Protein AF-0000000084807694 (afdb_homodimer)

Nearest PDB structures (foldseek):
  1psw-assembly1_A  TM=8.946E-01  e=6.351E-30  Escherichia coli
  3tov-assembly2_B  TM=8.537E-01  e=1.661E-17  Veillonella parvula DSM 2008
  3tov-assembly1_A  TM=8.464E-01  e=1.761E-17  Veillonella parvula DSM 2008
  2h1f-assembly2_B  TM=7.447E-01  e=3.183E-14  Escherichia coli O6
  2h1f-assembly1_A  TM=7.322E-01  e=1.642E-13  Escherichia coli O6

Foldseek 3Di:
DAVVVVLVVLCPDPCQAPAFAEEEEWDAFLQRVLLLLLLLVLLCSNHVRHAYEYEYEPQNQLQLVFRPRHPHYDYADDDPPDLPVVSLLVLLVVVLVRRGQEYEQEDQDLSSLRSCQNNPRPAYFYEHHPCNPPSHPHYADDLVVDQASSQRSNQRSDDHPDDDHPATDFGAGEDDPVVLVVLCVVVVNPDFAEEEEEQDAQFPLQGFDCLLVLLQVQVVLPHAYEYEEEPVCQVVLVSSDVSNPDSYDYQYYHHCNSLLSVLLNHQEYEYTLGSSQSSNQNHPHAYEYEGFQADCVHRPGSGDHQYYDWAPDDDPCHNVPDRYDPVVPSCRRHRRDSVNVVVSVQVSCVVVVNHRDD/DAVVVVLVVLCPDPCQAPAFAEEEEWDAFLQRVLLLLLLLVLLCSNHVRHAYEYEYEPQNQLQLVFRPRHPHYDYDDDDPPDLPVVSLLVLLVVVLVRRGQEYEQEDQDLSSLRSCQNVPRPAYFYEHHPCNPPSHDHYADDLVVDQASSQRSNQRSDDHPDDDHPATDFGAGEDDPVLLVVLCVVVVNPDFAEEEEEQDAQFPLQGFDCLLVLLQVQVVLVHAYEYEEEPVCQVVLVSSDVSNPDSYDYQYYHHCNSLLSVLLNHQEYEYTLGSSQSSNQNHPHAYEYEGFQADCVHRPGSGDHQYYDWAPDDDPCHNVPDRYDPVVPSCRRHRRDSVNVVVSVQVSCVVVVNHGDD

Sequence (716 aa):
MNYDSLKMSLAVAADRAETSPVLLIPYMWIGDFVRCHTVVRVLKDRWPDRPVDVLTTTLCAPLVDYMPGVRRGVVWDLPRKRLALDQQRALAAKLREQHYGASLVMPRTFKSTIAPFLAGIPNRTGFIGEVRFGLLNDWRRGEKALPRMIDRCAALALPAGIDLPMDWPEPQLVVPPAEIAAWRRANGLEGRTAVALAPGAVGPSKRWTYYAEAAKALTDRGLDVWVIGGPGESEKAAEIVAAAGPRARDLTGTDLRNGIMALAAADLVISNDSGLLHVAAAIGSRTIGIFGPTSAWHYAPLNPIEAVIETRTDVPCRPCHKPVCRMVHHKCMRDIPVEDVMAAAQQALGKAGLAPARMNYDSLKMSLAVAADRAETSPVLLIPYMWIGDFVRCHTVVRVLKDRWPDRPVDVLTTTLCAPLVDYMPGVRRGVVWDLPRKRLALDQQRALAAKLREQHYGASLVMPRTFKSTIAPFLAGIPNRTGFIGEVRFGLLNDWRRGEKALPRMIDRCAALALPAGIDLPMDWPEPQLVVPPAEIAAWRRANGLEGRTAVALAPGAVGPSKRWTYYAEAAKALTDRGLDVWVIGGPGESEKAAEIVAAAGPRARDLTGTDLRNGIMALAAADLVISNDSGLLHVAAAIGSRTIGIFGPTSAWHYAPLNPIEAVIETRTDVPCRPCHKPVCRMVHHKCMRDIPVEDVMAAAQQALGKAGLAPAR

pLDDT: mean 94.87, std 6.25, range [48.03, 98.94]

Secondary structure (DSSP, 8-state):
--HHHHHHHHHT-GGGG--S-EEEE---SHHHHHHTHHHHHHHHHH-TTS-EEEEE-TTTHHHHTT-TTEEEEEE--PPTTS--HHHHHHHHHHHHTTT-SEEEE-S-STHHHHHHHHTT-SEEEEE--SS-BTTBSEEE--GGG--SHHHHHHHTTS-TTPPPPS--PPP-----HHHHHHHHHHTT--SS-EEEEE---SSGGGS-TTHHHHHHHHHHTT-EEEE---GGGHHHHHHHHHHH-TTEEE---S-HHHHHHHHHH-SEEEEESSHHHHHHHHHT--EEEE-SSS-HHHHS-SS--SEEE---S--TT-S---SS-SSS--HHHHTS-HHHHHHHHHHHHHHTT-PPP-/--HHHHHHHHHT-GGGG--S-EEEE---SHHHHHHTHHHHHHHHHH-TTS-EEEEE-TTTHHHHTT-TTEEEEEE--PPTTS--HHHHHHHHHHHHTTT-SEEEE-S-SSHHHHHHHHTT-SEEEEE--SS-BTTBSEEE--GGG--SHHHHHHHTTS-TTPPPPS--PPP-----HHHHHHHHHHTT--SS-EEEEE---SSGGGS-TTHHHHHHHHHHTT-EEEE---GGGHHHHHHHHHHH-TTEEE---S-HHHHHHHHHH-SEEEEESSHHHHHHHHHT--EEEE-SSS-HHHHS-SS--SEEE---S--TT-S---SS-SSS--HHHHTS-HHHHHHHHHHHHHHTT-PPP-

Solvent-accessible surface area (backbone atoms only — not comparable to full-atom values): 38189 Å² total; per-residue (Å²): 109,50,42,69,62,50,51,58,55,31,68,69,38,90,67,28,78,44,54,53,26,32,37,36,36,57,46,84,50,60,31,54,38,49,54,46,39,25,36,53,53,52,36,41,59,39,22,70,62,30,47,30,32,33,52,30,32,75,70,50,42,58,58,51,80,23,29,82,78,50,72,46,68,47,76,55,79,76,66,81,101,50,74,52,64,68,59,32,50,52,50,8,55,60,50,40,76,64,56,38,46,29,34,38,35,58,53,48,50,54,67,71,35,47,26,55,41,72,31,60,40,76,38,28,30,30,53,74,36,72,82,42,80,78,50,42,78,40,75,39,80,65,63,84,76,41,81,32,67,66,53,51,53,42,49,63,70,45,73,84,89,59,91,73,47,87,54,74,69,56,34,55,34,61,76,59,67,68,58,36,54,50,52,29,55,76,67,71,58,68,96,61,63,31,37,29,35,29,71,50,45,89,31,70,37,38,36,62,71,51,56,35,60,43,42,25,56,42,32,74,49,72,30,32,35,37,32,39,42,43,66,89,35,44,68,62,34,49,53,27,27,64,61,26,37,90,51,32,41,73,57,48,37,85,54,54,53,58,47,53,44,48,44,64,57,26,66,30,36,42,20,20,75,26,35,65,40,34,51,29,29,26,52,62,30,49,26,34,38,36,40,28,30,46,51,58,72,59,66,48,62,82,37,79,58,72,43,80,47,61,44,84,67,91,53,71,64,54,62,56,67,46,42,60,56,84,82,68,68,53,53,43,26,61,59,45,53,61,64,62,55,50,51,52,49,49,51,53,32,42,78,70,72,59,52,60,76,130,109,50,43,69,61,48,49,57,54,31,67,70,38,91,66,30,78,46,56,55,25,32,38,38,35,59,47,83,49,61,29,54,38,47,55,46,39,25,38,52,55,51,35,41,60,39,21,69,61,29,48,30,32,34,52,30,33,76,71,50,43,57,58,51,80,22,29,82,78,51,72,47,69,48,74,56,79,77,65,80,98,49,76,51,62,69,60,31,51,54,49,8,55,59,48,40,77,63,56,38,48,28,33,40,35,59,53,49,50,52,68,69,36,48,26,53,41,72,31,60,39,76,36,28,30,32,54,74,36,72,82,42,80,77,50,42,78,41,75,38,80,65,65,84,78,40,82,31,67,65,54,50,52,41,49,63,70,46,72,83,92,59,89,73,47,86,54,73,71,57,34,56,33,61,76,58,68,68,58,37,54,52,51,30,56,76,66,73,57,68,95,62,64,30,38,30,35,30,70,50,46,89,31,69,37,40,37,61,71,51,55,34,62,43,41,24,57,42,32,74,49,72,31,34,34,37,32,39,42,42,65,89,34,43,68,61,33,50,52,27,28,65,60,25,37,90,51,32,41,74,57,46,38,84,54,52,54,58,47,52,46,47,43,64,57,27,66,30,35,42,20,21,75,26,35,64,39,35,50,29,28,26,50,62,29,51,27,35,38,38,39,28,31,47,50,56,73,59,64,48,62,81,36,78,58,73,42,78,45,61,44,86,66,93,53,70,67,55,62,55,67,46,44,61,57,84,81,68,68,53,53,45,28,62,58,45,53,59,65,62,56,50,52,54,48,49,51,52,32,41,77,70,73,58,50,59,76,131

Organism: Rhodopseudomonas palustris (strain HaA2) (NCBI:txid316058)

Structure (mmCIF, N/CA/C/O backbone):
data_AF-0000000084807694-model_v1
#
loop_
_entity.id
_entity.type
_entity.pdbx_description
1 polymer 'lipopolysaccharide heptosyltransferase II'
#
loop_
_atom_site.group_PDB
_atom_site.id
_atom_site.type_symbol
_atom_site.label_atom_id
_atom_site.label_alt_id
_atom_site.label_comp_id
_atom_site.label_asym_id
_atom_site.label_entity_id
_atom_site.label_seq_id
_atom_site.pdbx_PDB_ins_code
_atom_site.Cartn_x
_atom_site.Cartn_y
_atom_site.Cartn_z
_atom_site.occupancy
_atom_site.B_iso_or_equiv
_atom_site.auth_seq_id
_atom_site.auth_comp_id
_atom_site.auth_asym_id
_atom_site.auth_atom_id
_atom_site.pdbx_PDB_model_num
ATOM 1 N N . MET A 1 1 ? -20.828 -12.094 1.646 1 79.56 1 MET A N 1
ATOM 2 C CA . MET A 1 1 ? -21.156 -13.258 0.84 1 79.56 1 MET A CA 1
ATOM 3 C C . MET A 1 1 ? -19.953 -14.172 0.671 1 79.56 1 MET A C 1
ATOM 5 O O . MET A 1 1 ? -18.812 -13.695 0.618 1 79.56 1 MET A O 1
ATOM 9 N N . ASN A 1 2 ? -20.203 -15.508 0.691 1 88.75 2 ASN A N 1
ATOM 10 C CA . ASN A 1 2 ? -19.125 -16.438 0.398 1 88.75 2 ASN A CA 1
ATOM 11 C C . ASN A 1 2 ? -19.156 -16.891 -1.061 1 88.75 2 ASN A C 1
ATOM 13 O O . ASN A 1 2 ? -20.094 -16.578 -1.794 1 88.75 2 ASN A O 1
ATOM 17 N N . TYR A 1 3 ? -18.156 -17.547 -1.515 1 94 3 TYR A N 1
ATOM 18 C CA . TYR A 1 3 ? -18 -17.875 -2.926 1 94 3 TYR A CA 1
ATOM 19 C C . TYR A 1 3 ? -19.062 -18.875 -3.371 1 94 3 TYR A C 1
ATOM 21 O O . TYR A 1 3 ? -19.547 -18.812 -4.504 1 94 3 TYR A O 1
ATOM 29 N N . ASP A 1 4 ? -19.438 -19.797 -2.547 1 92.94 4 ASP A N 1
ATOM 30 C CA . ASP A 1 4 ? -20.469 -20.781 -2.891 1 92.94 4 ASP A CA 1
ATOM 31 C C . ASP A 1 4 ? -21.781 -20.094 -3.238 1 92.94 4 ASP A C 1
ATOM 33 O O . ASP A 1 4 ? -22.484 -20.5 -4.172 1 92.94 4 ASP A O 1
ATOM 37 N N . SER A 1 5 ? -22.094 -19.078 -2.432 1 93.38 5 SER A N 1
ATOM 38 C CA . SER A 1 5 ? -23.297 -18.297 -2.719 1 93.38 5 SER A CA 1
ATOM 39 C C . SER A 1 5 ? -23.203 -17.594 -4.066 1 93.38 5 SER A C 1
ATOM 41 O O . SER A 1 5 ? -24.156 -17.562 -4.836 1 93.38 5 SER A O 1
ATOM 43 N N . LEU A 1 6 ? -22.047 -17.062 -4.316 1 94 6 LEU A N 1
ATOM 44 C CA . LEU A 1 6 ? -21.812 -16.422 -5.605 1 94 6 LEU A CA 1
ATOM 45 C C . LEU A 1 6 ? -21.938 -17.422 -6.746 1 94 6 LEU A C 1
ATOM 47 O O . LEU A 1 6 ? -22.578 -17.141 -7.762 1 94 6 LEU A O 1
ATOM 51 N N . LYS A 1 7 ? -21.375 -18.578 -6.609 1 94.56 7 LYS A N 1
ATOM 52 C CA . LYS A 1 7 ? -21.406 -19.641 -7.613 1 94.56 7 LYS A CA 1
ATOM 53 C C . LYS A 1 7 ? -22.844 -20.016 -7.961 1 94.56 7 LYS A C 1
ATOM 55 O O . LYS A 1 7 ? -23.172 -20.219 -9.133 1 94.56 7 LYS A O 1
ATOM 60 N N . MET A 1 8 ? -23.688 -20.047 -6.98 1 94.19 8 MET A N 1
ATOM 61 C CA . MET A 1 8 ? -25.109 -20.375 -7.195 1 94.19 8 MET A CA 1
ATOM 62 C C . MET A 1 8 ? -25.781 -19.297 -8.031 1 94.19 8 MET A C 1
ATOM 64 O O . MET A 1 8 ? -26.594 -19.594 -8.898 1 94.19 8 MET A O 1
ATOM 68 N N . SER A 1 9 ? -25.391 -18.094 -7.746 1 93.62 9 SER A N 1
ATOM 69 C CA . SER A 1 9 ? -25.953 -16.984 -8.516 1 93.62 9 SER A CA 1
ATOM 70 C C . SER A 1 9 ? -25.484 -17.031 -9.969 1 93.62 9 SER A C 1
ATOM 72 O O . SER A 1 9 ? -26.25 -16.719 -10.883 1 93.62 9 SER A O 1
ATOM 74 N N . LEU A 1 10 ? -24.25 -17.422 -10.188 1 93.44 10 LEU A N 1
ATOM 75 C CA . LEU A 1 10 ? -23.672 -17.5 -11.523 1 93.44 10 LEU A CA 1
ATOM 76 C C . LEU A 1 10 ? -24.312 -18.625 -12.328 1 93.44 10 LEU A C 1
ATOM 78 O O . LEU A 1 10 ? -24.438 -18.531 -13.555 1 93.44 10 LEU A O 1
ATOM 82 N N . ALA A 1 11 ? -24.812 -19.641 -11.703 1 93.44 11 ALA A N 1
ATOM 83 C CA . ALA A 1 11 ? -25.359 -20.828 -12.352 1 93.44 11 ALA A CA 1
ATOM 84 C C . ALA A 1 11 ? -26.688 -20.516 -13.039 1 93.44 11 ALA A C 1
ATOM 86 O O . ALA A 1 11 ? -27.109 -21.234 -13.945 1 93.44 11 ALA A O 1
ATOM 87 N N . VAL A 1 12 ? -27.266 -19.406 -12.602 1 93.75 12 VAL A N 1
ATOM 88 C CA . VAL A 1 12 ? -28.562 -19.094 -13.172 1 93.75 12 VAL A CA 1
ATOM 89 C C . VAL A 1 12 ? -28.484 -17.812 -13.984 1 93.75 12 VAL A C 1
ATOM 91 O O . VAL A 1 12 ? -29.516 -17.234 -14.359 1 93.75 12 VAL A O 1
ATOM 94 N N . ALA A 1 13 ? -27.297 -17.359 -14.188 1 93.06 13 ALA A N 1
ATOM 95 C CA . ALA A 1 13 ? -27.125 -16.109 -14.914 1 93.06 13 ALA A CA 1
ATOM 96 C C . ALA A 1 13 ? -27.531 -16.266 -16.375 1 93.06 13 ALA A C 1
ATOM 98 O O . ALA A 1 13 ? -27.406 -17.344 -16.953 1 93.06 13 ALA A O 1
ATOM 99 N N . ALA A 1 14 ? -27.969 -15.156 -17.031 1 91.5 14 ALA A N 1
ATOM 100 C CA . ALA A 1 14 ? -28.5 -15.164 -18.391 1 91.5 14 ALA A CA 1
ATOM 101 C C . ALA A 1 14 ? -27.422 -15.531 -19.391 1 91.5 14 ALA A C 1
ATOM 103 O O . ALA A 1 14 ? -27.719 -16.141 -20.422 1 91.5 14 ALA A O 1
ATOM 104 N N . ASP A 1 15 ? -26.203 -15.281 -19.094 1 92.06 15 ASP A N 1
ATOM 105 C CA . ASP A 1 15 ? -25.141 -15.477 -20.062 1 92.06 15 ASP A CA 1
ATOM 106 C C . ASP A 1 15 ? -24.438 -16.812 -19.844 1 92.06 15 ASP A C 1
ATOM 108 O O . ASP A 1 15 ? -23.375 -17.062 -20.406 1 92.06 15 ASP A O 1
ATOM 112 N N . ARG A 1 16 ? -24.969 -17.656 -19.062 1 93.62 16 ARG A N 1
ATOM 113 C CA . ARG A 1 16 ? -24.375 -18.938 -18.672 1 93.62 16 ARG A CA 1
ATOM 114 C C . ARG A 1 16 ? -24.125 -19.812 -19.891 1 93.62 16 ARG A C 1
ATOM 116 O O . ARG A 1 16 ? -23.156 -20.578 -19.922 1 93.62 16 ARG A O 1
ATOM 123 N N . ALA A 1 17 ? -24.906 -19.625 -20.906 1 93.81 17 ALA A N 1
ATOM 124 C CA . ALA A 1 17 ? -24.891 -20.547 -22.047 1 93.81 17 ALA A CA 1
ATOM 125 C C . ALA A 1 17 ? -23.953 -20.062 -23.141 1 93.81 17 ALA A C 1
ATOM 127 O O . ALA A 1 17 ? -23.828 -20.688 -24.188 1 93.81 17 ALA A O 1
ATOM 128 N N . GLU A 1 18 ? -23.266 -19.016 -22.891 1 94.75 18 GLU A N 1
ATOM 129 C CA . GLU A 1 18 ? -22.312 -18.516 -23.891 1 94.75 18 GLU A CA 1
ATOM 130 C C . GLU A 1 18 ? -21.25 -19.547 -24.219 1 94.75 18 GLU A C 1
ATOM 132 O O . GLU A 1 18 ? -20.812 -20.297 -23.344 1 94.75 18 GLU A O 1
ATOM 137 N N . THR A 1 19 ? -20.797 -19.516 -25.547 1 96.56 19 THR A N 1
ATOM 138 C CA . THR A 1 19 ? -19.891 -20.594 -25.953 1 96.56 19 THR A CA 1
ATOM 139 C C . THR A 1 19 ? -18.625 -20.031 -26.594 1 96.56 19 THR A C 1
ATOM 141 O O . THR A 1 19 ? -17.656 -20.75 -26.812 1 96.56 19 THR A O 1
ATOM 144 N N . SER A 1 20 ? -18.656 -18.734 -26.891 1 97.56 20 SER A N 1
ATOM 145 C CA . SER A 1 20 ? -17.469 -18.156 -27.531 1 97.56 20 SER A CA 1
ATOM 146 C C . SER A 1 20 ? -16.266 -18.203 -26.609 1 97.56 20 SER A C 1
ATOM 148 O O . SER A 1 20 ? -16.391 -18.031 -25.391 1 97.56 20 SER A O 1
ATOM 150 N N . PRO A 1 21 ? -15.117 -18.406 -27.156 1 98.5 21 PRO A N 1
ATOM 151 C CA . PRO A 1 21 ? -13.93 -18.5 -26.312 1 98.5 21 PRO A CA 1
ATOM 152 C C . PRO A 1 21 ? -13.586 -17.172 -25.625 1 98.5 21 PRO A C 1
ATOM 154 O O . PRO A 1 21 ? -13.914 -16.094 -26.141 1 98.5 21 PRO A O 1
ATOM 157 N N . VAL A 1 22 ? -12.93 -17.312 -24.516 1 98.62 22 VAL A N 1
ATOM 158 C CA . VAL A 1 22 ? -12.484 -16.172 -23.719 1 98.62 22 VAL A CA 1
ATOM 159 C C . VAL A 1 22 ? -10.961 -16.125 -23.688 1 98.62 22 VAL A C 1
ATOM 161 O O . VAL A 1 22 ? -10.305 -17.156 -23.516 1 98.62 22 VAL A O 1
ATOM 164 N N . LEU A 1 23 ? -10.375 -14.922 -23.859 1 98.81 23 LEU A N 1
ATOM 165 C CA . LEU A 1 23 ? -8.938 -14.703 -23.734 1 98.81 23 LEU A CA 1
ATOM 166 C C . LEU A 1 23 ? -8.609 -14.031 -22.406 1 98.81 23 LEU A C 1
ATOM 168 O O . LEU A 1 23 ? -9.086 -12.922 -22.125 1 98.81 23 LEU A O 1
ATOM 172 N N . LEU A 1 24 ? -7.848 -14.672 -21.625 1 98.62 24 LEU A N 1
ATOM 173 C CA . LEU A 1 24 ? -7.332 -14.086 -20.391 1 98.62 24 LEU A CA 1
ATOM 174 C C . LEU A 1 24 ? -5.949 -13.477 -20.609 1 98.62 24 LEU A C 1
ATOM 176 O O . LEU A 1 24 ? -5.047 -14.148 -21.125 1 98.62 24 LEU A O 1
ATOM 180 N N . ILE A 1 25 ? -5.789 -12.242 -20.328 1 98.19 25 ILE A N 1
ATOM 181 C CA . ILE A 1 25 ? -4.508 -11.547 -20.359 1 98.19 25 ILE A CA 1
ATOM 182 C C . ILE A 1 25 ? -4.055 -11.227 -18.938 1 98.19 25 ILE A C 1
ATOM 184 O O . ILE A 1 25 ? -4.402 -10.188 -18.391 1 98.19 25 ILE A O 1
ATOM 188 N N . PRO A 1 26 ? -3.182 -12.094 -18.375 1 97.44 26 PRO A N 1
ATOM 189 C CA . PRO A 1 26 ? -2.805 -11.969 -16.953 1 97.44 26 PRO A CA 1
ATOM 190 C C . PRO A 1 26 ? -1.558 -11.109 -16.766 1 97.44 26 PRO A C 1
ATOM 192 O O . PRO A 1 26 ? -0.967 -10.633 -17.734 1 97.44 26 PRO A O 1
ATOM 195 N N . TYR A 1 27 ? -1.318 -10.82 -15.492 1 95.44 27 TYR A N 1
ATOM 196 C CA . TYR A 1 27 ? 0.017 -10.352 -15.141 1 95.44 27 TYR A CA 1
ATOM 197 C C . TYR A 1 27 ? 1.069 -11.406 -15.461 1 95.44 27 TYR A C 1
ATOM 199 O O . TYR A 1 27 ? 0.815 -12.602 -15.32 1 95.44 27 TYR A O 1
ATOM 207 N N . MET A 1 28 ? 2.279 -10.953 -15.797 1 94.38 28 MET A N 1
ATOM 208 C CA . MET A 1 28 ? 3.209 -11.883 -16.422 1 94.38 28 MET A CA 1
ATOM 209 C C . MET A 1 28 ? 4.34 -12.258 -15.469 1 94.38 28 MET A C 1
ATOM 211 O O . MET A 1 28 ? 5.297 -12.922 -15.867 1 94.38 28 MET A O 1
ATOM 215 N N . TRP A 1 29 ? 4.238 -11.781 -14.258 1 94 29 TRP A N 1
ATOM 216 C CA . TRP A 1 29 ? 5.145 -12.312 -13.242 1 94 29 TRP A CA 1
ATOM 217 C C . TRP A 1 29 ? 4.703 -13.703 -12.797 1 94 29 TRP A C 1
ATOM 219 O O . TRP A 1 29 ? 3.508 -13.961 -12.641 1 94 29 TRP A O 1
ATOM 229 N N . ILE A 1 30 ? 5.613 -14.562 -12.523 1 96.94 30 ILE A N 1
ATOM 230 C CA . ILE A 1 30 ? 5.332 -15.977 -12.289 1 96.94 30 ILE A CA 1
ATOM 231 C C . ILE A 1 30 ? 4.266 -16.109 -11.211 1 96.94 30 ILE A C 1
ATOM 233 O O . ILE A 1 30 ? 3.268 -16.812 -11.398 1 96.94 30 ILE A O 1
ATOM 237 N N . GLY A 1 31 ? 4.473 -15.5 -10.078 1 97.12 31 GLY A N 1
ATOM 238 C CA . GLY A 1 31 ? 3.527 -15.602 -8.977 1 97.12 31 GLY A CA 1
ATOM 239 C C . GLY A 1 31 ? 2.145 -15.094 -9.328 1 97.12 31 GLY A C 1
ATOM 240 O O . GLY A 1 31 ? 1.143 -15.758 -9.07 1 97.12 31 GLY A O 1
ATOM 241 N N . ASP A 1 32 ? 2.084 -13.953 -9.945 1 96.06 32 ASP A N 1
ATOM 242 C CA . ASP A 1 32 ? 0.814 -13.367 -10.367 1 96.06 32 ASP A CA 1
ATOM 243 C C . ASP A 1 32 ? 0.136 -14.234 -11.422 1 96.06 32 ASP A C 1
ATOM 245 O O . ASP A 1 32 ? -1.088 -14.375 -11.422 1 96.06 32 ASP A O 1
ATOM 249 N N . PHE A 1 33 ? 0.936 -14.719 -12.297 1 97.69 33 PHE A N 1
ATOM 250 C CA . PHE A 1 33 ? 0.433 -15.57 -13.367 1 97.69 33 PHE A CA 1
ATOM 251 C C . PHE A 1 33 ? -0.266 -16.797 -12.797 1 97.69 33 PHE A C 1
ATOM 253 O O . PHE A 1 33 ? -1.358 -17.156 -13.242 1 97.69 33 PHE A O 1
ATOM 260 N N . VAL A 1 34 ? 0.325 -17.438 -11.812 1 98.06 34 VAL A N 1
ATOM 261 C CA . VAL A 1 34 ? -0.238 -18.625 -11.188 1 98.06 34 VAL A CA 1
ATOM 262 C C . VAL A 1 34 ? -1.531 -18.266 -10.453 1 98.06 34 VAL A C 1
ATOM 264 O O . VAL A 1 34 ? -2.52 -18.984 -10.531 1 98.06 34 VAL A O 1
ATOM 267 N N . ARG A 1 35 ? -1.536 -17.203 -9.797 1 95.31 35 ARG A N 1
ATOM 268 C CA . ARG A 1 35 ? -2.709 -16.766 -9.047 1 95.31 35 ARG A CA 1
ATOM 269 C C . ARG A 1 35 ? -3.889 -16.516 -9.984 1 95.31 35 ARG A C 1
ATOM 271 O O . ARG A 1 35 ? -5.047 -16.672 -9.594 1 95.31 35 ARG A O 1
ATOM 278 N N . CYS A 1 36 ? -3.607 -16.219 -11.133 1 92.56 36 CYS A N 1
ATOM 279 C CA . CYS A 1 36 ? -4.664 -15.914 -12.086 1 92.56 36 CYS A CA 1
ATOM 280 C C . CYS A 1 36 ? -5.426 -17.172 -12.484 1 92.56 36 CYS A C 1
ATOM 282 O O . CYS A 1 36 ? -6.5 -17.094 -13.086 1 92.56 36 CYS A O 1
ATOM 284 N N . HIS A 1 37 ? -4.867 -18.328 -12.203 1 98.06 37 HIS A N 1
ATOM 285 C CA . HIS A 1 37 ? -5.637 -19.547 -12.445 1 98.06 37 HIS A CA 1
ATOM 286 C C . HIS A 1 37 ? -6.957 -19.516 -11.68 1 98.06 37 HIS A C 1
ATOM 288 O O . HIS A 1 37 ? -7.945 -20.109 -12.109 1 98.06 37 HIS A O 1
ATOM 294 N N . THR A 1 38 ? -6.984 -18.828 -10.539 1 97.94 38 THR A N 1
ATOM 295 C CA . THR A 1 38 ? -8.242 -18.609 -9.836 1 97.94 38 THR A CA 1
ATOM 296 C C . THR A 1 38 ? -9.289 -18 -10.766 1 97.94 38 THR A C 1
ATOM 298 O O . THR A 1 38 ? -10.453 -18.391 -10.734 1 97.94 38 THR A O 1
ATOM 301 N N . VAL A 1 39 ? -8.875 -17.109 -11.57 1 98.19 39 VAL A N 1
ATOM 302 C CA . VAL A 1 39 ? -9.781 -16.453 -12.508 1 98.19 39 VAL A CA 1
ATOM 303 C C . VAL A 1 39 ? -10.305 -17.469 -13.523 1 98.19 39 VAL A C 1
ATOM 305 O O . VAL A 1 39 ? -11.484 -17.438 -13.883 1 98.19 39 VAL A O 1
ATOM 308 N N . VAL A 1 40 ? -9.484 -18.375 -13.969 1 98.5 40 VAL A N 1
ATOM 309 C CA . VAL A 1 40 ? -9.914 -19.438 -14.867 1 98.5 40 VAL A CA 1
ATOM 310 C C . VAL A 1 40 ? -11.016 -20.25 -14.211 1 98.5 40 VAL A C 1
ATOM 312 O O . VAL A 1 40 ? -12.039 -20.547 -14.836 1 98.5 40 VAL A O 1
ATOM 315 N N . ARG A 1 41 ? -10.812 -20.578 -12.977 1 98.12 41 ARG A N 1
ATOM 316 C CA . ARG A 1 41 ? -11.797 -21.375 -12.258 1 98.12 41 ARG A CA 1
ATOM 317 C C . ARG A 1 41 ? -13.109 -20.625 -12.109 1 98.12 41 ARG A C 1
ATOM 319 O O . ARG A 1 41 ? -14.188 -21.203 -12.266 1 98.12 41 ARG A O 1
ATOM 326 N N . VAL A 1 42 ? -13.047 -19.359 -11.828 1 97.94 42 VAL A N 1
ATOM 327 C CA . VAL A 1 42 ? -14.242 -18.531 -11.727 1 97.94 42 VAL A CA 1
ATOM 328 C C . VAL A 1 42 ? -14.945 -18.469 -13.078 1 97.94 42 VAL A C 1
ATOM 330 O O . VAL A 1 42 ? -16.172 -18.594 -13.148 1 97.94 42 VAL A O 1
ATOM 333 N N . LEU A 1 43 ? -14.211 -18.344 -14.148 1 98.06 43 LEU A N 1
ATOM 334 C CA . LEU A 1 43 ? -14.781 -18.312 -15.492 1 98.06 43 LEU A CA 1
ATOM 335 C C . LEU A 1 43 ? -15.477 -19.625 -15.828 1 98.06 43 LEU A C 1
ATOM 337 O O . LEU A 1 43 ? -16.562 -19.625 -16.438 1 98.06 43 LEU A O 1
ATOM 341 N N . LYS A 1 44 ? -14.883 -20.719 -15.445 1 97.62 44 LYS A N 1
ATOM 342 C CA . LYS A 1 44 ? -15.477 -22.016 -15.719 1 97.62 44 LYS A CA 1
ATOM 343 C C . LYS A 1 44 ? -16.766 -22.219 -14.922 1 97.62 44 LYS A C 1
ATOM 345 O O . LYS A 1 44 ? -17.688 -22.875 -15.383 1 97.62 44 LYS A O 1
ATOM 350 N N . ASP A 1 45 ? -16.797 -21.641 -13.742 1 96.88 45 ASP A N 1
ATOM 351 C CA . ASP A 1 45 ? -18.031 -21.688 -12.953 1 96.88 45 ASP A CA 1
ATOM 352 C C . ASP A 1 45 ? -19.109 -20.797 -13.562 1 96.88 45 ASP A C 1
ATOM 354 O O . ASP A 1 45 ? -20.281 -21.141 -13.539 1 96.88 45 ASP A O 1
ATOM 358 N N . ARG A 1 46 ? -18.703 -19.688 -14.086 1 96.56 46 ARG A N 1
ATOM 359 C CA . ARG A 1 46 ? -19.625 -18.734 -14.68 1 96.56 46 ARG A CA 1
ATOM 360 C C . ARG A 1 46 ? -20.109 -19.203 -16.047 1 96.56 46 ARG A C 1
ATOM 362 O O . ARG A 1 46 ? -21.297 -19.156 -16.359 1 96.56 46 ARG A O 1
ATOM 369 N N . TRP A 1 47 ? -19.109 -19.688 -16.875 1 97.12 47 TRP A N 1
ATOM 370 C CA . TRP A 1 47 ? -19.328 -20.125 -18.25 1 97.12 47 TRP A CA 1
ATOM 371 C C . TRP A 1 47 ? -18.688 -21.484 -18.484 1 97.12 47 TRP A C 1
ATOM 373 O O . TRP A 1 47 ? -17.625 -21.578 -19.109 1 97.12 47 TRP A O 1
ATOM 383 N N . PRO A 1 48 ? -19.422 -22.531 -18.203 1 96.5 48 PRO A N 1
ATOM 384 C CA . PRO A 1 48 ? -18.812 -23.859 -18.266 1 96.5 48 PRO A CA 1
ATOM 385 C C . PRO A 1 48 ? -18.438 -24.266 -19.703 1 96.5 48 PRO A C 1
ATOM 387 O O . PRO A 1 48 ? -17.516 -25.062 -19.891 1 96.5 48 PRO A O 1
ATOM 390 N N . ASP A 1 49 ? -19.047 -23.656 -20.641 1 96.81 49 ASP A N 1
ATOM 391 C CA . ASP A 1 49 ? -18.875 -24.141 -22.016 1 96.81 49 ASP A CA 1
ATOM 392 C C . ASP A 1 49 ? -17.953 -23.219 -22.812 1 96.81 49 ASP A C 1
ATOM 394 O O . ASP A 1 49 ? -17.625 -23.5 -23.969 1 96.81 49 ASP A O 1
ATOM 398 N N . ARG A 1 50 ? -17.516 -22.172 -22.25 1 97.62 50 ARG A N 1
ATOM 399 C CA . ARG A 1 50 ? -16.594 -21.281 -22.938 1 97.62 50 ARG A CA 1
ATOM 400 C C . ARG A 1 50 ? -15.148 -21.75 -22.75 1 97.62 50 ARG A C 1
ATOM 402 O O . ARG A 1 50 ? -14.672 -21.859 -21.625 1 97.62 50 ARG A O 1
ATOM 409 N N . PRO A 1 51 ? -14.477 -22 -23.906 1 98.44 51 PRO A N 1
ATOM 410 C CA . PRO A 1 51 ? -13.039 -22.266 -23.75 1 98.44 51 PRO A CA 1
ATOM 411 C C . PRO A 1 51 ? -12.281 -21.047 -23.219 1 98.44 51 PRO A C 1
ATOM 413 O O . PRO A 1 51 ? -12.625 -19.906 -23.547 1 98.44 51 PRO A O 1
ATOM 416 N N . VAL A 1 52 ? -11.273 -21.312 -22.422 1 98.69 52 VAL A N 1
ATOM 417 C CA . VAL A 1 52 ? -10.445 -20.234 -21.891 1 98.69 52 VAL A CA 1
ATOM 418 C C . VAL A 1 52 ? -9.016 -20.375 -22.391 1 98.69 52 VAL A C 1
ATOM 420 O O . VAL A 1 52 ? -8.367 -21.406 -22.172 1 98.69 52 VAL A O 1
ATOM 423 N N . ASP A 1 53 ? -8.562 -19.422 -23.125 1 98.81 53 ASP A N 1
ATOM 424 C CA . ASP A 1 53 ? -7.16 -19.312 -23.516 1 98.81 53 ASP A CA 1
ATOM 425 C C . ASP A 1 53 ? -6.441 -18.25 -22.672 1 98.81 53 ASP A C 1
ATOM 427 O O . ASP A 1 53 ? -7.07 -17.312 -22.188 1 98.81 53 ASP A O 1
ATOM 431 N N . VAL A 1 54 ? -5.09 -18.422 -22.547 1 98.75 54 VAL A N 1
ATOM 432 C CA . VAL A 1 54 ? -4.32 -17.5 -21.719 1 98.75 54 VAL A CA 1
ATOM 433 C C . VAL A 1 54 ? -3.143 -16.953 -22.516 1 98.75 54 VAL A C 1
ATOM 435 O O . VAL A 1 54 ? -2.35 -17.703 -23.078 1 98.75 54 VAL A O 1
ATOM 438 N N . LEU A 1 55 ? -3.08 -15.648 -22.594 1 98.62 55 LEU A N 1
ATOM 439 C CA . LEU A 1 55 ? -1.865 -15.039 -23.125 1 98.62 55 LEU A CA 1
ATOM 440 C C . LEU A 1 55 ? -0.702 -15.211 -22.156 1 98.62 55 LEU A C 1
ATOM 442 O O . LEU A 1 55 ? -0.865 -15.031 -20.938 1 98.62 55 LEU A O 1
ATOM 446 N N . THR A 1 56 ? 0.465 -15.594 -22.688 1 98.12 56 THR A N 1
ATOM 447 C CA . THR A 1 56 ? 1.6 -15.859 -21.812 1 98.12 56 THR A CA 1
ATOM 448 C C . THR A 1 56 ? 2.91 -15.461 -22.484 1 98.12 56 THR A C 1
ATOM 450 O O . THR A 1 56 ? 2.975 -15.344 -23.703 1 98.12 56 THR A O 1
ATOM 453 N N . THR A 1 57 ? 3.91 -15.203 -21.672 1 97.31 57 THR A N 1
ATOM 454 C CA . THR A 1 57 ? 5.281 -15.07 -22.156 1 97.31 57 THR A CA 1
ATOM 455 C C . THR A 1 57 ? 5.945 -16.438 -22.281 1 97.31 57 THR A C 1
ATOM 457 O O . THR A 1 57 ? 5.41 -17.438 -21.797 1 97.31 57 THR A O 1
ATOM 460 N N . THR A 1 58 ? 7.105 -16.328 -22.953 1 97.12 58 THR A N 1
ATOM 461 C CA . THR A 1 58 ? 7.898 -17.547 -23.062 1 97.12 58 THR A CA 1
ATOM 462 C C . THR A 1 58 ? 8.281 -18.062 -21.688 1 97.12 58 THR A C 1
ATOM 464 O O . THR A 1 58 ? 8.312 -19.281 -21.453 1 97.12 58 THR A O 1
ATOM 467 N N . LEU A 1 59 ? 8.484 -17.25 -20.797 1 96.06 59 LEU A N 1
ATOM 468 C CA . LEU A 1 59 ? 8.891 -17.609 -19.438 1 96.06 59 LEU A CA 1
ATOM 469 C C . LEU A 1 59 ? 7.777 -18.375 -18.719 1 96.06 59 LEU A C 1
ATOM 471 O O . LEU A 1 59 ? 8.023 -19.422 -18.125 1 96.06 59 LEU A O 1
ATOM 475 N N . CYS A 1 60 ? 6.539 -17.922 -18.828 1 97.81 60 CYS A N 1
ATOM 476 C CA . CYS A 1 60 ? 5.434 -18.453 -18.031 1 97.81 60 CYS A CA 1
ATOM 477 C C . CYS A 1 60 ? 4.711 -19.562 -18.797 1 97.81 60 CYS A C 1
ATOM 479 O O . CYS A 1 60 ? 3.891 -20.281 -18.234 1 97.81 60 CYS A O 1
ATOM 481 N N . ALA A 1 61 ? 5.004 -19.797 -20.031 1 98.19 61 ALA A N 1
ATOM 482 C CA . ALA A 1 61 ? 4.293 -20.719 -20.922 1 98.19 61 ALA A CA 1
ATOM 483 C C . ALA A 1 61 ? 4.234 -22.125 -20.328 1 98.19 61 ALA A C 1
ATOM 485 O O . ALA A 1 61 ? 3.197 -22.781 -20.391 1 98.19 61 ALA A O 1
ATOM 486 N N . PRO A 1 62 ? 5.293 -22.578 -19.734 1 98.19 62 PRO A N 1
ATOM 487 C CA . PRO A 1 62 ? 5.242 -23.938 -19.188 1 98.19 62 PRO A CA 1
ATOM 488 C C . PRO A 1 62 ? 4.148 -24.125 -18.141 1 98.19 62 PRO A C 1
ATOM 490 O O . PRO A 1 62 ? 3.617 -25.219 -17.969 1 98.19 62 PRO A O 1
ATOM 493 N N . LEU A 1 63 ? 3.809 -23.094 -17.438 1 98.75 63 LEU A N 1
ATOM 494 C CA . LEU A 1 63 ? 2.787 -23.172 -16.391 1 98.75 63 LEU A CA 1
ATOM 495 C C . LEU A 1 63 ? 1.437 -23.547 -17 1 98.75 63 LEU A C 1
ATOM 497 O O . LEU A 1 63 ? 0.668 -24.297 -16.375 1 98.75 63 LEU A O 1
ATOM 501 N N . VAL A 1 64 ? 1.132 -23.125 -18.156 1 98.5 64 VAL A N 1
ATOM 502 C CA . VAL A 1 64 ? -0.164 -23.297 -18.797 1 98.5 64 VAL A CA 1
ATOM 503 C C . VAL A 1 64 ? -0.437 -24.781 -19.016 1 98.5 64 VAL A C 1
ATOM 505 O O . VAL A 1 64 ? -1.582 -25.234 -18.906 1 98.5 64 VAL A O 1
ATOM 508 N N . ASP A 1 65 ? 0.625 -25.578 -19.234 1 97.81 65 ASP A N 1
ATOM 509 C CA . ASP A 1 65 ? 0.503 -27 -19.5 1 97.81 65 ASP A CA 1
ATOM 510 C C . ASP A 1 65 ? -0.088 -27.734 -18.281 1 97.81 65 ASP A C 1
ATOM 512 O O . ASP A 1 65 ? -0.584 -28.844 -18.422 1 97.81 65 ASP A O 1
ATOM 516 N N . TYR A 1 66 ? -0.093 -27.094 -17.203 1 98.5 66 TYR A N 1
ATOM 517 C CA . TYR A 1 66 ? -0.512 -27.781 -15.977 1 98.5 66 TYR A CA 1
ATOM 518 C C . TYR A 1 66 ? -1.744 -27.109 -15.375 1 98.5 66 TYR A C 1
ATOM 520 O O . TYR A 1 66 ? -2.145 -27.438 -14.258 1 98.5 66 TYR A O 1
ATOM 528 N N . MET A 1 67 ? -2.354 -26.203 -16.047 1 98.56 67 MET A N 1
ATOM 529 C CA . MET A 1 67 ? -3.514 -25.469 -15.555 1 98.56 67 MET A CA 1
ATOM 530 C C . MET A 1 67 ? -4.809 -26.094 -16.047 1 98.56 67 MET A C 1
ATOM 532 O O . MET A 1 67 ? -5.203 -25.891 -17.203 1 98.56 67 MET A O 1
ATOM 536 N N . PRO A 1 68 ? -5.559 -26.781 -15.141 1 98.38 68 PRO A N 1
ATOM 537 C CA . PRO A 1 68 ? -6.855 -27.312 -15.578 1 98.38 68 PRO A CA 1
ATOM 538 C C . PRO A 1 68 ? -7.809 -26.203 -16.047 1 98.38 68 PRO A C 1
ATOM 540 O O . PRO A 1 68 ? -7.84 -25.125 -15.469 1 98.38 68 PRO A O 1
ATOM 543 N N . GLY A 1 69 ? -8.516 -26.469 -17.062 1 98.12 69 GLY A N 1
ATOM 544 C CA . GLY A 1 69 ? -9.531 -25.531 -17.531 1 98.12 69 GLY A CA 1
ATOM 545 C C . GLY A 1 69 ? -9.008 -24.578 -18.594 1 98.12 69 GLY A C 1
ATOM 546 O O . GLY A 1 69 ? -9.797 -23.891 -19.25 1 98.12 69 GLY A O 1
ATOM 547 N N . VAL A 1 70 ? -7.727 -24.516 -18.781 1 98.69 70 VAL A N 1
ATOM 548 C CA . VAL A 1 70 ? -7.148 -23.703 -19.844 1 98.69 70 VAL A CA 1
ATOM 549 C C . VAL A 1 70 ? -7.043 -24.531 -21.125 1 98.69 70 VAL A C 1
ATOM 551 O O . VAL A 1 70 ? -6.48 -25.625 -21.125 1 98.69 70 VAL A O 1
ATOM 554 N N . ARG A 1 71 ? -7.605 -24.016 -22.141 1 98.31 71 ARG A N 1
ATOM 555 C CA . ARG A 1 71 ? -7.562 -24.719 -23.422 1 98.31 71 ARG A CA 1
ATOM 556 C C . ARG A 1 71 ? -6.176 -24.641 -24.047 1 98.31 71 ARG A C 1
ATOM 558 O O . ARG A 1 71 ? -5.648 -25.641 -24.531 1 98.31 71 ARG A O 1
ATOM 565 N N . ARG A 1 72 ? -5.605 -23.5 -24.062 1 97.69 72 ARG A N 1
ATOM 566 C CA . ARG A 1 72 ? -4.266 -23.328 -24.625 1 97.69 72 ARG A CA 1
ATOM 567 C C . ARG A 1 72 ? -3.652 -22 -24.203 1 97.69 72 ARG A C 1
ATOM 569 O O . ARG A 1 72 ? -4.367 -21.078 -23.797 1 97.69 72 ARG A O 1
ATOM 576 N N . GLY A 1 73 ? -2.312 -21.969 -24.312 1 98.06 73 GLY A N 1
ATOM 577 C CA . GLY A 1 73 ? -1.572 -20.719 -24.141 1 98.06 73 GLY A CA 1
ATOM 578 C C . GLY A 1 73 ? -1.246 -20.047 -25.469 1 98.06 73 GLY A C 1
ATOM 579 O O . GLY A 1 73 ? -0.923 -20.719 -26.453 1 98.06 73 GLY A O 1
ATOM 580 N N . VAL A 1 74 ? -1.425 -18.734 -25.516 1 98.44 74 VAL A N 1
ATOM 581 C CA . VAL A 1 74 ? -0.93 -17.938 -26.625 1 98.44 74 VAL A CA 1
ATOM 582 C C . VAL A 1 74 ? 0.392 -17.281 -26.234 1 98.44 74 VAL A C 1
ATOM 584 O O . VAL A 1 74 ? 0.406 -16.281 -25.5 1 98.44 74 VAL A O 1
ATOM 587 N N . VAL A 1 75 ? 1.493 -17.812 -26.781 1 98 75 VAL A N 1
ATOM 588 C CA . VAL A 1 75 ? 2.818 -17.359 -26.359 1 98 75 VAL A CA 1
ATOM 589 C C . VAL A 1 75 ? 3.23 -16.141 -27.203 1 98 75 VAL A C 1
ATOM 591 O O . VAL A 1 75 ? 3.285 -16.219 -28.422 1 98 75 VAL A O 1
ATOM 594 N N . TRP A 1 76 ? 3.525 -15.078 -26.5 1 97.44 76 TRP A N 1
ATOM 595 C CA . TRP A 1 76 ? 3.971 -13.859 -27.172 1 97.44 76 TRP A CA 1
ATOM 596 C C . TRP A 1 76 ? 4.77 -12.977 -26.219 1 97.44 76 TRP A C 1
ATOM 598 O O . TRP A 1 76 ? 4.281 -12.609 -25.141 1 97.44 76 TRP A O 1
ATOM 608 N N . ASP A 1 77 ? 5.996 -12.617 -26.594 1 95.56 77 ASP A N 1
ATOM 609 C CA . ASP A 1 77 ? 6.832 -11.727 -25.797 1 95.56 77 ASP A CA 1
ATOM 610 C C . ASP A 1 77 ? 6.824 -10.312 -26.359 1 95.56 77 ASP A C 1
ATOM 612 O O . ASP A 1 77 ? 7.406 -10.055 -27.422 1 95.56 77 ASP A O 1
ATOM 616 N N . LEU A 1 78 ? 6.141 -9.438 -25.641 1 92.06 78 LEU A N 1
ATOM 617 C CA . LEU A 1 78 ? 6.195 -8.031 -26.031 1 92.06 78 LEU A CA 1
ATOM 618 C C . LEU A 1 78 ? 7.371 -7.332 -25.359 1 92.06 78 LEU A C 1
ATOM 620 O O . LEU A 1 78 ? 7.656 -7.57 -24.188 1 92.06 78 LEU A O 1
ATOM 624 N N . PRO A 1 79 ? 8.008 -6.48 -26.109 1 88.81 79 PRO A N 1
ATOM 625 C CA . PRO A 1 79 ? 9.148 -5.777 -25.516 1 88.81 79 PRO A CA 1
ATOM 626 C C . PRO A 1 79 ? 8.727 -4.812 -24.406 1 88.81 79 PRO A C 1
ATOM 628 O O . PRO A 1 79 ? 7.656 -4.211 -24.484 1 88.81 79 PRO A O 1
ATOM 631 N N . ARG A 1 80 ? 9.633 -4.633 -23.469 1 79.38 80 ARG A N 1
ATOM 632 C CA . ARG A 1 80 ? 9.359 -3.738 -22.359 1 79.38 80 ARG A CA 1
ATOM 633 C C . ARG A 1 80 ? 9.508 -2.279 -22.766 1 79.38 80 ARG A C 1
ATOM 635 O O . ARG A 1 80 ? 10.344 -1.952 -23.609 1 79.38 80 ARG A O 1
ATOM 642 N N . LYS A 1 81 ? 8.703 -1.4 -22.266 1 71.38 81 LYS A N 1
ATOM 643 C CA . LYS A 1 81 ? 8.812 0.054 -22.328 1 71.38 81 LYS A CA 1
ATOM 644 C C . LYS A 1 81 ? 8.578 0.556 -23.75 1 71.38 81 LYS A C 1
ATOM 646 O O . LYS A 1 81 ? 9.078 1.615 -24.141 1 71.38 81 LYS A O 1
ATOM 651 N N . ARG A 1 82 ? 8.109 -0.233 -24.672 1 81.44 82 ARG A N 1
ATOM 652 C CA . ARG A 1 82 ? 7.758 0.167 -26.031 1 81.44 82 ARG A CA 1
ATOM 653 C C . ARG A 1 82 ? 6.371 -0.347 -26.422 1 81.44 82 ARG A C 1
ATOM 655 O O . ARG A 1 82 ? 5.992 -1.458 -26.0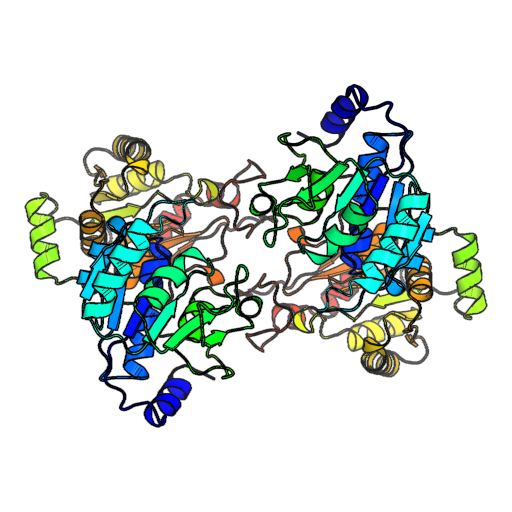47 1 81.44 82 ARG A O 1
ATOM 662 N N . LEU A 1 83 ? 5.691 0.397 -27.109 1 85.56 83 LEU A N 1
ATOM 663 C CA . LEU A 1 83 ? 4.367 -0.024 -27.547 1 85.56 83 LEU A CA 1
ATOM 664 C C . LEU A 1 83 ? 4.469 -1.16 -28.562 1 85.56 83 LEU A C 1
ATOM 666 O O . LEU A 1 83 ? 3.617 -2.051 -28.594 1 85.56 83 LEU A O 1
ATOM 670 N N . ALA A 1 84 ? 5.516 -1.202 -29.375 1 90.81 84 ALA A N 1
ATOM 671 C CA . ALA A 1 84 ? 5.797 -2.234 -30.359 1 90.81 84 ALA A CA 1
ATOM 672 C C . ALA A 1 84 ? 4.574 -2.498 -31.234 1 90.81 84 ALA A C 1
ATOM 674 O O . ALA A 1 84 ? 4.125 -3.643 -31.359 1 90.81 84 ALA A O 1
ATOM 675 N N . LEU A 1 85 ? 4.145 -1.557 -31.984 1 93.25 85 LEU A N 1
ATOM 676 C CA . LEU A 1 85 ? 2.893 -1.583 -32.75 1 93.25 85 LEU A CA 1
ATOM 677 C C . LEU A 1 85 ? 2.885 -2.725 -33.75 1 93.25 85 LEU A C 1
ATOM 679 O O . LEU A 1 85 ? 1.852 -3.361 -33.969 1 93.25 85 LEU A O 1
ATOM 683 N N . ASP A 1 86 ? 4.059 -2.988 -34.344 1 95.19 86 ASP A N 1
ATOM 684 C CA . ASP A 1 86 ? 4.133 -4.086 -35.312 1 95.19 86 ASP A CA 1
ATOM 685 C C . ASP A 1 86 ? 3.893 -5.43 -34.625 1 95.19 86 ASP A C 1
ATOM 687 O O . ASP A 1 86 ? 3.189 -6.285 -35.156 1 95.19 86 ASP A O 1
ATOM 691 N N . GLN A 1 87 ? 4.461 -5.559 -33.5 1 95.62 87 GLN A N 1
ATOM 692 C CA . GLN A 1 87 ? 4.258 -6.789 -32.719 1 95.62 87 GLN A CA 1
ATOM 693 C C . GLN A 1 87 ? 2.818 -6.902 -32.25 1 95.62 87 GLN A C 1
ATOM 695 O O . GLN A 1 87 ? 2.252 -7.996 -32.219 1 95.62 87 GLN A O 1
ATOM 700 N N . GLN A 1 88 ? 2.279 -5.828 -31.922 1 96.44 88 GLN A N 1
ATOM 701 C CA . GLN A 1 88 ? 0.878 -5.797 -31.516 1 96.44 88 GLN A CA 1
ATOM 702 C C . GLN A 1 88 ? -0.037 -6.227 -32.656 1 96.44 88 GLN A C 1
ATOM 704 O O . GLN A 1 88 ? -0.985 -6.984 -32.469 1 96.44 88 GLN A O 1
ATOM 709 N N . ARG A 1 89 ? 0.227 -5.746 -33.812 1 97.31 89 ARG A N 1
ATOM 710 C CA . ARG A 1 89 ? -0.57 -6.098 -34.969 1 97.31 89 ARG A CA 1
ATOM 711 C C . ARG A 1 89 ? -0.445 -7.586 -35.281 1 97.31 89 ARG A C 1
ATOM 713 O O . ARG A 1 89 ? -1.432 -8.234 -35.656 1 97.31 89 ARG A O 1
ATOM 720 N N . ALA A 1 90 ? 0.745 -8.023 -35.188 1 97.94 90 ALA A N 1
ATOM 721 C CA . ALA A 1 90 ? 0.969 -9.445 -35.406 1 97.94 90 ALA A CA 1
ATOM 722 C C . ALA A 1 90 ? 0.225 -10.297 -34.375 1 97.94 90 ALA A C 1
ATOM 724 O O . ALA A 1 90 ? -0.385 -11.305 -34.75 1 97.94 90 ALA A O 1
ATOM 725 N N . LEU A 1 91 ? 0.3 -9.93 -33.188 1 98.06 91 LEU A N 1
ATOM 726 C CA . LEU A 1 91 ? -0.44 -10.617 -32.125 1 98.06 91 LEU A CA 1
ATOM 727 C C . LEU A 1 91 ? -1.942 -10.531 -32.375 1 98.06 91 LEU A C 1
ATOM 729 O O . LEU A 1 91 ? -2.658 -11.523 -32.219 1 98.06 91 LEU A O 1
ATOM 733 N N . ALA A 1 92 ? -2.41 -9.43 -32.781 1 98.5 92 ALA A N 1
ATOM 734 C CA . ALA A 1 92 ? -3.828 -9.242 -33.062 1 98.5 92 ALA A CA 1
ATOM 735 C C . ALA A 1 92 ? -4.289 -10.203 -34.156 1 98.5 92 ALA A C 1
ATOM 737 O O . ALA A 1 92 ? -5.387 -10.766 -34.094 1 98.5 92 ALA A O 1
ATOM 738 N N . ALA A 1 93 ? -3.49 -10.273 -35.125 1 98.31 93 ALA A N 1
ATOM 739 C CA . ALA A 1 93 ? -3.814 -11.195 -36.219 1 98.31 93 ALA A CA 1
ATOM 740 C C . ALA A 1 93 ? -3.961 -12.625 -35.719 1 98.31 93 ALA A C 1
ATOM 742 O O . ALA A 1 93 ? -4.895 -13.336 -36.094 1 98.31 93 ALA A O 1
ATOM 743 N N . LYS A 1 94 ? -3.068 -13.016 -34.844 1 97.88 94 LYS A N 1
ATOM 744 C CA . LYS A 1 94 ? -3.127 -14.344 -34.25 1 97.88 94 LYS A CA 1
ATOM 745 C C . LYS A 1 94 ? -4.383 -14.508 -33.406 1 97.88 94 LYS A C 1
ATOM 747 O O . LYS A 1 94 ? -5.027 -15.562 -33.438 1 97.88 94 LYS A O 1
ATOM 752 N N . LEU A 1 95 ? -4.73 -13.539 -32.688 1 98.56 95 LEU A N 1
ATOM 753 C CA . LEU A 1 95 ? -5.902 -13.57 -31.812 1 98.56 95 LEU A CA 1
ATOM 754 C C . LEU A 1 95 ? -7.188 -13.617 -32.625 1 98.56 95 LEU A C 1
ATOM 756 O O . LEU A 1 95 ? -8.148 -14.281 -32.25 1 98.56 95 LEU A O 1
ATOM 760 N N . ARG A 1 96 ? -7.215 -12.891 -33.719 1 98 96 ARG A N 1
ATOM 761 C CA . ARG A 1 96 ? -8.391 -12.82 -34.594 1 98 96 ARG A CA 1
ATOM 762 C C . ARG A 1 96 ? -8.797 -14.203 -35.094 1 98 96 ARG A C 1
ATOM 764 O O . ARG A 1 96 ? -9.992 -14.5 -35.219 1 98 96 ARG A O 1
ATOM 771 N N . GLU A 1 97 ? -7.871 -15 -35.312 1 97.5 97 GLU A N 1
ATOM 772 C CA . GLU A 1 97 ? -8.109 -16.344 -35.844 1 97.5 97 GLU A CA 1
ATOM 773 C C . GLU A 1 97 ? -8.844 -17.219 -34.812 1 97.5 97 GLU A C 1
ATOM 775 O O . GLU A 1 97 ? -9.414 -18.25 -35.188 1 97.5 97 GLU A O 1
ATOM 780 N N . GLN A 1 98 ? -8.914 -16.859 -33.562 1 97.19 98 GLN A N 1
ATOM 781 C CA . GLN A 1 98 ? -9.484 -17.688 -32.531 1 97.19 98 GLN A CA 1
ATOM 782 C C . GLN A 1 98 ? -10.93 -17.297 -32.219 1 97.19 98 GLN A C 1
ATOM 784 O O . GLN A 1 98 ? -11.641 -18 -31.5 1 97.19 98 GLN A O 1
ATOM 789 N N . HIS A 1 99 ? -11.398 -16.156 -32.75 1 97.62 99 HIS A N 1
ATOM 790 C CA . HIS A 1 99 ? -12.773 -15.68 -32.625 1 97.62 99 HIS A CA 1
ATOM 791 C C . HIS A 1 99 ? -13.195 -15.586 -31.172 1 97.62 99 HIS A C 1
ATOM 793 O O . HIS A 1 99 ? -14.25 -16.094 -30.781 1 97.62 99 HIS A O 1
ATOM 799 N N . TYR A 1 100 ? -12.391 -14.938 -30.406 1 98.5 100 TYR A N 1
ATOM 800 C CA . TYR A 1 100 ? -12.727 -14.695 -29.016 1 98.5 100 TYR A CA 1
ATOM 801 C C . TYR A 1 100 ? -13.969 -13.82 -28.891 1 98.5 100 TYR A C 1
ATOM 803 O O . TYR A 1 100 ? -14.094 -12.812 -29.594 1 98.5 100 TYR A O 1
ATOM 811 N N . GLY A 1 101 ? -14.844 -14.227 -27.984 1 98.06 101 GLY A N 1
ATOM 812 C CA . GLY A 1 101 ? -16 -13.398 -27.688 1 98.06 101 GLY A CA 1
ATOM 813 C C . GLY A 1 101 ? -15.734 -12.383 -26.594 1 98.06 101 GLY A C 1
ATOM 814 O O . GLY A 1 101 ? -16.453 -11.391 -26.469 1 98.06 101 GLY A O 1
ATOM 815 N N . ALA A 1 102 ? -14.727 -12.688 -25.828 1 98.06 102 ALA A N 1
ATOM 816 C CA . ALA A 1 102 ? -14.391 -11.805 -24.719 1 98.06 102 ALA A CA 1
ATOM 817 C C . ALA A 1 102 ? -12.906 -11.891 -24.391 1 98.06 102 ALA A C 1
ATOM 819 O O . ALA A 1 102 ? -12.25 -12.891 -24.672 1 98.06 102 ALA A O 1
ATOM 820 N N . SER A 1 103 ? -12.391 -10.789 -23.797 1 98.38 103 SER A N 1
ATOM 821 C CA . SER A 1 103 ? -11.055 -10.758 -23.203 1 98.38 103 SER A CA 1
ATOM 822 C C . SER A 1 103 ? -11.078 -10.07 -21.844 1 98.38 103 SER A C 1
ATOM 824 O O . SER A 1 103 ? -11.805 -9.094 -21.641 1 98.38 103 SER A O 1
ATOM 826 N N . LEU A 1 104 ? -10.375 -10.625 -20.922 1 98.12 104 LEU A N 1
ATOM 827 C CA . LEU A 1 104 ? -10.133 -10.023 -19.625 1 98.12 104 LEU A CA 1
ATOM 828 C C . LEU A 1 104 ? -8.695 -9.531 -19.5 1 98.12 104 LEU A C 1
ATOM 830 O O . LEU A 1 104 ? -7.758 -10.336 -19.484 1 98.12 104 LEU A O 1
ATOM 834 N N . VAL A 1 105 ? -8.523 -8.234 -19.406 1 97.12 105 VAL A N 1
ATOM 835 C CA . VAL A 1 105 ? -7.207 -7.605 -19.391 1 97.12 105 VAL A CA 1
ATOM 836 C C . VAL A 1 105 ? -6.859 -7.184 -17.969 1 97.12 105 VAL A C 1
ATOM 838 O O . VAL A 1 105 ? -7.344 -6.156 -17.484 1 97.12 105 VAL A O 1
ATOM 841 N N . MET A 1 106 ? -5.938 -7.855 -17.359 1 95.56 106 MET A N 1
ATOM 842 C CA . MET A 1 106 ? -5.656 -7.629 -15.938 1 95.56 106 MET A CA 1
ATOM 843 C C . MET A 1 106 ? -4.668 -6.48 -15.758 1 95.56 106 MET A C 1
ATOM 845 O O . MET A 1 106 ? -4.867 -5.613 -14.906 1 95.56 106 MET A O 1
ATOM 849 N N . PRO A 1 107 ? -3.6 -6.438 -16.609 1 92.81 107 PRO A N 1
ATOM 850 C CA . PRO A 1 107 ? -2.73 -5.27 -16.453 1 92.81 107 PRO A CA 1
ATOM 851 C C . PRO A 1 107 ? -3.443 -3.959 -16.781 1 92.81 107 PRO A C 1
ATOM 853 O O . PRO A 1 107 ? -4.305 -3.918 -17.656 1 92.81 107 PRO A O 1
ATOM 856 N N . ARG A 1 108 ? -3.057 -2.895 -16.203 1 88.81 108 ARG A N 1
ATOM 857 C CA . ARG A 1 108 ? -3.748 -1.622 -16.375 1 88.81 108 ARG A CA 1
ATOM 858 C C . ARG A 1 108 ? -2.979 -0.708 -17.328 1 88.81 108 ARG A C 1
ATOM 860 O O . ARG A 1 108 ? -3.215 0.501 -17.359 1 88.81 108 ARG A O 1
ATOM 867 N N . THR A 1 109 ? -2.146 -1.26 -18.047 1 85.69 109 THR A N 1
ATOM 868 C CA . THR A 1 109 ? -1.354 -0.493 -19 1 85.69 109 THR A CA 1
ATOM 869 C C . THR A 1 109 ? -2.09 -0.357 -20.344 1 85.69 109 THR A C 1
ATOM 871 O O . THR A 1 109 ? -2.846 -1.249 -20.734 1 85.69 109 THR A O 1
ATOM 874 N N . PHE A 1 110 ? -1.804 0.705 -21.016 1 85.75 110 PHE A N 1
ATOM 875 C CA . PHE A 1 110 ? -2.344 0.949 -22.359 1 85.75 110 PHE A CA 1
ATOM 876 C C . PHE A 1 110 ? -1.916 -0.148 -23.328 1 85.75 110 PHE A C 1
ATOM 878 O O . PHE A 1 110 ? -2.725 -0.633 -24.109 1 85.75 110 PHE A O 1
ATOM 885 N N . LYS A 1 111 ? -0.719 -0.592 -23.188 1 89.62 111 LYS A N 1
ATOM 886 C CA . LYS A 1 111 ? -0.091 -1.572 -24.078 1 89.62 111 LYS A CA 1
ATOM 887 C C . LYS A 1 111 ? -0.854 -2.893 -24.062 1 89.62 111 LYS A C 1
ATOM 889 O O . LYS A 1 111 ? -0.99 -3.549 -25.094 1 89.62 111 LYS A O 1
ATOM 894 N N . SER A 1 112 ? -1.423 -3.275 -22.969 1 92.62 112 SER A N 1
ATOM 895 C CA . SER A 1 112 ? -2.055 -4.578 -22.797 1 92.62 112 SER A CA 1
ATOM 896 C C . SER A 1 112 ? -3.414 -4.629 -23.484 1 92.62 112 SER A C 1
ATOM 898 O O . SER A 1 112 ? -3.992 -5.703 -23.656 1 92.62 112 SER A O 1
ATOM 900 N N . THR A 1 113 ? -3.904 -3.49 -23.953 1 93.5 113 THR A N 1
ATOM 901 C CA . THR A 1 113 ? -5.242 -3.438 -24.531 1 93.5 113 THR A CA 1
ATOM 902 C C . THR A 1 113 ? -5.172 -3.344 -26.047 1 93.5 113 THR A C 1
ATOM 904 O O . THR A 1 113 ? -6.18 -3.525 -26.734 1 93.5 113 THR A O 1
ATOM 907 N N . ILE A 1 114 ? -4.062 -3.121 -26.594 1 94.44 114 ILE A N 1
ATOM 908 C CA . ILE A 1 114 ? -3.918 -2.795 -28 1 94.44 114 ILE A CA 1
ATOM 909 C C . ILE A 1 114 ? -4.254 -4.02 -28.859 1 94.44 114 ILE A C 1
ATOM 911 O O . ILE A 1 114 ? -5.141 -3.965 -29.703 1 94.44 114 ILE A O 1
ATOM 915 N N . ALA A 1 115 ? -3.68 -5.109 -28.641 1 97.19 115 ALA A N 1
ATOM 916 C CA . ALA A 1 115 ? -3.85 -6.297 -29.484 1 97.19 115 ALA A CA 1
ATOM 917 C C . ALA A 1 115 ? -5.281 -6.816 -29.406 1 97.19 115 ALA A C 1
ATOM 919 O O . ALA A 1 115 ? -5.895 -7.113 -30.438 1 97.19 115 ALA A O 1
ATOM 920 N N . PRO A 1 116 ? -5.832 -6.914 -28.203 1 97.62 116 PRO A N 1
ATOM 921 C CA . PRO A 1 116 ? -7.23 -7.352 -28.156 1 97.62 116 PRO A CA 1
ATOM 922 C C . PRO A 1 116 ? -8.164 -6.418 -28.938 1 97.62 116 PRO A C 1
ATOM 924 O O . PRO A 1 116 ? -9.117 -6.883 -29.562 1 97.62 116 PRO A O 1
ATOM 927 N N . PHE A 1 117 ? -7.91 -5.18 -28.891 1 97.19 117 PHE A N 1
ATOM 928 C CA . PHE A 1 117 ? -8.711 -4.203 -29.625 1 97.19 117 PHE A CA 1
ATOM 929 C C . PHE A 1 117 ? -8.555 -4.395 -31.125 1 97.19 117 PHE A C 1
ATOM 931 O O . PHE A 1 117 ? -9.547 -4.48 -31.859 1 97.19 117 PHE A O 1
ATOM 938 N N . LEU A 1 118 ? -7.305 -4.426 -31.516 1 97 118 LEU A N 1
ATOM 939 C CA . LEU A 1 118 ? -7.016 -4.574 -32.938 1 97 118 LEU A CA 1
ATOM 940 C C . LEU A 1 118 ? -7.555 -5.898 -33.469 1 97 118 LEU A C 1
ATOM 942 O O . LEU A 1 118 ? -7.891 -6.012 -34.656 1 97 118 LEU A O 1
ATOM 946 N N . ALA A 1 119 ? -7.652 -6.902 -32.656 1 98.12 119 ALA A N 1
ATOM 947 C CA . ALA A 1 119 ? -8.164 -8.211 -33.031 1 98.12 119 ALA A CA 1
ATOM 948 C C . ALA A 1 119 ? -9.68 -8.188 -33.219 1 98.12 119 ALA A C 1
ATOM 950 O O . ALA A 1 119 ? -10.266 -9.125 -33.75 1 98.12 119 ALA A O 1
ATOM 951 N N . GLY A 1 120 ? -10.312 -7.145 -32.719 1 97.44 120 GLY A N 1
ATOM 952 C CA . GLY A 1 120 ? -11.75 -6.988 -32.875 1 97.44 120 GLY A CA 1
ATOM 953 C C . GLY A 1 120 ? -12.547 -7.797 -31.859 1 97.44 120 GLY A C 1
ATOM 954 O O . GLY A 1 120 ? -13.68 -8.203 -32.125 1 97.44 120 GLY A O 1
ATOM 955 N N . ILE A 1 121 ? -11.984 -8.07 -30.766 1 98.06 121 ILE A N 1
ATOM 956 C CA . ILE A 1 121 ? -12.719 -8.797 -29.734 1 98.06 121 ILE A CA 1
ATOM 957 C C . ILE A 1 121 ? -13.875 -7.938 -29.219 1 98.06 121 ILE A C 1
ATOM 959 O O . ILE A 1 121 ? -13.664 -6.805 -28.781 1 98.06 121 ILE A O 1
ATOM 963 N N . PRO A 1 122 ? -15.008 -8.445 -29.219 1 97.38 122 PRO A N 1
ATOM 964 C CA . PRO A 1 122 ? -16.172 -7.594 -28.984 1 97.38 122 PRO A CA 1
ATOM 965 C C . PRO A 1 122 ? -16.25 -7.105 -27.531 1 97.38 122 PRO A C 1
ATOM 967 O O . PRO A 1 122 ? -16.656 -5.969 -27.281 1 97.38 122 PRO A O 1
ATOM 970 N N . ASN A 1 123 ? -15.977 -8 -26.578 1 96.75 123 ASN A N 1
ATOM 971 C CA . ASN A 1 123 ? -16.016 -7.621 -25.156 1 96.75 123 ASN A CA 1
ATOM 972 C C . ASN A 1 123 ? -14.609 -7.578 -24.562 1 96.75 123 ASN A C 1
ATOM 974 O O . ASN A 1 123 ? -13.945 -8.609 -24.453 1 96.75 123 ASN A O 1
ATOM 978 N N . ARG A 1 124 ? -14.133 -6.473 -24.188 1 97.62 124 ARG A N 1
ATOM 979 C CA . ARG A 1 124 ? -12.812 -6.238 -23.609 1 97.62 124 ARG A CA 1
ATOM 980 C C . ARG A 1 124 ? -12.922 -5.598 -22.219 1 97.62 124 ARG A C 1
ATOM 982 O O . ARG A 1 124 ? -13.195 -4.398 -22.109 1 97.62 124 ARG A O 1
ATOM 989 N N . THR A 1 125 ? -12.711 -6.398 -21.188 1 96.88 125 THR A N 1
ATOM 990 C CA . THR A 1 125 ? -12.953 -6.008 -19.797 1 96.88 125 THR A CA 1
ATOM 991 C C . THR A 1 125 ? -11.641 -5.727 -19.078 1 96.88 125 THR A C 1
ATOM 993 O O . THR A 1 125 ? -10.672 -6.484 -19.219 1 96.88 125 THR A O 1
ATOM 996 N N . GLY A 1 126 ? -11.523 -4.645 -18.328 1 95.81 126 GLY A N 1
ATOM 997 C CA . GLY A 1 126 ? -10.383 -4.289 -17.5 1 95.81 126 GLY A CA 1
ATOM 998 C C . GLY A 1 126 ? -10.656 -3.102 -16.594 1 95.81 126 GLY A C 1
ATOM 999 O O . GLY A 1 126 ? -11.633 -2.379 -16.781 1 95.81 126 GLY A O 1
ATOM 1000 N N . PHE A 1 127 ? -9.844 -2.904 -15.641 1 91.88 127 PHE A N 1
ATOM 1001 C CA . PHE A 1 127 ? -9.969 -1.733 -14.781 1 91.88 127 PHE A CA 1
ATOM 1002 C C . PHE A 1 127 ? -9.5 -0.47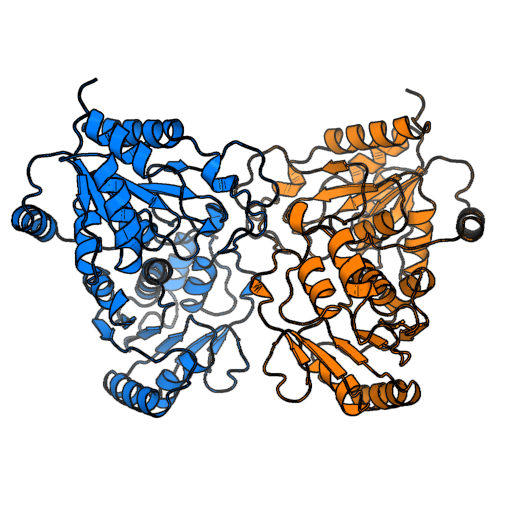8 -15.508 1 91.88 127 PHE A C 1
ATOM 1004 O O . PHE A 1 127 ? -8.602 -0.542 -16.344 1 91.88 127 PHE A O 1
ATOM 1011 N N . ILE A 1 128 ? -10.109 0.592 -15.078 1 83 128 ILE A N 1
ATOM 1012 C CA . ILE A 1 128 ? -9.68 1.876 -15.617 1 83 128 ILE A CA 1
ATOM 1013 C C . ILE A 1 128 ? -8.227 2.135 -15.242 1 83 128 ILE A C 1
ATOM 1015 O O . ILE A 1 128 ? -7.809 1.858 -14.117 1 83 128 ILE A O 1
ATOM 1019 N N . GLY A 1 129 ? -7.465 2.529 -16.188 1 70.5 129 GLY A N 1
ATOM 1020 C CA . GLY A 1 129 ? -6.055 2.848 -16.031 1 70.5 129 GLY A CA 1
ATOM 1021 C C . GLY A 1 129 ? -5.465 3.568 -17.234 1 70.5 129 GLY A C 1
ATOM 1022 O O . GLY A 1 129 ? -5.898 3.355 -18.359 1 70.5 129 GLY A O 1
ATOM 1023 N N . GLU A 1 130 ? -4.406 4.453 -17.031 1 65 130 GLU A N 1
ATOM 1024 C CA . GLU A 1 130 ? -3.598 5.176 -18 1 65 130 GLU A CA 1
ATOM 1025 C C . GLU A 1 130 ? -4.453 5.684 -19.156 1 65 130 GLU A C 1
ATOM 1027 O O . GLU A 1 130 ? -4.082 5.535 -20.328 1 65 130 GLU A O 1
ATOM 1032 N N . VAL A 1 131 ? -5.531 6.203 -18.984 1 61.56 131 VAL A N 1
ATOM 1033 C CA . VAL A 1 131 ? -6.367 6.801 -20.016 1 61.56 131 VAL A CA 1
ATOM 1034 C C . VAL A 1 131 ? -6.543 5.816 -21.172 1 61.56 131 VAL A C 1
ATOM 1036 O O . VAL A 1 131 ? -5.902 5.949 -22.219 1 61.56 131 VAL A O 1
ATOM 1039 N N . ARG A 1 132 ? -7.055 4.727 -21.188 1 66.81 132 ARG A N 1
ATOM 1040 C CA . ARG A 1 132 ? -7.324 3.676 -22.156 1 66.81 132 ARG A CA 1
ATOM 1041 C C . ARG A 1 132 ? -8.734 3.807 -22.719 1 66.81 132 ARG A C 1
ATOM 1043 O O . ARG A 1 132 ? -9.406 2.801 -22.969 1 66.81 132 ARG A O 1
ATOM 1050 N N . PHE A 1 133 ? -8.992 5.047 -22.922 1 68.62 133 PHE A N 1
ATOM 1051 C CA . PHE A 1 133 ? -10.344 5.309 -23.406 1 68.62 133 PHE A CA 1
ATOM 1052 C C . PHE A 1 133 ? -10.531 4.754 -24.812 1 68.62 133 PHE A C 1
ATOM 1054 O O . PHE A 1 133 ? -9.641 4.883 -25.656 1 68.62 133 PHE A O 1
ATOM 1061 N N . GLY A 1 134 ? -11.633 3.844 -24.938 1 80.06 134 GLY A N 1
ATOM 1062 C CA . GLY A 1 134 ? -12.023 3.312 -26.234 1 80.06 134 GLY A CA 1
ATOM 1063 C C . GLY A 1 134 ? -11.445 1.939 -26.516 1 80.06 134 GLY A C 1
ATOM 1064 O O . GLY A 1 134 ? -12.055 1.14 -27.234 1 80.06 134 GLY A O 1
ATOM 1065 N N . LEU A 1 135 ? -10.289 1.651 -25.953 1 89.88 135 LEU A N 1
ATOM 1066 C CA . LEU A 1 135 ? -9.688 0.35 -26.234 1 89.88 135 LEU A CA 1
ATOM 1067 C C . LEU A 1 135 ? -10.352 -0.742 -25.391 1 89.88 135 LEU A C 1
ATOM 1069 O O . LEU A 1 135 ? -10.453 -1.89 -25.828 1 89.88 135 LEU A O 1
ATOM 1073 N N . LEU A 1 136 ? -10.781 -0.339 -24.25 1 91.44 136 LEU A N 1
ATOM 1074 C CA . LEU A 1 136 ? -11.672 -1.167 -23.453 1 91.44 136 LEU A CA 1
ATOM 1075 C C . LEU A 1 136 ? -13.125 -0.711 -23.609 1 91.44 136 LEU A C 1
ATOM 1077 O O . LEU A 1 136 ? -13.383 0.479 -23.797 1 91.44 136 LEU A O 1
ATOM 1081 N N . ASN A 1 137 ? -14.023 -1.622 -23.641 1 93.94 137 ASN A N 1
ATOM 1082 C CA . ASN A 1 137 ? -15.43 -1.216 -23.719 1 93.94 137 ASN A CA 1
ATOM 1083 C C . ASN A 1 137 ? -16.203 -1.646 -22.469 1 93.94 137 ASN A C 1
ATOM 1085 O O . ASN A 1 137 ? -17.375 -1.302 -22.328 1 93.94 137 ASN A O 1
ATOM 1089 N N . ASP A 1 138 ? -15.633 -2.441 -21.641 1 93.94 138 ASP A N 1
ATOM 1090 C CA . ASP A 1 138 ? -16.141 -2.75 -20.312 1 93.94 138 ASP A CA 1
ATOM 1091 C C . ASP A 1 138 ? -15.156 -2.318 -19.219 1 93.94 138 ASP A C 1
ATOM 1093 O O . ASP A 1 138 ? -14.383 -3.135 -18.719 1 93.94 138 ASP A O 1
ATOM 1097 N N . TRP A 1 139 ? -15.375 -1.072 -18.797 1 90.81 139 TRP A N 1
ATOM 1098 C CA . TRP A 1 139 ? -14.508 -0.444 -17.797 1 90.81 139 TRP A CA 1
ATOM 1099 C C . TRP A 1 139 ? -14.977 -0.771 -16.391 1 90.81 139 TRP A C 1
ATOM 1101 O O . TRP A 1 139 ? -16.125 -0.511 -16.031 1 90.81 139 TRP A O 1
ATOM 1111 N N . ARG A 1 140 ? -14 -1.25 -15.688 1 92.62 140 ARG A N 1
ATOM 1112 C CA . ARG A 1 140 ? -14.305 -1.507 -14.281 1 92.62 140 ARG A CA 1
ATOM 1113 C C . ARG A 1 140 ? -13.68 -0.445 -13.383 1 92.62 140 ARG A C 1
ATOM 1115 O O . ARG A 1 140 ? -12.578 0.038 -13.656 1 92.62 140 ARG A O 1
ATOM 1122 N N . ARG A 1 141 ? -14.344 -0.065 -12.32 1 87.19 141 ARG A N 1
ATOM 1123 C CA . ARG A 1 141 ? -13.875 0.909 -11.336 1 87.19 141 ARG A CA 1
ATOM 1124 C C . ARG A 1 141 ? -13.758 0.277 -9.953 1 87.19 141 ARG A C 1
ATOM 1126 O O . ARG A 1 141 ? -14.18 -0.863 -9.75 1 87.19 141 ARG A O 1
ATOM 1133 N N . GLY A 1 142 ? -13.094 0.978 -9.055 1 85.31 142 GLY A N 1
ATOM 1134 C CA . GLY A 1 142 ? -13.031 0.557 -7.668 1 85.31 142 GLY A CA 1
ATOM 1135 C C . GLY A 1 142 ? -11.867 -0.363 -7.367 1 85.31 142 GLY A C 1
ATOM 1136 O O . GLY A 1 142 ? -11.891 -1.112 -6.387 1 85.31 142 GLY A O 1
ATOM 1137 N N . GLU A 1 143 ? -10.891 -0.373 -8.195 1 85.88 143 GLU A N 1
ATOM 1138 C CA . GLU A 1 143 ? -9.711 -1.222 -8.008 1 85.88 143 GLU A CA 1
ATOM 1139 C C . GLU A 1 143 ? -9.039 -0.942 -6.672 1 85.88 143 GLU A C 1
ATOM 1141 O O . GLU A 1 143 ? -8.609 -1.869 -5.984 1 85.88 143 GLU A O 1
ATOM 1146 N N . LYS A 1 144 ? -9.031 0.255 -6.238 1 80.81 144 LYS A N 1
ATOM 1147 C CA . LYS A 1 144 ? -8.32 0.677 -5.039 1 80.81 144 LYS A CA 1
ATOM 1148 C C . LYS A 1 144 ? -9.008 0.166 -3.777 1 80.81 144 LYS A C 1
ATOM 1150 O O . LYS A 1 144 ? -8.375 0.04 -2.727 1 80.81 144 LYS A O 1
ATOM 1155 N N . ALA A 1 145 ? -10.273 -0.112 -3.926 1 84.88 145 ALA A N 1
ATOM 1156 C CA . ALA A 1 145 ? -11.039 -0.584 -2.777 1 84.88 145 ALA A CA 1
ATOM 1157 C C . ALA A 1 145 ? -10.781 -2.064 -2.514 1 84.88 145 ALA A C 1
ATOM 1159 O O . ALA A 1 145 ? -11.133 -2.584 -1.454 1 84.88 145 ALA A O 1
ATOM 1160 N N . LEU A 1 146 ? -10.234 -2.713 -3.453 1 88.81 146 LEU A N 1
ATOM 1161 C CA . LEU A 1 146 ? -9.953 -4.141 -3.332 1 88.81 146 LEU A CA 1
ATOM 1162 C C . LEU A 1 146 ? -8.562 -4.371 -2.768 1 88.81 146 LEU A C 1
ATOM 1164 O O . LEU A 1 146 ? -7.562 -4.059 -3.42 1 88.81 146 LEU A O 1
ATOM 1168 N N . PRO A 1 147 ? -8.5 -4.957 -1.599 1 86.88 147 PRO A N 1
ATOM 1169 C CA . PRO A 1 147 ? -7.227 -4.977 -0.877 1 86.88 147 PRO A CA 1
ATOM 1170 C C . PRO A 1 147 ? -6.223 -5.957 -1.479 1 86.88 147 PRO A C 1
ATOM 1172 O O . PRO A 1 147 ? -5.012 -5.707 -1.443 1 86.88 147 PRO A O 1
ATOM 1175 N N . ARG A 1 148 ? -6.68 -7.086 -2.006 1 91.69 148 ARG A N 1
ATOM 1176 C CA . ARG A 1 148 ? -5.77 -8.109 -2.512 1 91.69 148 ARG A CA 1
ATOM 1177 C C . ARG A 1 148 ? -5.809 -8.172 -4.035 1 91.69 148 ARG A C 1
ATOM 1179 O O . ARG A 1 148 ? -6.852 -7.934 -4.645 1 91.69 148 ARG A O 1
ATOM 1186 N N . MET A 1 149 ? -4.68 -8.547 -4.617 1 91.38 149 MET A N 1
ATOM 1187 C CA . MET A 1 149 ? -4.57 -8.695 -6.066 1 91.38 149 MET A CA 1
ATOM 1188 C C . MET A 1 149 ? -5.598 -9.688 -6.59 1 91.38 149 MET A C 1
ATOM 1190 O O . MET A 1 149 ? -6.199 -9.469 -7.641 1 91.38 149 MET A O 1
ATOM 1194 N N . ILE A 1 150 ? -5.789 -10.758 -5.883 1 93.31 150 ILE A N 1
ATOM 1195 C CA . ILE A 1 150 ? -6.699 -11.805 -6.328 1 93.31 150 ILE A CA 1
ATOM 1196 C C . ILE A 1 150 ? -8.125 -11.266 -6.379 1 93.31 150 ILE A C 1
ATOM 1198 O O . ILE A 1 150 ? -8.914 -11.641 -7.254 1 93.31 150 ILE A O 1
ATOM 1202 N N . ASP A 1 151 ? -8.5 -10.391 -5.484 1 93.88 151 ASP A N 1
ATOM 1203 C CA . ASP A 1 151 ? -9.805 -9.734 -5.52 1 93.88 151 ASP A CA 1
ATOM 1204 C C . ASP A 1 151 ? -9.984 -8.938 -6.809 1 93.88 151 ASP A C 1
ATOM 1206 O O . ASP A 1 151 ? -11.023 -9.016 -7.457 1 93.88 151 ASP A O 1
ATOM 1210 N N . ARG A 1 152 ? -8.945 -8.273 -7.152 1 94 152 ARG A N 1
ATOM 1211 C CA . ARG A 1 152 ? -8.977 -7.43 -8.344 1 94 152 ARG A CA 1
ATOM 1212 C C . ARG A 1 152 ? -9.086 -8.273 -9.609 1 94 152 ARG A C 1
ATOM 1214 O O . ARG A 1 152 ? -9.898 -7.98 -10.492 1 94 152 ARG A O 1
ATOM 1221 N N . CYS A 1 153 ? -8.352 -9.305 -9.656 1 94.88 153 CYS A N 1
ATOM 1222 C CA . CYS A 1 153 ? -8.344 -10.156 -10.836 1 94.88 153 CYS A CA 1
ATOM 1223 C C . CYS A 1 153 ? -9.672 -10.891 -10.984 1 94.88 153 CYS A C 1
ATOM 1225 O O . CYS A 1 153 ? -10.258 -10.914 -12.07 1 94.88 153 CYS A O 1
ATOM 1227 N N . ALA A 1 154 ? -10.164 -11.43 -9.93 1 95.88 154 ALA A N 1
ATOM 1228 C CA . ALA A 1 154 ? -11.391 -12.219 -9.969 1 95.88 154 ALA A CA 1
ATOM 1229 C C . ALA A 1 154 ? -12.594 -11.328 -10.273 1 95.88 154 ALA A C 1
ATOM 1231 O O . ALA A 1 154 ? -13.547 -11.766 -10.93 1 95.88 154 ALA A O 1
ATOM 1232 N N . ALA A 1 155 ? -12.555 -10.125 -9.828 1 95.75 155 ALA A N 1
ATOM 1233 C CA . ALA A 1 155 ? -13.641 -9.18 -10.078 1 95.75 155 ALA A CA 1
ATOM 1234 C C . ALA A 1 155 ? -13.883 -9 -11.578 1 95.75 155 ALA A C 1
ATOM 1236 O O . ALA A 1 155 ? -15.023 -8.82 -12.008 1 95.75 155 ALA A O 1
ATOM 1237 N N . LEU A 1 156 ? -12.844 -9.102 -12.352 1 96.62 156 LEU A N 1
ATOM 1238 C CA . LEU A 1 156 ? -12.938 -8.867 -13.789 1 96.62 156 LEU A CA 1
ATOM 1239 C C . LEU A 1 156 ? -13.695 -10 -14.469 1 96.62 156 LEU A C 1
ATOM 1241 O O . LEU A 1 156 ? -14.188 -9.836 -15.594 1 96.62 156 LEU A O 1
ATOM 1245 N N . ALA A 1 157 ? -13.773 -11.141 -13.867 1 97.12 157 ALA A N 1
ATOM 1246 C CA . ALA A 1 157 ? -14.453 -12.297 -14.438 1 97.12 157 ALA A CA 1
ATOM 1247 C C . ALA A 1 157 ? -15.945 -12.266 -14.117 1 97.12 157 ALA A C 1
ATOM 1249 O O . ALA A 1 157 ? -16.703 -13.117 -14.586 1 97.12 157 ALA A O 1
ATOM 1250 N N . LEU A 1 158 ? -16.375 -11.273 -13.328 1 96.5 158 LEU A N 1
ATOM 1251 C CA . LEU A 1 158 ? -17.734 -11.234 -12.82 1 96.5 158 LEU A CA 1
ATOM 1252 C C . LEU A 1 158 ? -18.484 -10.008 -13.344 1 96.5 158 LEU A C 1
ATOM 1254 O O . LEU A 1 158 ? -17.859 -9.094 -13.898 1 96.5 158 LEU A O 1
ATOM 1258 N N . PRO A 1 159 ? -19.828 -10.016 -13.227 1 93.31 159 PRO A N 1
ATOM 1259 C CA . PRO A 1 159 ? -20.562 -8.812 -13.609 1 93.31 159 PRO A CA 1
ATOM 1260 C C . PRO A 1 159 ? -20.156 -7.59 -12.781 1 93.31 159 PRO A C 1
ATOM 1262 O O . PRO A 1 159 ? -19.75 -7.727 -11.633 1 93.31 159 PRO A O 1
ATOM 1265 N N . ALA A 1 160 ? -20.312 -6.461 -13.398 1 91.75 160 ALA A N 1
ATOM 1266 C CA . ALA A 1 160 ? -19.969 -5.219 -12.711 1 91.75 160 ALA A CA 1
ATOM 1267 C C . ALA A 1 160 ? -20.922 -4.945 -11.562 1 91.75 160 ALA A C 1
ATOM 1269 O O . ALA A 1 160 ? -22.125 -5.234 -11.664 1 91.75 160 ALA A O 1
ATOM 1270 N N . GLY A 1 161 ? -20.422 -4.422 -10.508 1 87.62 161 GLY A N 1
ATOM 1271 C CA . GLY A 1 161 ? -21.25 -3.844 -9.461 1 87.62 161 GLY A CA 1
ATOM 1272 C C . GLY A 1 161 ? -21.766 -4.871 -8.477 1 87.62 161 GLY A C 1
ATOM 1273 O O . GLY A 1 161 ? -22.641 -4.57 -7.66 1 87.62 161 GLY A O 1
ATOM 1274 N N . ILE A 1 162 ? -21.25 -6.031 -8.547 1 88.25 162 ILE A N 1
ATOM 1275 C CA . ILE A 1 162 ? -21.734 -7.031 -7.605 1 88.25 162 ILE A CA 1
ATOM 1276 C C . ILE A 1 162 ? -20.828 -7.066 -6.375 1 88.25 162 ILE A C 1
ATOM 1278 O O . ILE A 1 162 ? -19.672 -6.637 -6.434 1 88.25 162 ILE A O 1
ATOM 1282 N N . ASP A 1 163 ? -21.438 -7.602 -5.289 1 88.19 163 ASP A N 1
ATOM 1283 C CA . ASP A 1 163 ? -20.641 -7.852 -4.098 1 88.19 163 ASP A CA 1
ATOM 1284 C C . ASP A 1 163 ? -19.672 -9.023 -4.324 1 88.19 163 ASP A C 1
ATOM 1286 O O . ASP A 1 163 ? -20.047 -10.039 -4.906 1 88.19 163 ASP A O 1
ATOM 1290 N N . LEU A 1 164 ? -18.469 -8.789 -3.893 1 92.06 164 LEU A N 1
ATOM 1291 C CA . LEU A 1 164 ? -17.453 -9.812 -4.094 1 92.06 164 LEU A CA 1
ATOM 1292 C C . LEU A 1 164 ? -17.219 -10.594 -2.809 1 92.06 164 LEU A C 1
ATOM 1294 O O . LEU A 1 164 ? -17.203 -10.023 -1.719 1 92.06 164 LEU A O 1
ATOM 1298 N N . PRO A 1 165 ? -17.047 -11.883 -2.902 1 91 165 PRO A N 1
ATOM 1299 C CA . PRO A 1 165 ? -16.656 -12.672 -1.732 1 91 165 PRO A CA 1
ATOM 1300 C C . PRO A 1 165 ? -15.211 -12.43 -1.31 1 91 165 PRO A C 1
ATOM 1302 O O . PRO A 1 165 ? -14.445 -11.805 -2.045 1 91 165 PRO A O 1
ATOM 1305 N N . MET A 1 166 ? -14.93 -12.984 -0.093 1 86.56 166 MET A N 1
ATOM 1306 C CA . MET A 1 166 ? -13.555 -12.883 0.374 1 86.56 166 MET A CA 1
ATOM 1307 C C . MET A 1 166 ? -12.82 -14.203 0.183 1 86.56 166 MET A C 1
ATOM 1309 O O . MET A 1 166 ? -11.586 -14.25 0.242 1 86.56 166 MET A O 1
ATOM 1313 N N . ASP A 1 167 ? -13.57 -15.195 -0.036 1 92.5 167 ASP A N 1
ATOM 1314 C CA . ASP A 1 167 ? -12.977 -16.484 -0.344 1 92.5 167 ASP A CA 1
ATOM 1315 C C . ASP A 1 167 ? -13.055 -16.797 -1.84 1 92.5 167 ASP A C 1
ATOM 1317 O O . ASP A 1 167 ? -14.023 -16.422 -2.504 1 92.5 167 ASP A O 1
ATOM 1321 N N . TRP A 1 168 ? -11.969 -17.328 -2.4 1 96.38 168 TRP A N 1
ATOM 1322 C CA . TRP A 1 168 ? -11.867 -17.672 -3.814 1 96.38 168 TRP A CA 1
ATOM 1323 C C . TRP A 1 168 ? -11.398 -19.109 -3.994 1 96.38 168 TRP A C 1
ATOM 1325 O O . TRP A 1 168 ? -10.758 -19.672 -3.105 1 96.38 168 TRP A O 1
ATOM 1335 N N . PRO A 1 169 ? -11.789 -19.688 -5.133 1 97.06 169 PRO A N 1
ATOM 1336 C CA . PRO A 1 169 ? -11.195 -21 -5.395 1 97.06 169 PRO A CA 1
ATOM 1337 C C . PRO A 1 169 ? -9.672 -20.953 -5.508 1 97.06 169 PRO A C 1
ATOM 1339 O O . PRO A 1 169 ? -9.125 -20.016 -6.09 1 97.06 169 PRO A O 1
ATOM 1342 N N . GLU A 1 170 ? -9.023 -21.938 -4.992 1 97.56 170 GLU A N 1
ATOM 1343 C CA . GLU A 1 170 ? -7.562 -22 -5.023 1 97.56 170 GLU A CA 1
ATOM 1344 C C . GLU A 1 170 ? -7.051 -22.266 -6.438 1 97.56 170 GLU A C 1
ATOM 1346 O O . GLU A 1 170 ? -7.637 -23.062 -7.176 1 97.56 170 GLU A O 1
ATOM 1351 N N . PRO A 1 171 ? -5.953 -21.547 -6.816 1 98.31 171 PRO A N 1
ATOM 1352 C CA . PRO A 1 171 ? -5.324 -21.938 -8.078 1 98.31 171 PRO A CA 1
ATOM 1353 C C . PRO A 1 171 ? -4.758 -23.359 -8.039 1 98.31 171 PRO A C 1
ATOM 1355 O O . PRO A 1 171 ? -4.379 -23.844 -6.969 1 98.31 171 PRO A O 1
ATOM 1358 N N . GLN A 1 172 ? -4.715 -23.969 -9.25 1 98.38 172 GLN A N 1
ATOM 1359 C CA . GLN A 1 172 ? -4.25 -25.344 -9.336 1 98.38 172 GLN A CA 1
ATOM 1360 C C . GLN A 1 172 ? -3.256 -25.516 -10.484 1 98.38 172 GLN A C 1
ATOM 1362 O O . GLN A 1 172 ? -3.441 -24.953 -11.562 1 98.38 172 GLN A O 1
ATOM 1367 N N . LEU A 1 173 ? -2.227 -26.203 -10.195 1 98.75 173 LEU A N 1
ATOM 1368 C CA . LEU A 1 173 ? -1.332 -26.797 -11.18 1 98.75 173 LEU A CA 1
ATOM 1369 C C . LEU A 1 173 ? -1.275 -28.312 -11.008 1 98.75 173 LEU A C 1
ATOM 1371 O O . LEU A 1 173 ? -0.826 -28.812 -9.969 1 98.75 173 LEU A O 1
ATOM 1375 N N . VAL A 1 174 ? -1.649 -28.984 -12.016 1 98.69 174 VAL A N 1
ATOM 1376 C CA . VAL A 1 174 ? -1.712 -30.438 -11.898 1 98.69 174 VAL A CA 1
ATOM 1377 C C . VAL A 1 174 ? -0.557 -31.062 -12.672 1 98.69 174 VAL A C 1
ATOM 1379 O O . VAL A 1 174 ? -0.576 -31.109 -13.898 1 98.69 174 VAL A O 1
ATOM 1382 N N . VAL A 1 175 ? 0.356 -31.578 -11.945 1 98.62 175 VAL A N 1
ATOM 1383 C CA . VAL A 1 175 ? 1.508 -32.25 -12.523 1 98.62 175 VAL A CA 1
ATOM 1384 C C . VAL A 1 175 ? 1.317 -33.781 -12.422 1 98.62 175 VAL A C 1
ATOM 1386 O O . VAL A 1 175 ? 1.174 -34.312 -11.32 1 98.62 175 VAL A O 1
ATOM 1389 N N . PRO A 1 176 ? 1.379 -34.5 -13.508 1 98.1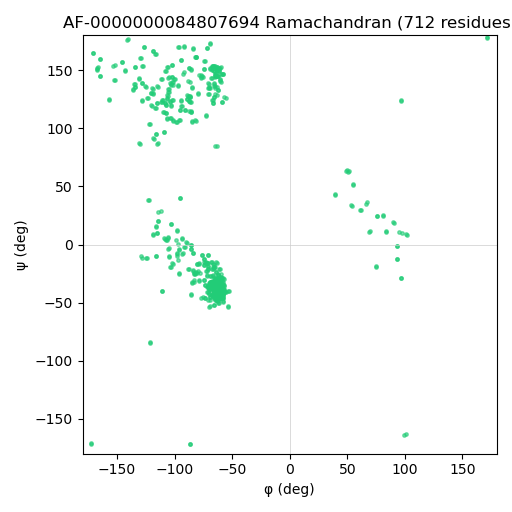2 176 PRO A N 1
ATOM 1390 C CA . PRO A 1 176 ? 1.176 -35.938 -13.438 1 98.12 176 PRO A CA 1
ATOM 1391 C C . PRO A 1 176 ? 2.277 -36.656 -12.664 1 98.12 176 PRO A C 1
ATOM 1393 O O . PRO A 1 176 ? 3.463 -36.406 -12.883 1 98.12 176 PRO A O 1
ATOM 1396 N N . PRO A 1 177 ? 1.901 -37.625 -11.852 1 97.44 177 PRO A N 1
ATOM 1397 C CA . PRO A 1 177 ? 2.891 -38.344 -11.062 1 97.44 177 PRO A CA 1
ATOM 1398 C C . PRO A 1 177 ? 3.939 -39.031 -11.93 1 97.44 177 PRO A C 1
ATOM 1400 O O . PRO A 1 177 ? 5.109 -39.125 -11.547 1 97.44 177 PRO A O 1
ATOM 1403 N N . ALA A 1 178 ? 3.529 -39.531 -13.062 1 97.94 178 ALA A N 1
ATOM 1404 C CA . ALA A 1 178 ? 4.457 -40.219 -13.961 1 97.94 178 ALA A CA 1
ATOM 1405 C C . ALA A 1 178 ? 5.551 -39.25 -14.445 1 97.94 178 ALA A C 1
ATOM 1407 O O . ALA A 1 178 ? 6.703 -39.656 -14.602 1 97.94 178 ALA A O 1
ATOM 1408 N N . GLU A 1 179 ? 5.184 -38.031 -14.695 1 97.88 179 GLU A N 1
ATOM 1409 C CA . GLU A 1 179 ? 6.16 -37.031 -15.117 1 97.88 179 GLU A CA 1
ATOM 1410 C C . GLU A 1 179 ? 7.145 -36.719 -14 1 97.88 179 GLU A C 1
ATOM 1412 O O . GLU A 1 179 ? 8.336 -36.5 -14.25 1 97.88 179 GLU A O 1
ATOM 1417 N N . ILE A 1 180 ? 6.66 -36.688 -12.805 1 97.88 180 ILE A N 1
ATOM 1418 C CA . ILE A 1 180 ? 7.492 -36.406 -11.641 1 97.88 180 ILE A CA 1
ATOM 1419 C C . ILE A 1 180 ? 8.531 -37.531 -11.477 1 97.88 180 ILE A C 1
ATOM 1421 O O . ILE A 1 180 ? 9.727 -37.25 -11.328 1 97.88 180 ILE A O 1
ATOM 1425 N N . ALA A 1 181 ? 8.07 -38.75 -11.547 1 96.88 181 ALA A N 1
ATOM 1426 C CA . ALA A 1 181 ? 8.953 -39.906 -11.414 1 96.88 181 ALA A CA 1
ATOM 1427 C C . ALA A 1 181 ? 10.008 -39.906 -12.516 1 96.88 181 ALA A C 1
ATOM 1429 O O . ALA A 1 181 ? 11.188 -40.156 -12.25 1 96.88 181 ALA A O 1
ATOM 1430 N N . ALA A 1 182 ? 9.562 -39.656 -13.711 1 97.75 182 ALA A N 1
ATOM 1431 C CA . ALA A 1 182 ? 10.477 -39.625 -14.844 1 97.75 182 ALA A CA 1
ATOM 1432 C C . ALA A 1 182 ? 11.531 -38.531 -14.68 1 97.75 182 ALA A C 1
ATOM 1434 O O . ALA A 1 182 ? 12.703 -38.75 -15.016 1 97.75 182 ALA A O 1
ATOM 1435 N N . TRP A 1 183 ? 11.125 -37.406 -14.211 1 97.44 183 TRP A N 1
ATOM 1436 C CA . TRP A 1 183 ? 12.031 -36.281 -14.008 1 97.44 183 TRP A CA 1
ATOM 1437 C C . TRP A 1 183 ? 13.078 -36.625 -12.945 1 97.44 183 TRP A C 1
ATOM 1439 O O . TRP A 1 183 ? 14.266 -36.344 -13.133 1 97.44 183 TRP A O 1
ATOM 1449 N N . ARG A 1 184 ? 12.688 -37.219 -11.797 1 97.06 184 ARG A N 1
ATOM 1450 C CA . ARG A 1 184 ? 13.625 -37.625 -10.758 1 97.06 184 ARG A CA 1
ATOM 1451 C C . ARG A 1 184 ? 14.656 -38.594 -11.305 1 97.06 184 ARG A C 1
ATOM 1453 O O . ARG A 1 184 ? 15.852 -38.469 -11.031 1 97.06 184 ARG A O 1
ATOM 1460 N N . ARG A 1 185 ? 14.18 -39.5 -12.086 1 97.06 185 ARG A N 1
ATOM 1461 C CA . ARG A 1 185 ? 15.062 -40.5 -12.664 1 97.06 185 ARG A CA 1
ATOM 1462 C C . ARG A 1 185 ? 16.062 -39.875 -13.617 1 97.06 185 ARG A C 1
ATOM 1464 O O . ARG A 1 185 ? 17.266 -40.188 -13.547 1 97.06 185 ARG A O 1
ATOM 1471 N N . ALA A 1 186 ? 15.586 -39.094 -14.438 1 97.06 186 ALA A N 1
ATOM 1472 C CA . ALA A 1 186 ? 16.422 -38.438 -15.445 1 97.06 186 ALA A CA 1
ATOM 1473 C C . ALA A 1 186 ? 17.516 -37.594 -14.797 1 97.06 186 ALA A C 1
ATOM 1475 O O . ALA A 1 186 ? 18.594 -37.406 -15.359 1 97.06 186 ALA A O 1
ATOM 1476 N N . ASN A 1 187 ? 17.266 -37.156 -13.586 1 95.56 187 ASN A N 1
ATOM 1477 C CA . ASN A 1 187 ? 18.203 -36.25 -12.922 1 95.56 187 ASN A CA 1
ATOM 1478 C C . ASN A 1 187 ? 18.969 -36.969 -11.812 1 95.56 187 ASN A C 1
ATOM 1480 O O . ASN A 1 187 ? 19.719 -36.312 -11.062 1 95.56 187 ASN A O 1
ATOM 1484 N N . GLY A 1 188 ? 18.781 -38.219 -11.641 1 94.88 188 GLY A N 1
ATOM 1485 C CA . GLY A 1 188 ? 19.469 -39 -10.625 1 94.88 188 GLY A CA 1
ATOM 1486 C C . GLY A 1 188 ? 19.094 -38.625 -9.211 1 94.88 188 GLY A C 1
ATOM 1487 O O . GLY A 1 188 ? 19.938 -38.562 -8.32 1 94.88 188 GLY A O 1
ATOM 1488 N N . LEU A 1 189 ? 17.859 -38.25 -8.977 1 94.75 189 LEU A N 1
ATOM 1489 C CA . LEU A 1 189 ? 17.406 -37.719 -7.703 1 94.75 189 LEU A CA 1
ATOM 1490 C C . LEU A 1 189 ? 16.438 -38.688 -7.012 1 94.75 189 LEU A C 1
ATOM 1492 O O . LEU A 1 189 ? 15.609 -38.25 -6.207 1 94.75 189 LEU A O 1
ATOM 1496 N N . GLU A 1 190 ? 16.562 -39.969 -7.258 1 92.31 190 GLU A N 1
ATOM 1497 C CA . GLU A 1 190 ? 15.633 -40.969 -6.723 1 92.31 190 GLU A CA 1
ATOM 1498 C C . GLU A 1 190 ? 16.047 -41.406 -5.324 1 92.31 190 GLU A C 1
ATOM 1500 O O . GLU A 1 190 ? 17.219 -41.312 -4.965 1 92.31 190 GLU A O 1
ATOM 1505 N N . GLY A 1 191 ? 15.016 -41.812 -4.488 1 86.31 191 GLY A N 1
ATOM 1506 C CA . GLY A 1 191 ? 15.266 -42.656 -3.334 1 86.31 191 GLY A CA 1
ATOM 1507 C C . GLY A 1 191 ? 15.492 -41.875 -2.055 1 86.31 191 GLY A C 1
ATOM 1508 O O . GLY A 1 191 ? 15.711 -42.469 -0.993 1 86.31 191 GLY A O 1
ATOM 1509 N N . ARG A 1 192 ? 15.477 -40.562 -2.053 1 89.56 192 ARG A N 1
ATOM 1510 C CA . ARG A 1 192 ? 15.719 -39.812 -0.821 1 89.56 192 ARG A CA 1
ATOM 1511 C C . ARG A 1 192 ? 14.695 -38.688 -0.645 1 89.56 192 ARG A C 1
ATOM 1513 O O . ARG A 1 192 ? 14.133 -38.219 -1.624 1 89.56 192 ARG A O 1
ATOM 1520 N N . THR A 1 193 ? 14.531 -38.406 0.697 1 96.44 193 THR A N 1
ATOM 1521 C CA . THR A 1 193 ? 13.695 -37.25 1.016 1 96.44 193 THR A CA 1
ATOM 1522 C C . THR A 1 193 ? 14.406 -35.969 0.641 1 96.44 193 THR A C 1
ATOM 1524 O O . THR A 1 193 ? 15.578 -35.781 0.985 1 96.44 193 THR A O 1
ATOM 1527 N N . ALA A 1 194 ? 13.719 -35.125 -0.091 1 98.06 194 ALA A N 1
ATOM 1528 C CA . ALA A 1 194 ? 14.359 -33.906 -0.617 1 98.06 194 ALA A CA 1
ATOM 1529 C C . ALA A 1 194 ? 13.594 -32.656 -0.224 1 98.06 194 ALA A C 1
ATOM 1531 O O . ALA A 1 194 ? 12.359 -32.656 -0.252 1 98.06 194 ALA A O 1
ATOM 1532 N N . VAL A 1 195 ? 14.328 -31.656 0.193 1 98.75 195 VAL A N 1
ATOM 1533 C CA . VAL A 1 195 ? 13.781 -30.328 0.459 1 98.75 195 VAL A CA 1
ATOM 1534 C C . VAL A 1 195 ? 14.242 -29.359 -0.626 1 98.75 195 VAL A C 1
ATOM 1536 O O . VAL A 1 195 ? 15.438 -29.188 -0.856 1 98.75 195 VAL A O 1
ATOM 1539 N N . ALA A 1 196 ? 13.297 -28.766 -1.305 1 98.94 196 ALA A N 1
ATOM 1540 C CA . ALA A 1 196 ? 13.602 -27.719 -2.289 1 98.94 196 ALA A CA 1
ATOM 1541 C C . ALA A 1 196 ? 13.648 -26.344 -1.64 1 98.94 196 ALA A C 1
ATOM 1543 O O . ALA A 1 196 ? 12.734 -25.969 -0.909 1 98.94 196 ALA A O 1
ATOM 1544 N N . LEU A 1 197 ? 14.719 -25.656 -1.87 1 98.94 197 LEU A N 1
ATOM 1545 C CA . LEU A 1 197 ? 14.867 -24.281 -1.425 1 98.94 197 LEU A CA 1
ATOM 1546 C C . LEU A 1 197 ? 14.75 -23.312 -2.6 1 98.94 197 LEU A C 1
ATOM 1548 O O . LEU A 1 197 ? 15.406 -23.5 -3.627 1 98.94 197 LEU A O 1
ATOM 1552 N N . ALA A 1 198 ? 13.898 -22.312 -2.5 1 98.75 198 ALA A N 1
ATOM 1553 C CA . ALA A 1 198 ? 13.766 -21.234 -3.49 1 98.75 198 ALA A CA 1
ATOM 1554 C C . ALA A 1 198 ? 14.18 -19.891 -2.908 1 98.75 198 ALA A C 1
ATOM 1556 O O . ALA A 1 198 ? 13.328 -19.078 -2.553 1 98.75 198 ALA A O 1
ATOM 1557 N N . PRO A 1 199 ? 15.445 -19.578 -2.98 1 98.25 199 PRO A N 1
ATOM 1558 C CA . PRO A 1 199 ? 15.977 -18.438 -2.252 1 98.25 199 PRO A CA 1
ATOM 1559 C C . PRO A 1 199 ? 15.797 -17.125 -3.016 1 98.25 199 PRO A C 1
ATOM 1561 O O . PRO A 1 199 ? 16.078 -16.047 -2.477 1 98.25 199 PRO A O 1
ATOM 1564 N N . GLY A 1 200 ? 15.352 -17.172 -4.23 1 96.25 200 GLY A N 1
ATOM 1565 C CA . GLY A 1 200 ? 15.227 -15.969 -5.047 1 96.25 200 GLY A CA 1
ATOM 1566 C C . GLY A 1 200 ? 13.945 -15.195 -4.773 1 96.25 200 GLY A C 1
ATOM 1567 O O . GLY A 1 200 ? 13.016 -15.719 -4.172 1 96.25 200 GLY A O 1
ATOM 1568 N N . ALA A 1 201 ? 13.906 -13.945 -5.156 1 93.56 201 ALA A N 1
ATOM 1569 C CA . ALA A 1 201 ? 12.742 -13.055 -5.168 1 93.56 201 ALA A CA 1
ATOM 1570 C C . ALA A 1 201 ? 13.031 -11.797 -5.98 1 93.56 201 ALA A C 1
ATOM 1572 O O . ALA A 1 201 ? 14.188 -11.391 -6.121 1 93.56 201 ALA A O 1
ATOM 1573 N N . VAL A 1 202 ? 11.852 -11.289 -6.504 1 87.06 202 VAL A N 1
ATOM 1574 C CA . VAL A 1 202 ? 11.992 -9.969 -7.121 1 87.06 202 VAL A CA 1
ATOM 1575 C C . VAL A 1 202 ? 12.172 -8.914 -6.035 1 87.06 202 VAL A C 1
ATOM 1577 O O . VAL A 1 202 ? 11.258 -8.664 -5.242 1 87.06 202 VAL A O 1
ATOM 1580 N N . GLY A 1 203 ? 13.336 -8.328 -5.918 1 90.44 203 GLY A N 1
ATOM 1581 C CA . GLY A 1 203 ? 13.719 -7.398 -4.871 1 90.44 203 GLY A CA 1
ATOM 1582 C C . GLY A 1 203 ? 14.484 -8.055 -3.738 1 90.44 203 GLY A C 1
ATOM 1583 O O . GLY A 1 203 ? 14 -9 -3.121 1 90.44 203 GLY A O 1
ATOM 1584 N N . PRO A 1 204 ? 15.609 -7.617 -3.422 1 94.25 204 PRO A N 1
ATOM 1585 C CA . PRO A 1 204 ? 16.453 -8.258 -2.41 1 94.25 204 PRO A CA 1
ATOM 1586 C C . PRO A 1 204 ? 15.859 -8.172 -1.008 1 94.25 204 PRO A C 1
ATOM 1588 O O . PRO A 1 204 ? 16.219 -8.969 -0.135 1 94.25 204 PRO A O 1
ATOM 1591 N N . SER A 1 205 ? 14.906 -7.285 -0.797 1 96.19 205 SER A N 1
ATOM 1592 C CA . SER A 1 205 ? 14.336 -7.121 0.535 1 96.19 205 SER A CA 1
ATOM 1593 C C . SER A 1 205 ? 13.57 -8.367 0.966 1 96.19 205 SER A C 1
ATOM 1595 O O . SER A 1 205 ? 13.367 -8.594 2.16 1 96.19 205 SER A O 1
ATOM 1597 N N . LYS A 1 206 ? 13.188 -9.211 0.066 1 97.69 206 LYS A N 1
ATOM 1598 C CA . LYS A 1 206 ? 12.352 -10.375 0.366 1 97.69 206 LYS A CA 1
ATOM 1599 C C . LYS A 1 206 ? 13.211 -11.625 0.564 1 97.69 206 LYS A C 1
ATOM 1601 O O . LYS A 1 206 ? 12.688 -12.688 0.896 1 97.69 206 LYS A O 1
ATOM 1606 N N . ARG A 1 207 ? 14.461 -11.539 0.381 1 98 207 ARG A N 1
ATOM 1607 C CA . ARG A 1 207 ? 15.328 -12.711 0.426 1 98 207 ARG A CA 1
ATOM 1608 C C . ARG A 1 207 ? 15.789 -13 1.853 1 98 207 ARG A C 1
ATOM 1610 O O . ARG A 1 207 ? 16.516 -12.203 2.451 1 98 207 ARG A O 1
ATOM 1617 N N . TRP A 1 208 ? 15.383 -14.094 2.354 1 98.5 208 TRP A N 1
ATOM 1618 C CA . TRP A 1 208 ? 15.781 -14.516 3.693 1 98.5 208 TRP A CA 1
ATOM 1619 C C . TRP A 1 208 ? 17.297 -14.711 3.775 1 98.5 208 TRP A C 1
ATOM 1621 O O . TRP A 1 208 ? 17.906 -15.258 2.855 1 98.5 208 TRP A O 1
ATOM 1631 N N . THR A 1 209 ? 17.828 -14.406 4.859 1 96.38 209 THR A N 1
ATOM 1632 C CA . THR A 1 209 ? 19.266 -14.203 5.031 1 96.38 209 THR A CA 1
ATOM 1633 C C . THR A 1 209 ? 19.984 -15.539 5.18 1 96.38 209 THR A C 1
ATOM 1635 O O . THR A 1 209 ? 21.156 -15.664 4.805 1 96.38 209 THR A O 1
ATOM 1638 N N . TYR A 1 210 ? 19.359 -16.625 5.625 1 98.56 210 TYR A N 1
ATOM 1639 C CA . TYR A 1 210 ? 20.125 -17.734 6.18 1 98.56 210 TYR A CA 1
ATOM 1640 C C . TYR A 1 210 ? 19.828 -19.031 5.418 1 98.56 210 TYR A C 1
ATOM 1642 O O . TYR A 1 210 ? 19.781 -20.109 6.012 1 98.56 210 TYR A O 1
ATOM 1650 N N . TYR A 1 211 ? 19.688 -18.906 4.148 1 98.75 211 TYR A N 1
ATOM 1651 C CA . TYR A 1 211 ? 19.422 -20.094 3.334 1 98.75 211 TYR A CA 1
ATOM 1652 C C . TYR A 1 211 ? 20.609 -21.062 3.389 1 98.75 211 TYR A C 1
ATOM 1654 O O . TYR A 1 211 ? 20.406 -22.281 3.42 1 98.75 211 TYR A O 1
ATOM 1662 N N . ALA A 1 212 ? 21.828 -20.516 3.369 1 98.69 212 ALA A N 1
ATOM 1663 C CA . ALA A 1 212 ? 23 -21.391 3.416 1 98.69 212 ALA A CA 1
ATOM 1664 C C . ALA A 1 212 ? 23.031 -22.172 4.719 1 98.69 212 ALA A C 1
ATOM 1666 O O . ALA A 1 212 ? 23.266 -23.391 4.707 1 98.69 212 ALA A O 1
ATOM 1667 N N . GLU A 1 213 ? 22.781 -21.516 5.801 1 98.69 213 GLU A N 1
ATOM 1668 C CA . GLU A 1 213 ? 22.766 -22.156 7.109 1 98.69 213 GLU A CA 1
ATOM 1669 C C . GLU A 1 213 ? 21.641 -23.188 7.207 1 98.69 213 GLU A C 1
ATOM 1671 O O . GLU A 1 213 ? 21.844 -24.281 7.762 1 98.69 213 GLU A O 1
ATOM 1676 N N . ALA A 1 214 ? 20.516 -22.891 6.672 1 98.75 214 ALA A N 1
ATOM 1677 C CA . ALA A 1 214 ? 19.391 -23.812 6.684 1 98.75 214 ALA A CA 1
ATOM 1678 C C . ALA A 1 214 ? 19.703 -25.062 5.848 1 98.75 214 ALA A C 1
ATOM 1680 O O . ALA A 1 214 ? 19.391 -26.188 6.258 1 98.75 214 ALA A O 1
ATOM 1681 N N . ALA A 1 215 ? 20.266 -24.812 4.699 1 98.81 215 ALA A N 1
ATOM 1682 C CA . ALA A 1 215 ? 20.625 -25.938 3.828 1 98.81 215 ALA A CA 1
ATOM 1683 C C . ALA A 1 215 ? 21.594 -26.891 4.531 1 98.81 215 ALA A C 1
ATOM 1685 O O . ALA A 1 215 ? 21.422 -28.109 4.473 1 98.81 215 ALA A O 1
ATOM 1686 N N . LYS A 1 216 ? 22.578 -26.328 5.195 1 98.69 216 LYS A N 1
ATOM 1687 C CA . LYS A 1 216 ? 23.531 -27.141 5.934 1 98.69 216 LYS A CA 1
ATOM 1688 C C . LYS A 1 216 ? 22.828 -27.938 7.035 1 98.69 216 LYS A C 1
ATOM 1690 O O . LYS A 1 216 ? 23.109 -29.125 7.215 1 98.69 216 LYS A O 1
ATOM 1695 N N . ALA A 1 217 ? 21.969 -27.281 7.727 1 98.31 217 ALA A N 1
ATOM 1696 C CA . ALA A 1 217 ? 21.25 -27.938 8.805 1 98.31 217 ALA A CA 1
ATOM 1697 C C . ALA A 1 217 ? 20.422 -29.109 8.273 1 98.31 217 ALA A C 1
ATOM 1699 O O . ALA A 1 217 ? 20.328 -30.156 8.922 1 98.31 217 ALA A O 1
ATOM 1700 N N . LEU A 1 218 ? 19.859 -28.938 7.133 1 98.25 218 LEU A N 1
ATOM 1701 C CA . LEU A 1 218 ? 19.047 -29.984 6.52 1 98.25 218 LEU A CA 1
ATOM 1702 C C . LEU A 1 218 ? 19.906 -31.156 6.07 1 98.25 218 LEU A C 1
ATOM 1704 O O . LEU A 1 218 ? 19.578 -32.312 6.344 1 98.25 218 LEU A O 1
ATOM 1708 N N . THR A 1 219 ? 20.984 -30.875 5.387 1 98.06 219 THR A N 1
ATOM 1709 C CA . THR A 1 219 ? 21.844 -31.953 4.906 1 98.06 219 THR A CA 1
ATOM 1710 C C . THR A 1 219 ? 22.484 -32.688 6.074 1 98.06 219 THR A C 1
ATOM 1712 O O . THR A 1 219 ? 22.703 -33.906 6.004 1 98.06 219 THR A O 1
ATOM 1715 N N . ASP A 1 220 ? 22.781 -31.969 7.133 1 97.06 220 ASP A N 1
ATOM 1716 C CA . ASP A 1 220 ? 23.328 -32.594 8.336 1 97.06 220 ASP A CA 1
ATOM 1717 C C . ASP A 1 220 ? 22.359 -33.625 8.922 1 97.06 220 ASP A C 1
ATOM 1719 O O . ASP A 1 220 ? 22.781 -34.531 9.625 1 97.06 220 ASP A O 1
ATOM 1723 N N . ARG A 1 221 ? 21.188 -33.5 8.594 1 95.44 221 ARG A N 1
ATOM 1724 C CA . ARG A 1 221 ? 20.172 -34.406 9.117 1 95.44 221 ARG A CA 1
ATOM 1725 C C . ARG A 1 221 ? 19.859 -35.5 8.125 1 95.44 221 ARG A C 1
ATOM 1727 O O . ARG A 1 221 ? 18.891 -36.25 8.289 1 95.44 221 ARG A O 1
ATOM 1734 N N . GLY A 1 222 ? 20.578 -35.531 7.023 1 94.81 222 GLY A N 1
ATOM 1735 C CA . GLY A 1 222 ? 20.484 -36.625 6.086 1 94.81 222 GLY A CA 1
ATOM 1736 C C . GLY A 1 222 ? 19.516 -36.375 4.945 1 94.81 222 GLY A C 1
ATOM 1737 O O . GLY A 1 222 ? 19.188 -37.281 4.18 1 94.81 222 GLY A O 1
ATOM 1738 N N . LEU A 1 223 ? 19.047 -35.188 4.797 1 97.38 223 LEU A N 1
ATOM 1739 C CA . LEU A 1 223 ? 18.109 -34.844 3.732 1 97.38 223 LEU A CA 1
ATOM 1740 C C . LEU A 1 223 ? 18.844 -34.344 2.506 1 97.38 223 LEU A C 1
ATOM 1742 O O . LEU A 1 223 ? 19.938 -33.781 2.625 1 97.38 223 LEU A O 1
ATOM 1746 N N . ASP A 1 224 ? 18.312 -34.594 1.341 1 97.88 224 ASP A N 1
ATOM 1747 C CA . ASP A 1 224 ? 18.797 -33.938 0.142 1 97.88 224 ASP A CA 1
ATOM 1748 C C . ASP A 1 224 ? 18.234 -32.5 0.051 1 97.88 224 ASP A C 1
ATOM 1750 O O . ASP A 1 224 ? 17.109 -32.25 0.506 1 97.88 224 ASP A O 1
ATOM 1754 N N . VAL A 1 225 ? 19.047 -31.625 -0.497 1 98.62 225 VAL A N 1
ATOM 1755 C CA . VAL A 1 225 ? 18.625 -30.25 -0.684 1 98.62 225 VAL A CA 1
ATOM 1756 C C . VAL A 1 225 ? 18.75 -29.859 -2.156 1 98.62 225 VAL A C 1
ATOM 1758 O O . VAL A 1 225 ? 19.781 -30.109 -2.783 1 98.62 225 VAL A O 1
ATOM 1761 N N . TRP A 1 226 ? 17.703 -29.375 -2.73 1 98.81 226 TRP A N 1
ATOM 1762 C CA . TRP A 1 226 ? 17.703 -28.844 -4.09 1 98.81 226 TRP A CA 1
ATOM 1763 C C . TRP A 1 226 ? 17.484 -27.328 -4.078 1 98.81 226 TRP A C 1
ATOM 1765 O O . TRP A 1 226 ? 16.484 -26.844 -3.553 1 98.81 226 TRP A O 1
ATOM 1775 N N . VAL A 1 227 ? 18.422 -26.562 -4.66 1 98.81 227 VAL A N 1
ATOM 1776 C CA . VAL A 1 227 ? 18.234 -25.125 -4.789 1 98.81 227 VAL A CA 1
ATOM 1777 C C . VAL A 1 227 ? 17.625 -24.797 -6.148 1 98.81 227 VAL A C 1
ATOM 1779 O O . VAL A 1 227 ? 18.203 -25.125 -7.188 1 98.81 227 VAL A O 1
ATOM 1782 N N . ILE A 1 228 ? 16.438 -24.188 -6.098 1 98.56 228 ILE A N 1
ATOM 1783 C CA . ILE A 1 228 ? 15.672 -23.922 -7.309 1 98.56 228 ILE A CA 1
ATOM 1784 C C . ILE A 1 228 ? 15.625 -22.422 -7.562 1 98.56 228 ILE A C 1
ATOM 1786 O O . ILE A 1 228 ? 15.477 -21.625 -6.629 1 98.56 228 ILE A O 1
ATOM 1790 N N . GLY A 1 229 ? 15.703 -22.016 -8.867 1 97.31 229 GLY A N 1
ATOM 1791 C CA . GLY A 1 229 ? 15.633 -20.625 -9.25 1 97.31 229 GLY A CA 1
ATOM 1792 C C . GLY A 1 229 ? 15.953 -20.375 -10.711 1 97.31 229 GLY A C 1
ATOM 1793 O O . GLY A 1 229 ? 16.188 -21.328 -11.461 1 97.31 229 GLY A O 1
ATOM 1794 N N . GLY A 1 230 ? 15.875 -19.141 -11.094 1 95.12 230 GLY A N 1
ATOM 1795 C CA . GLY A 1 230 ? 16.234 -18.734 -12.445 1 95.12 230 GLY A CA 1
ATOM 1796 C C . GLY A 1 230 ? 17.719 -18.438 -12.594 1 95.12 230 GLY A C 1
ATOM 1797 O O . GLY A 1 230 ? 18.516 -18.688 -11.688 1 95.12 230 GLY A O 1
ATOM 1798 N N . PRO A 1 231 ? 18.047 -17.906 -13.734 1 91.38 231 PRO A N 1
ATOM 1799 C CA . PRO A 1 231 ? 19.453 -17.625 -14.016 1 91.38 231 PRO A CA 1
ATOM 1800 C C . PRO A 1 231 ? 20.047 -16.562 -13.078 1 91.38 231 PRO A C 1
ATOM 1802 O O . PRO A 1 231 ? 21.234 -16.609 -12.766 1 91.38 231 PRO A O 1
ATOM 1805 N N . GLY A 1 232 ? 19.25 -15.727 -12.672 1 91.75 232 GLY A N 1
ATOM 1806 C CA . GLY A 1 232 ? 19.719 -14.672 -11.789 1 91.75 232 GLY A CA 1
ATOM 1807 C C . GLY A 1 232 ? 20.062 -15.164 -10.391 1 91.75 232 GLY A C 1
ATOM 1808 O O . GLY A 1 232 ? 20.672 -14.445 -9.609 1 91.75 232 GLY A O 1
ATOM 1809 N N . GLU A 1 233 ? 19.75 -16.359 -10.094 1 94 233 GLU A N 1
ATOM 1810 C CA . GLU A 1 233 ? 19.953 -16.906 -8.75 1 94 233 GLU A CA 1
ATOM 1811 C C . GLU A 1 233 ? 21.141 -17.875 -8.711 1 94 233 GLU A C 1
ATOM 1813 O O . GLU A 1 233 ? 21.438 -18.453 -7.672 1 94 233 GLU A O 1
ATOM 1818 N N . SER A 1 234 ? 21.875 -18.016 -9.766 1 94.44 234 SER A N 1
ATOM 1819 C CA . SER A 1 234 ? 22.906 -19.047 -9.875 1 94.44 234 SER A CA 1
ATOM 1820 C C . SER A 1 234 ? 24.031 -18.797 -8.875 1 94.44 234 SER A C 1
ATOM 1822 O O . SER A 1 234 ? 24.547 -19.75 -8.281 1 94.44 234 SER A O 1
ATOM 1824 N N . GLU A 1 235 ? 24.438 -17.578 -8.719 1 95 235 GLU A N 1
ATOM 1825 C CA . GLU A 1 235 ? 25.516 -17.266 -7.785 1 95 235 GLU A CA 1
ATOM 1826 C C . GLU A 1 235 ? 25.109 -17.625 -6.352 1 95 235 GLU A C 1
ATOM 1828 O O . GLU A 1 235 ? 25.891 -18.25 -5.625 1 95 235 GLU A O 1
ATOM 1833 N N . LYS A 1 236 ? 23.969 -17.203 -5.992 1 95.75 236 LYS A N 1
ATOM 1834 C CA . LYS A 1 236 ? 23.484 -17.5 -4.648 1 95.75 236 LYS A CA 1
ATOM 1835 C C . LYS A 1 236 ? 23.312 -19 -4.457 1 95.75 236 LYS A C 1
ATOM 1837 O O . LYS A 1 236 ? 23.578 -19.531 -3.375 1 95.75 236 LYS A O 1
ATOM 1842 N N . ALA A 1 237 ? 22.812 -19.656 -5.426 1 98 237 ALA A N 1
ATOM 1843 C CA . ALA A 1 237 ? 22.641 -21.094 -5.371 1 98 237 ALA A CA 1
ATOM 1844 C C . ALA A 1 237 ? 23.984 -21.797 -5.137 1 98 237 ALA A C 1
ATOM 1846 O O . ALA A 1 237 ? 24.078 -22.734 -4.332 1 98 237 ALA A O 1
ATOM 1847 N N . ALA A 1 238 ? 24.984 -21.344 -5.82 1 97.62 238 ALA A N 1
ATOM 1848 C CA . ALA A 1 238 ? 26.328 -21.938 -5.66 1 97.62 238 ALA A CA 1
ATOM 1849 C C . ALA A 1 238 ? 26.812 -21.781 -4.223 1 97.62 238 ALA A C 1
ATOM 1851 O O . ALA A 1 238 ? 27.406 -22.703 -3.662 1 97.62 238 ALA A O 1
ATOM 1852 N N . GLU A 1 239 ? 26.562 -20.641 -3.705 1 97.81 239 GLU A N 1
ATOM 1853 C CA . GLU A 1 239 ? 26.938 -20.391 -2.318 1 97.81 239 GLU A CA 1
ATOM 1854 C C . GLU A 1 239 ? 26.234 -21.344 -1.368 1 97.81 239 GLU A C 1
ATOM 1856 O O . GLU A 1 239 ? 26.859 -21.891 -0.457 1 97.81 239 GLU A O 1
ATOM 1861 N N . ILE A 1 240 ? 25 -21.516 -1.534 1 98.56 240 ILE A N 1
ATOM 1862 C CA . ILE A 1 240 ? 24.188 -22.375 -0.68 1 98.56 240 ILE A CA 1
ATOM 1863 C C . ILE A 1 240 ? 24.672 -23.812 -0.792 1 98.56 240 ILE A C 1
ATOM 1865 O O . ILE A 1 240 ? 24.844 -24.5 0.219 1 98.56 240 ILE A O 1
ATOM 1869 N N . VAL A 1 241 ? 24.875 -24.281 -1.982 1 98.56 241 VAL A N 1
ATOM 1870 C CA . VAL A 1 241 ? 25.297 -25.656 -2.225 1 98.56 241 VAL A CA 1
ATOM 1871 C C . VAL A 1 241 ? 26.688 -25.891 -1.61 1 98.56 241 VAL A C 1
ATOM 1873 O O . VAL A 1 241 ? 26.922 -26.953 -1.014 1 98.56 241 VAL A O 1
ATOM 1876 N N . ALA A 1 242 ? 27.531 -24.922 -1.795 1 98.5 242 ALA A N 1
ATOM 1877 C CA . ALA A 1 242 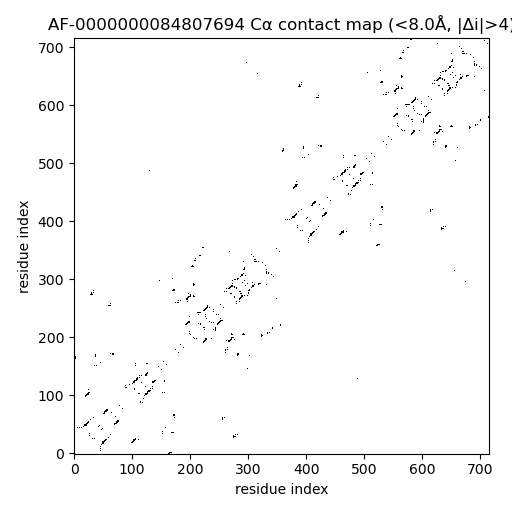? 28.875 -25.047 -1.23 1 98.5 242 ALA A CA 1
ATOM 1878 C C . ALA A 1 242 ? 28.828 -25.188 0.288 1 98.5 242 ALA A C 1
ATOM 1880 O O . ALA A 1 242 ? 29.578 -25.969 0.869 1 98.5 242 ALA A O 1
ATOM 1881 N N . ALA A 1 243 ? 28 -24.5 0.898 1 98.06 243 ALA A N 1
ATOM 1882 C CA . ALA A 1 243 ? 27.859 -24.531 2.354 1 98.06 243 ALA A CA 1
ATOM 1883 C C . ALA A 1 243 ? 27.234 -25.844 2.826 1 98.06 243 ALA A C 1
ATOM 1885 O O . ALA A 1 243 ? 27.594 -26.359 3.887 1 98.06 243 ALA A O 1
ATOM 1886 N N . ALA A 1 244 ? 26.328 -26.375 2.098 1 98.38 244 ALA A N 1
ATOM 1887 C CA . ALA A 1 244 ? 25.5 -27.5 2.518 1 98.38 244 ALA A CA 1
ATOM 1888 C C . ALA A 1 244 ? 26.219 -28.828 2.285 1 98.38 244 ALA A C 1
ATOM 1890 O O . ALA A 1 244 ? 25.938 -29.828 2.959 1 98.38 244 ALA A O 1
ATOM 1891 N N . GLY A 1 245 ? 27.094 -28.922 1.262 1 96.88 245 GLY A N 1
ATOM 1892 C CA . GLY A 1 245 ? 27.859 -30.141 1.02 1 96.88 245 GLY A CA 1
ATOM 1893 C C . GLY A 1 245 ? 27.266 -31 -0.078 1 96.88 245 GLY A C 1
ATOM 1894 O O . GLY A 1 245 ? 26.484 -30.531 -0.896 1 96.88 245 GLY A O 1
ATOM 1895 N N . PRO A 1 246 ? 27.656 -32.25 -0.166 1 95.5 246 PRO A N 1
ATOM 1896 C CA . PRO A 1 246 ? 27.438 -33.094 -1.343 1 95.5 246 PRO A CA 1
ATOM 1897 C C . PRO A 1 246 ? 25.969 -33.5 -1.526 1 95.5 246 PRO A C 1
ATOM 1899 O O . PRO A 1 246 ? 25.578 -33.938 -2.611 1 95.5 246 PRO A O 1
ATOM 1902 N N . ARG A 1 247 ? 25.219 -33.344 -0.544 1 96.75 247 ARG A N 1
ATOM 1903 C CA . ARG A 1 247 ? 23.812 -33.75 -0.656 1 96.75 247 ARG A CA 1
ATOM 1904 C C . ARG A 1 247 ? 22.969 -32.562 -1.167 1 96.75 247 ARG A C 1
ATOM 1906 O O . ARG A 1 247 ? 21.75 -32.719 -1.338 1 96.75 247 ARG A O 1
ATOM 1913 N N . ALA A 1 248 ? 23.594 -31.484 -1.436 1 98.31 248 ALA A N 1
ATOM 1914 C CA . ALA A 1 248 ? 22.906 -30.328 -2.012 1 98.31 248 ALA A CA 1
ATOM 1915 C C . ALA A 1 248 ? 23.219 -30.203 -3.502 1 98.31 248 ALA A C 1
ATOM 1917 O O . ALA A 1 248 ? 24.344 -30.422 -3.934 1 98.31 248 ALA A O 1
ATOM 1918 N N . ARG A 1 249 ? 22.172 -29.875 -4.238 1 97.75 249 ARG A N 1
ATOM 1919 C CA . ARG A 1 249 ? 22.312 -29.734 -5.684 1 97.75 249 ARG A CA 1
ATOM 1920 C C . ARG A 1 249 ? 21.75 -28.391 -6.145 1 97.75 249 ARG A C 1
ATOM 1922 O O . ARG A 1 249 ? 20.719 -27.938 -5.652 1 97.75 249 ARG A O 1
ATOM 1929 N N . ASP A 1 250 ? 22.484 -27.766 -7.078 1 98.19 250 ASP A N 1
ATOM 1930 C CA . ASP A 1 250 ? 22 -26.578 -7.766 1 98.19 250 ASP A CA 1
ATOM 1931 C C . ASP A 1 250 ? 21.141 -26.938 -8.969 1 98.19 250 ASP A C 1
ATOM 1933 O O . ASP A 1 250 ? 21.656 -27.469 -9.961 1 98.19 250 ASP A O 1
ATOM 1937 N N . LEU A 1 251 ? 19.891 -26.625 -8.922 1 97.94 251 LEU A N 1
ATOM 1938 C CA . LEU A 1 251 ? 18.969 -26.922 -10.023 1 97.94 251 LEU A CA 1
ATOM 1939 C C . LEU A 1 251 ? 18.453 -25.641 -10.656 1 97.94 251 LEU A C 1
ATOM 1941 O O . LEU A 1 251 ? 17.359 -25.625 -11.242 1 97.94 251 LEU A O 1
ATOM 1945 N N . THR A 1 252 ? 19.156 -24.531 -10.469 1 97.62 252 THR A N 1
ATOM 1946 C CA . THR A 1 252 ? 18.797 -23.281 -11.133 1 97.62 252 THR A CA 1
ATOM 1947 C C . THR A 1 252 ? 18.922 -23.422 -12.648 1 97.62 252 THR A C 1
ATOM 1949 O O . THR A 1 252 ? 19.703 -24.25 -13.141 1 97.62 252 THR A O 1
ATOM 1952 N N . GLY A 1 253 ? 18.047 -22.641 -13.375 1 95.25 253 GLY A N 1
ATOM 1953 C CA . GLY A 1 253 ? 18.094 -22.719 -14.82 1 95.25 253 GLY A CA 1
ATOM 1954 C C . GLY A 1 253 ? 17.219 -21.703 -15.516 1 95.25 253 GLY A C 1
ATOM 1955 O O . GLY A 1 253 ? 16.625 -20.828 -14.859 1 95.25 253 GLY A O 1
ATOM 1956 N N . THR A 1 254 ? 17.094 -21.859 -16.828 1 94 254 THR A N 1
ATOM 1957 C CA . THR A 1 254 ? 16.391 -20.875 -17.625 1 94 254 THR A CA 1
ATOM 1958 C C . THR A 1 254 ? 14.992 -21.375 -18 1 94 254 THR A C 1
ATOM 1960 O O . THR A 1 254 ? 14.148 -20.609 -18.453 1 94 254 THR A O 1
ATOM 1963 N N . ASP A 1 255 ? 14.789 -22.641 -17.922 1 96.25 255 ASP A N 1
ATOM 1964 C CA . ASP A 1 255 ? 13.492 -23.234 -18.25 1 96.25 255 ASP A CA 1
ATOM 1965 C C . ASP A 1 255 ? 12.641 -23.422 -17 1 96.25 255 ASP A C 1
ATOM 1967 O O . ASP A 1 255 ? 12.93 -24.266 -16.156 1 96.25 255 ASP A O 1
ATOM 1971 N N . LEU A 1 256 ? 11.523 -22.719 -16.953 1 97.75 256 LEU A N 1
ATOM 1972 C CA . LEU A 1 256 ? 10.664 -22.75 -15.773 1 97.75 256 LEU A CA 1
ATOM 1973 C C . LEU A 1 256 ? 10.086 -24.141 -15.555 1 97.75 256 LEU A C 1
ATOM 1975 O O . LEU A 1 256 ? 9.742 -24.5 -14.422 1 97.75 256 LEU A O 1
ATOM 1979 N N . ARG A 1 257 ? 10 -24.953 -16.594 1 97.56 257 ARG A N 1
ATOM 1980 C CA . ARG A 1 257 ? 9.484 -26.312 -16.469 1 97.56 257 ARG A CA 1
ATOM 1981 C C . ARG A 1 257 ? 10.312 -27.125 -15.484 1 97.56 257 ARG A C 1
ATOM 1983 O O . ARG A 1 257 ? 9.766 -27.922 -14.719 1 97.56 257 ARG A O 1
ATOM 1990 N N . ASN A 1 258 ? 11.57 -26.906 -15.57 1 96.69 258 ASN A N 1
ATOM 1991 C CA . ASN A 1 258 ? 12.438 -27.609 -14.633 1 96.69 258 ASN A CA 1
ATOM 1992 C C . ASN A 1 258 ? 12.117 -27.234 -13.188 1 96.69 258 ASN A C 1
ATOM 1994 O O . ASN A 1 258 ? 12.133 -28.078 -12.305 1 96.69 258 ASN A O 1
ATOM 1998 N N . GLY A 1 259 ? 11.914 -25.984 -12.961 1 97.94 259 GLY A N 1
ATOM 1999 C CA . GLY A 1 259 ? 11.508 -25.531 -11.641 1 97.94 259 GLY A CA 1
ATOM 2000 C C . GLY A 1 259 ? 10.188 -26.125 -11.188 1 97.94 259 GLY A C 1
ATOM 2001 O O . GLY A 1 259 ? 10.062 -26.578 -10.039 1 97.94 259 GLY A O 1
ATOM 2002 N N . ILE A 1 260 ? 9.227 -26.172 -12.086 1 98.75 260 ILE A N 1
ATOM 2003 C CA . ILE A 1 260 ? 7.922 -26.75 -11.797 1 98.75 260 ILE A CA 1
ATOM 2004 C C . ILE A 1 260 ? 8.094 -28.203 -11.359 1 98.75 260 ILE A C 1
ATOM 2006 O O . ILE A 1 260 ? 7.543 -28.625 -10.336 1 98.75 260 ILE A O 1
ATOM 2010 N N . MET A 1 261 ? 8.844 -28.969 -12.109 1 98.5 261 MET A N 1
ATOM 2011 C CA . MET A 1 261 ? 9.055 -30.375 -11.828 1 98.5 261 MET A CA 1
ATOM 2012 C C . MET A 1 261 ? 9.766 -30.562 -10.492 1 98.5 261 MET A C 1
ATOM 2014 O O . MET A 1 261 ? 9.406 -31.438 -9.703 1 98.5 261 MET A O 1
ATOM 2018 N N . ALA A 1 262 ? 10.766 -29.75 -10.25 1 98.62 262 ALA A N 1
ATOM 2019 C CA . ALA A 1 262 ? 11.508 -29.859 -8.992 1 98.62 262 ALA A CA 1
ATOM 2020 C C . ALA A 1 262 ? 10.602 -29.594 -7.797 1 98.62 262 ALA A C 1
ATOM 2022 O O . ALA A 1 262 ? 10.664 -30.312 -6.797 1 98.62 262 ALA A O 1
ATOM 2023 N N . LEU A 1 263 ? 9.828 -28.594 -7.898 1 98.81 263 LEU A N 1
ATOM 2024 C CA . LEU A 1 263 ? 8.906 -28.25 -6.82 1 98.81 263 LEU A CA 1
ATOM 2025 C C . LEU A 1 263 ? 7.871 -29.344 -6.609 1 98.81 263 LEU A C 1
ATOM 2027 O O . LEU A 1 263 ? 7.508 -29.656 -5.469 1 98.81 263 LEU A O 1
ATOM 2031 N N . ALA A 1 264 ? 7.418 -29.938 -7.676 1 98.81 264 ALA A N 1
ATOM 2032 C CA . ALA A 1 264 ? 6.449 -31.016 -7.598 1 98.81 264 ALA A CA 1
ATOM 2033 C C . ALA A 1 264 ? 7.082 -32.281 -7.004 1 98.81 264 ALA A C 1
ATOM 2035 O O . ALA A 1 264 ? 6.41 -33.062 -6.312 1 98.81 264 ALA A O 1
ATOM 2036 N N . ALA A 1 265 ? 8.266 -32.469 -7.301 1 98.5 265 ALA A N 1
ATOM 2037 C CA . ALA A 1 265 ? 8.961 -33.688 -6.93 1 98.5 265 ALA A CA 1
ATOM 2038 C C . ALA A 1 265 ? 9.469 -33.625 -5.492 1 98.5 265 ALA A C 1
ATOM 2040 O O . ALA A 1 265 ? 9.734 -34.656 -4.871 1 98.5 265 ALA A O 1
ATOM 2041 N N . ALA A 1 266 ? 9.695 -32.469 -4.934 1 98.5 266 ALA A N 1
ATOM 2042 C CA . ALA A 1 266 ? 10.25 -32.312 -3.592 1 98.5 266 ALA A CA 1
ATOM 2043 C C . ALA A 1 266 ? 9.258 -32.75 -2.527 1 98.5 266 ALA A C 1
ATOM 2045 O O . ALA A 1 266 ? 8.039 -32.656 -2.729 1 98.5 266 ALA A O 1
ATOM 2046 N N . ASP A 1 267 ? 9.781 -33.188 -1.424 1 98.25 267 ASP A N 1
ATOM 2047 C CA . ASP A 1 267 ? 8.938 -33.594 -0.309 1 98.25 267 ASP A CA 1
ATOM 2048 C C . ASP A 1 267 ? 8.539 -32.406 0.549 1 98.25 267 ASP A C 1
ATOM 2050 O O . ASP A 1 267 ? 7.551 -32.469 1.286 1 98.25 267 ASP A O 1
ATOM 2054 N N . LEU A 1 268 ? 9.281 -31.359 0.488 1 98.75 268 LEU A N 1
ATOM 2055 C CA . LEU A 1 268 ? 9.031 -30.078 1.154 1 98.75 268 LEU A CA 1
ATOM 2056 C C . LEU A 1 268 ? 9.664 -28.938 0.382 1 98.75 268 LEU A C 1
ATOM 2058 O O . LEU A 1 268 ? 10.766 -29.062 -0.15 1 98.75 268 LEU A O 1
ATOM 2062 N N . VAL A 1 269 ? 8.992 -27.828 0.315 1 98.94 269 VAL A N 1
ATOM 2063 C CA . VAL A 1 269 ? 9.492 -26.625 -0.332 1 98.94 269 VAL A CA 1
ATOM 2064 C C . VAL A 1 269 ? 9.586 -25.484 0.688 1 98.94 269 VAL A C 1
ATOM 2066 O O . VAL A 1 269 ? 8.664 -25.266 1.471 1 98.94 269 VAL A O 1
ATOM 2069 N N . ILE A 1 270 ? 10.688 -24.828 0.766 1 98.94 270 ILE A N 1
ATOM 2070 C CA . ILE A 1 270 ? 10.891 -23.594 1.536 1 98.94 270 ILE A CA 1
ATOM 2071 C C . ILE A 1 270 ? 11.195 -22.438 0.592 1 98.94 270 ILE A C 1
ATOM 2073 O O . ILE A 1 270 ? 12.164 -22.5 -0.173 1 98.94 270 ILE A O 1
ATOM 2077 N N . SER A 1 271 ? 10.414 -21.422 0.622 1 98.88 271 SER A N 1
ATOM 2078 C CA . SER A 1 271 ? 10.539 -20.344 -0.357 1 98.88 271 SER A CA 1
ATOM 2079 C C . SER A 1 271 ? 10.273 -18.984 0.28 1 98.88 271 SER A C 1
ATOM 2081 O O . SER A 1 271 ? 9.555 -18.891 1.275 1 98.88 271 SER A O 1
ATOM 2083 N N . ASN A 1 272 ? 10.93 -17.984 -0.27 1 98.5 272 ASN A N 1
ATOM 2084 C CA . ASN A 1 272 ? 10.508 -16.609 0.012 1 98.5 272 ASN A CA 1
ATOM 2085 C C . ASN A 1 272 ? 9.164 -16.297 -0.635 1 98.5 272 ASN A C 1
ATOM 2087 O O . ASN A 1 272 ? 8.594 -17.125 -1.343 1 98.5 272 ASN A O 1
ATOM 2091 N N . ASP A 1 273 ? 8.578 -15.086 -0.31 1 97.5 273 ASP A N 1
ATOM 2092 C CA . ASP A 1 273 ? 7.441 -14.57 -1.061 1 97.5 273 ASP A CA 1
ATOM 2093 C C . ASP A 1 273 ? 7.82 -14.289 -2.514 1 97.5 273 ASP A C 1
ATOM 2095 O O . ASP A 1 273 ? 8.18 -13.164 -2.865 1 97.5 273 ASP A O 1
ATOM 2099 N N . SER A 1 274 ? 7.754 -15.258 -3.287 1 97.25 274 SER A N 1
ATOM 2100 C CA . SER A 1 274 ? 8.18 -15.219 -4.684 1 97.25 274 SER A CA 1
ATOM 2101 C C . SER A 1 274 ? 7.238 -16.031 -5.57 1 97.25 274 SER A C 1
ATOM 2103 O O . SER A 1 274 ? 6.258 -16.594 -5.086 1 97.25 274 SER A O 1
ATOM 2105 N N . GLY A 1 275 ? 7.562 -15.945 -6.867 1 97.56 275 GLY A N 1
ATOM 2106 C CA . GLY A 1 275 ? 6.773 -16.719 -7.812 1 97.56 275 GLY A CA 1
ATOM 2107 C C . GLY A 1 275 ? 6.773 -18.203 -7.512 1 97.56 275 GLY A C 1
ATOM 2108 O O . GLY A 1 275 ? 5.742 -18.875 -7.641 1 97.56 275 GLY A O 1
ATOM 2109 N N . LEU A 1 276 ? 7.871 -18.75 -7.09 1 98.5 276 LEU A N 1
ATOM 2110 C CA . LEU A 1 276 ? 7.992 -20.188 -6.891 1 98.5 276 LEU A CA 1
ATOM 2111 C C . LEU A 1 276 ? 7.195 -20.641 -5.668 1 98.5 276 LEU A C 1
ATOM 2113 O O . LEU A 1 276 ? 6.738 -21.781 -5.605 1 98.5 276 LEU A O 1
ATOM 2117 N N . LEU A 1 277 ? 6.996 -19.734 -4.695 1 98.75 277 LEU A N 1
ATOM 2118 C CA . LEU A 1 277 ? 6.098 -20.047 -3.586 1 98.75 277 LEU A CA 1
ATOM 2119 C C . LEU A 1 277 ? 4.695 -20.359 -4.094 1 98.75 277 LEU A C 1
ATOM 2121 O O . LEU A 1 277 ? 4.102 -21.375 -3.691 1 98.75 277 LEU A O 1
ATOM 2125 N N . HIS A 1 278 ? 4.23 -19.562 -4.984 1 98.69 278 HIS A N 1
ATOM 2126 C CA . HIS A 1 278 ? 2.887 -19.734 -5.527 1 98.69 278 HIS A CA 1
ATOM 2127 C C . HIS A 1 278 ? 2.803 -20.984 -6.402 1 98.69 278 HIS A C 1
ATOM 2129 O O . HIS A 1 278 ? 1.78 -21.672 -6.414 1 98.69 278 HIS A O 1
ATOM 2135 N N . VAL A 1 279 ? 3.852 -21.266 -7.148 1 98.88 279 VAL A N 1
ATOM 2136 C CA . VAL A 1 279 ? 3.877 -22.484 -7.969 1 98.88 279 VAL A CA 1
ATOM 2137 C C . VAL A 1 279 ? 3.779 -23.703 -7.07 1 98.88 279 VAL A C 1
ATOM 2139 O O . VAL A 1 279 ? 2.938 -24.578 -7.297 1 98.88 279 VAL A O 1
ATOM 2142 N N . ALA A 1 280 ? 4.605 -23.781 -6.055 1 98.88 280 ALA A N 1
ATOM 2143 C CA . ALA A 1 280 ? 4.617 -24.922 -5.145 1 98.88 280 ALA A CA 1
ATOM 2144 C C . ALA A 1 280 ? 3.256 -25.109 -4.484 1 98.88 280 ALA A C 1
ATOM 2146 O O . ALA A 1 280 ? 2.738 -26.234 -4.426 1 98.88 280 ALA A O 1
ATOM 2147 N N . ALA A 1 281 ? 2.709 -24.031 -4.012 1 98.81 281 ALA A N 1
ATOM 2148 C CA . ALA A 1 281 ? 1.413 -24.078 -3.338 1 98.81 281 ALA A CA 1
ATOM 2149 C C . ALA A 1 281 ? 0.321 -24.562 -4.289 1 98.81 281 ALA A C 1
ATOM 2151 O O . ALA A 1 281 ? -0.514 -25.391 -3.914 1 98.81 281 ALA A O 1
ATOM 2152 N N . ALA A 1 282 ? 0.337 -24.062 -5.488 1 98.81 282 ALA A N 1
ATOM 2153 C CA . ALA A 1 282 ? -0.687 -24.422 -6.465 1 98.81 282 ALA A CA 1
ATOM 2154 C C . ALA A 1 282 ? -0.578 -25.891 -6.863 1 98.81 282 ALA A C 1
ATOM 2156 O O . ALA A 1 282 ? -1.578 -26.516 -7.219 1 98.81 282 ALA A O 1
ATOM 2157 N N . ILE A 1 283 ? 0.616 -26.406 -6.867 1 98.75 283 ILE A N 1
ATOM 2158 C CA . ILE A 1 283 ? 0.837 -27.828 -7.148 1 98.75 283 ILE A CA 1
ATOM 2159 C C . ILE A 1 283 ? 0.296 -28.672 -5.996 1 98.75 283 ILE A C 1
ATOM 2161 O O . ILE A 1 283 ? -0.174 -29.797 -6.207 1 98.75 283 ILE A O 1
ATOM 2165 N N . GLY A 1 284 ? 0.367 -28.156 -4.832 1 98.31 284 GLY A N 1
ATOM 2166 C CA . GLY A 1 284 ? -0.053 -28.891 -3.641 1 98.31 284 GLY A CA 1
ATOM 2167 C C . GLY A 1 284 ? 1.106 -29.484 -2.863 1 98.31 284 GLY A C 1
ATOM 2168 O O . GLY A 1 284 ? 0.902 -30.281 -1.953 1 98.31 284 GLY A O 1
ATOM 2169 N N . SER A 1 285 ? 2.279 -29.125 -3.232 1 98.31 285 SER A N 1
ATOM 2170 C CA . SER A 1 285 ? 3.441 -29.578 -2.479 1 98.31 285 SER A CA 1
ATOM 2171 C C . SER A 1 285 ? 3.436 -29.016 -1.061 1 98.31 285 SER A C 1
ATOM 2173 O O . SER A 1 285 ? 2.898 -27.938 -0.819 1 98.31 285 SER A O 1
ATOM 2175 N N . ARG A 1 286 ? 3.971 -29.812 -0.08 1 98.5 286 ARG A N 1
ATOM 2176 C CA . ARG A 1 286 ? 4.191 -29.234 1.244 1 98.5 286 ARG A CA 1
ATOM 2177 C C . ARG A 1 286 ? 5.121 -28.031 1.171 1 98.5 286 ARG A C 1
ATOM 2179 O O . ARG A 1 286 ? 6.266 -28.141 0.724 1 98.5 286 ARG A O 1
ATOM 2186 N N . THR A 1 287 ? 4.625 -26.844 1.659 1 98.88 287 THR A N 1
ATOM 2187 C CA . THR A 1 287 ? 5.336 -25.594 1.377 1 98.88 287 THR A CA 1
ATOM 2188 C C . THR A 1 287 ? 5.422 -24.734 2.629 1 98.88 287 THR A C 1
ATOM 2190 O O . THR A 1 287 ? 4.449 -24.609 3.377 1 98.88 287 THR A O 1
ATOM 2193 N N . ILE A 1 288 ? 6.559 -24.219 2.893 1 98.88 288 ILE A N 1
ATOM 2194 C CA . ILE A 1 288 ? 6.785 -23.188 3.904 1 98.88 288 ILE A CA 1
ATOM 2195 C C . ILE A 1 288 ? 7.152 -21.875 3.227 1 98.88 288 ILE A C 1
ATOM 2197 O O . ILE A 1 288 ? 8.047 -21.828 2.379 1 98.88 288 ILE A O 1
ATOM 2201 N N . GLY A 1 289 ? 6.414 -20.859 3.52 1 98.88 289 GLY A N 1
ATOM 2202 C CA . GLY A 1 289 ? 6.707 -19.531 2.996 1 98.88 289 GLY A CA 1
ATOM 2203 C C . GLY A 1 289 ? 7.309 -18.594 4.031 1 98.88 289 GLY A C 1
ATOM 2204 O O . GLY A 1 289 ? 6.82 -18.516 5.16 1 98.88 289 GLY A O 1
ATOM 2205 N N . ILE A 1 290 ? 8.383 -17.938 3.662 1 98.81 290 ILE A N 1
ATOM 2206 C CA . ILE A 1 290 ? 9.023 -16.953 4.527 1 98.81 290 ILE A CA 1
ATOM 2207 C C . ILE A 1 290 ? 8.695 -15.547 4.043 1 98.81 290 ILE A C 1
ATOM 2209 O O . ILE A 1 290 ? 8.977 -15.195 2.895 1 98.81 290 ILE A O 1
ATOM 2213 N N . PHE A 1 291 ? 8.117 -14.766 4.926 1 98.38 291 PHE A N 1
ATOM 2214 C CA . PHE A 1 291 ? 7.684 -13.414 4.586 1 98.38 291 PHE A CA 1
ATOM 2215 C C . PHE A 1 291 ? 8.406 -12.383 5.441 1 98.38 291 PHE A C 1
ATOM 2217 O O . PHE A 1 291 ? 8.531 -12.547 6.656 1 98.38 291 PHE A O 1
ATOM 2224 N N . GLY A 1 292 ? 8.914 -11.289 4.781 1 97.62 292 GLY A N 1
ATOM 2225 C CA . GLY A 1 292 ? 9.594 -10.195 5.465 1 97.62 292 GLY A CA 1
ATOM 2226 C C . GLY A 1 292 ? 8.93 -8.852 5.238 1 97.62 292 GLY A C 1
ATOM 2227 O O . GLY A 1 292 ? 8.031 -8.461 5.984 1 97.62 292 GLY A O 1
ATOM 2228 N N . PRO A 1 293 ? 9.281 -8.203 4.109 1 96.31 293 PRO A N 1
ATOM 2229 C CA . PRO A 1 293 ? 8.766 -6.852 3.877 1 96.31 293 PRO A CA 1
ATOM 2230 C C . PRO A 1 293 ? 7.293 -6.844 3.475 1 96.31 293 PRO A C 1
ATOM 2232 O O . PRO A 1 293 ? 6.645 -5.793 3.5 1 96.31 293 PRO A O 1
ATOM 2235 N N . THR A 1 294 ? 6.73 -7.945 3.047 1 95.19 294 THR A N 1
ATOM 2236 C CA . THR A 1 294 ? 5.363 -8.016 2.547 1 95.19 294 THR A CA 1
ATOM 2237 C C . THR A 1 294 ? 4.449 -8.703 3.562 1 95.19 294 THR A C 1
ATOM 2239 O O . THR A 1 294 ? 4.91 -9.508 4.375 1 95.19 294 THR A O 1
ATOM 2242 N N . SER A 1 295 ? 3.158 -8.352 3.527 1 93.56 295 SER A N 1
ATOM 2243 C CA . SER A 1 295 ? 2.141 -8.977 4.363 1 93.56 295 SER A CA 1
ATOM 2244 C C . SER A 1 295 ? 1.699 -10.32 3.785 1 93.56 295 SER A C 1
ATOM 2246 O O . SER A 1 295 ? 1.306 -10.398 2.619 1 93.56 295 SER A O 1
ATOM 2248 N N . ALA A 1 296 ? 1.701 -11.359 4.629 1 94.88 296 ALA A N 1
ATOM 2249 C CA . ALA A 1 296 ? 1.239 -12.664 4.184 1 94.88 296 ALA A CA 1
ATOM 2250 C C . ALA A 1 296 ? -0.251 -12.641 3.857 1 94.88 296 ALA A C 1
ATOM 2252 O O . ALA A 1 296 ? -0.711 -13.367 2.969 1 94.88 296 ALA A O 1
ATOM 2253 N N . TRP A 1 297 ? -1.02 -11.836 4.566 1 91.56 297 TRP A N 1
ATOM 2254 C CA . TRP A 1 297 ? -2.449 -11.734 4.293 1 91.56 297 TRP A CA 1
ATOM 2255 C C . TRP A 1 297 ? -2.697 -11.258 2.863 1 91.56 297 TRP A C 1
ATOM 2257 O O . TRP A 1 297 ? -3.604 -11.75 2.188 1 91.56 297 TRP A O 1
ATOM 2267 N N . HIS A 1 298 ? -1.836 -10.406 2.418 1 91.88 298 HIS A N 1
ATOM 2268 C CA . HIS A 1 298 ? -2.01 -9.828 1.091 1 91.88 298 HIS A CA 1
ATOM 2269 C C . HIS A 1 298 ? -1.431 -10.742 0.014 1 91.88 298 HIS A C 1
ATOM 2271 O O . HIS A 1 298 ? -1.958 -10.805 -1.099 1 91.88 298 HIS A O 1
ATOM 2277 N N . TYR A 1 299 ? -0.332 -11.453 0.396 1 93.88 299 TYR A N 1
ATOM 2278 C CA . TYR A 1 299 ? 0.467 -11.945 -0.719 1 93.88 299 TYR A CA 1
ATOM 2279 C C . TYR A 1 299 ? 0.642 -13.461 -0.636 1 93.88 299 TYR A C 1
ATOM 2281 O O . TYR A 1 299 ? 1.086 -14.094 -1.597 1 93.88 299 TYR A O 1
ATOM 2289 N N . ALA A 1 300 ? 0.29 -14.078 0.475 1 96.25 300 ALA A N 1
ATOM 2290 C CA . ALA A 1 300 ? 0.431 -15.531 0.567 1 96.25 300 ALA A CA 1
ATOM 2291 C C . ALA A 1 300 ? -0.503 -16.234 -0.412 1 96.25 300 ALA A C 1
ATOM 2293 O O . ALA A 1 300 ? -1.522 -15.68 -0.82 1 96.25 300 ALA A O 1
ATOM 2294 N N . PRO A 1 301 ? -0.134 -17.438 -0.837 1 97.19 301 PRO A N 1
ATOM 2295 C CA . PRO A 1 301 ? -1.039 -18.203 -1.702 1 97.19 301 PRO A CA 1
ATOM 2296 C C . PRO A 1 301 ? -2.4 -18.453 -1.058 1 97.19 301 PRO A C 1
ATOM 2298 O O . PRO A 1 301 ? -2.496 -18.578 0.167 1 97.19 301 PRO A O 1
ATOM 2301 N N . LEU A 1 302 ? -3.396 -18.484 -1.905 1 96.06 302 LEU A N 1
ATOM 2302 C CA . LEU A 1 302 ? -4.719 -18.906 -1.439 1 96.06 302 LEU A CA 1
ATOM 2303 C C . LEU A 1 302 ? -4.699 -20.344 -0.96 1 96.06 302 LEU A C 1
ATOM 2305 O O . LEU A 1 302 ? -5.477 -20.734 -0.082 1 96.06 302 LEU A O 1
ATOM 2309 N N . ASN A 1 303 ? -3.84 -21.125 -1.562 1 97.56 303 ASN A N 1
ATOM 2310 C CA . ASN A 1 303 ? -3.682 -22.531 -1.193 1 97.56 303 ASN A CA 1
ATOM 2311 C C . ASN A 1 303 ? -3.172 -22.688 0.238 1 97.56 303 ASN A C 1
ATOM 2313 O O . ASN A 1 303 ? -2.357 -21.875 0.698 1 97.56 303 ASN A O 1
ATOM 2317 N N . PRO A 1 304 ? -3.646 -23.734 0.888 1 95.81 304 PRO A N 1
ATOM 2318 C CA . PRO A 1 304 ? -3.037 -24.016 2.191 1 95.81 304 PRO A CA 1
ATOM 2319 C C . PRO A 1 304 ? -1.566 -24.406 2.082 1 95.81 304 PRO A C 1
ATOM 2321 O O . PRO A 1 304 ? -1.184 -25.125 1.153 1 95.81 304 PRO A O 1
ATOM 2324 N N . ILE A 1 305 ? -0.786 -23.875 2.934 1 97.62 305 ILE A N 1
ATOM 2325 C CA . ILE A 1 305 ? 0.613 -24.281 3.031 1 97.62 305 ILE A CA 1
ATOM 2326 C C . ILE A 1 305 ? 0.934 -24.672 4.469 1 97.62 305 ILE A C 1
ATOM 2328 O O . ILE A 1 305 ? 0.124 -24.469 5.375 1 97.62 305 ILE A O 1
ATOM 2332 N N . GLU A 1 306 ? 2.074 -25.234 4.652 1 98.12 306 GLU A N 1
ATOM 2333 C CA . GLU A 1 306 ? 2.428 -25.828 5.945 1 98.12 306 GLU A CA 1
ATOM 2334 C C . GLU A 1 306 ? 2.65 -24.75 6.996 1 98.12 306 GLU A C 1
ATOM 2336 O O . GLU A 1 306 ? 2.352 -24.938 8.172 1 98.12 306 GLU A O 1
ATOM 2341 N N . ALA A 1 307 ? 3.248 -23.672 6.609 1 98.38 307 ALA A N 1
ATOM 2342 C CA . ALA A 1 307 ? 3.549 -22.609 7.562 1 98.38 307 ALA A CA 1
ATOM 2343 C C . ALA A 1 307 ? 3.912 -21.312 6.84 1 98.38 307 ALA A C 1
ATOM 2345 O O . ALA A 1 307 ? 4.461 -21.344 5.734 1 98.38 307 ALA A O 1
ATOM 2346 N N . VAL A 1 308 ? 3.531 -20.25 7.41 1 98.5 308 VAL A N 1
ATOM 2347 C CA . VAL A 1 308 ? 4.031 -18.922 7.09 1 98.5 308 VAL A CA 1
ATOM 2348 C C . VAL A 1 308 ? 4.938 -18.422 8.219 1 98.5 308 VAL A C 1
ATOM 2350 O O . VAL A 1 308 ? 4.516 -18.344 9.367 1 98.5 308 VAL A O 1
ATOM 2353 N N . ILE A 1 309 ? 6.18 -18.141 7.875 1 98.69 309 ILE A N 1
ATOM 2354 C CA . ILE A 1 309 ? 7.137 -17.703 8.883 1 98.69 309 ILE A CA 1
ATOM 2355 C C . ILE A 1 309 ? 7.414 -16.219 8.727 1 98.69 309 ILE A C 1
ATOM 2357 O O . ILE A 1 309 ? 7.75 -15.758 7.629 1 98.69 309 ILE A O 1
ATOM 2361 N N . GLU A 1 310 ? 7.246 -15.453 9.766 1 97.56 310 GLU A N 1
ATOM 2362 C CA . GLU A 1 310 ? 7.562 -14.031 9.883 1 97.56 310 GLU A CA 1
ATOM 2363 C C . GLU A 1 310 ? 8.391 -13.742 11.125 1 97.56 310 GLU A C 1
ATOM 2365 O O . GLU A 1 310 ? 8.43 -14.555 12.055 1 97.56 310 GLU A O 1
ATOM 2370 N N . THR A 1 311 ? 9.055 -12.602 11.102 1 97.31 311 THR A N 1
ATOM 2371 C CA . THR A 1 311 ? 9.852 -12.258 12.273 1 97.31 311 THR A CA 1
ATOM 2372 C C . THR A 1 311 ? 8.961 -12.023 13.492 1 97.31 311 THR A C 1
ATOM 2374 O O . THR A 1 311 ? 7.84 -11.539 13.359 1 97.31 311 THR A O 1
ATOM 2377 N N . ARG A 1 312 ? 9.508 -12.328 14.68 1 94.94 312 ARG A N 1
ATOM 2378 C CA . ARG A 1 312 ? 8.789 -12.125 15.938 1 94.94 312 ARG A CA 1
ATOM 2379 C C . ARG A 1 312 ? 9.203 -10.82 16.609 1 94.94 312 ARG A C 1
ATOM 2381 O O . ARG A 1 312 ? 8.586 -10.391 17.578 1 94.94 312 ARG A O 1
ATOM 2388 N N . THR A 1 313 ? 10.203 -10.266 16 1 95.56 313 THR A N 1
ATOM 2389 C CA . THR A 1 313 ? 10.664 -8.992 16.547 1 95.56 313 THR A CA 1
ATOM 2390 C C . THR A 1 313 ? 9.797 -7.844 16.047 1 95.56 313 THR A C 1
ATOM 2392 O O . THR A 1 313 ? 9.039 -8 15.086 1 95.56 313 THR A O 1
ATOM 2395 N N . ASP A 1 314 ? 9.891 -6.719 16.797 1 91.94 314 ASP A N 1
ATOM 2396 C CA . ASP A 1 314 ? 9.172 -5.52 16.391 1 91.94 314 ASP A CA 1
ATOM 2397 C C . ASP A 1 314 ? 9.93 -4.754 15.32 1 91.94 314 ASP A C 1
ATOM 2399 O O . ASP A 1 314 ? 10.961 -4.137 15.602 1 91.94 314 ASP A O 1
ATOM 2403 N N . VAL A 1 315 ? 9.391 -4.871 14.133 1 95 315 VAL A N 1
ATOM 2404 C CA . VAL A 1 315 ? 9.938 -4.137 13 1 95 315 VAL A CA 1
ATOM 2405 C C . VAL A 1 315 ? 8.906 -3.135 12.484 1 95 315 VAL A C 1
ATOM 2407 O O . VAL A 1 315 ? 8.141 -3.438 11.57 1 95 315 VAL A O 1
ATOM 2410 N N . PRO A 1 316 ? 8.93 -1.925 12.883 1 90.88 316 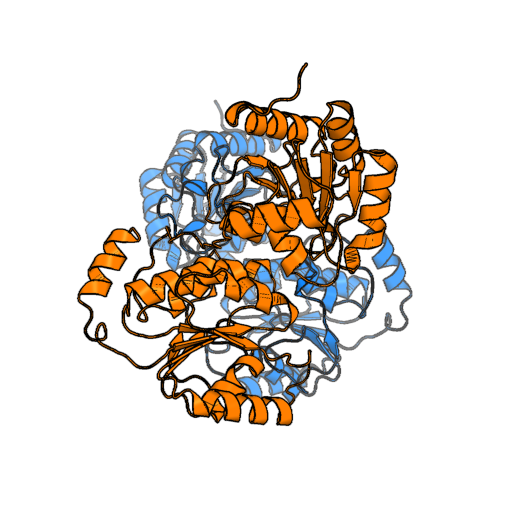PRO A N 1
ATOM 2411 C CA . PRO A 1 316 ? 7.855 -0.954 12.656 1 90.88 316 PRO A CA 1
ATOM 2412 C C . PRO A 1 316 ? 7.602 -0.685 11.18 1 90.88 316 PRO A C 1
ATOM 2414 O O . PRO A 1 316 ? 6.469 -0.399 10.781 1 90.88 316 PRO A O 1
ATOM 2417 N N . CYS A 1 317 ? 8.531 -0.735 10.344 1 92.62 317 CYS A N 1
ATOM 2418 C CA . CYS A 1 317 ? 8.383 -0.403 8.93 1 92.62 317 CYS A CA 1
ATOM 2419 C C . CYS A 1 317 ? 7.648 -1.508 8.188 1 92.62 317 CYS A C 1
ATOM 2421 O O . CYS A 1 317 ? 7.215 -1.313 7.047 1 92.62 317 CYS A O 1
ATOM 2423 N N . ARG A 1 318 ? 7.504 -2.623 8.805 1 93.31 318 ARG A N 1
ATOM 2424 C CA . ARG A 1 318 ? 6.887 -3.785 8.18 1 93.31 318 ARG A CA 1
ATOM 2425 C C . ARG A 1 318 ? 5.371 -3.738 8.312 1 93.31 318 ARG A C 1
ATOM 2427 O O . ARG A 1 318 ? 4.844 -3.389 9.367 1 93.31 318 ARG A O 1
ATOM 2434 N N . PRO A 1 319 ? 4.582 -4 7.309 1 93.12 319 PRO A N 1
ATOM 2435 C CA . PRO A 1 319 ? 5.02 -4.316 5.949 1 93.12 319 PRO A CA 1
ATOM 2436 C C . PRO A 1 319 ? 5.246 -3.072 5.094 1 93.12 319 PRO A C 1
ATOM 2438 O O . PRO A 1 319 ? 4.324 -2.279 4.895 1 93.12 319 PRO A O 1
ATOM 2441 N N . CYS A 1 320 ? 6.422 -2.975 4.504 1 91.38 320 CYS A N 1
ATOM 2442 C CA . CYS A 1 320 ? 6.734 -1.787 3.719 1 91.38 320 CYS A CA 1
ATOM 2443 C C . CYS A 1 320 ? 6.469 -2.029 2.236 1 91.38 320 CYS A C 1
ATOM 2445 O O . CYS A 1 320 ? 6.273 -1.082 1.475 1 91.38 320 CYS A O 1
ATOM 2447 N N . HIS A 1 321 ? 6.516 -3.287 1.812 1 91 321 HIS A N 1
ATOM 2448 C CA . HIS A 1 321 ? 6.242 -3.74 0.454 1 91 321 HIS A CA 1
ATOM 2449 C C . HIS A 1 321 ? 7.223 -3.133 -0.541 1 91 321 HIS A C 1
ATOM 2451 O O . HIS A 1 321 ? 6.863 -2.854 -1.686 1 91 321 HIS A O 1
ATOM 2457 N N . LYS A 1 322 ? 8.422 -2.85 -0.099 1 91.94 322 LYS A N 1
ATOM 2458 C CA . LYS A 1 322 ? 9.438 -2.275 -0.979 1 91.94 322 LYS A CA 1
ATOM 2459 C C . LYS A 1 322 ? 10.438 -3.336 -1.426 1 91.94 322 LYS A C 1
ATOM 2461 O O . LYS A 1 322 ? 10.828 -4.203 -0.639 1 91.94 322 LYS A O 1
ATOM 2466 N N . PRO A 1 323 ? 10.906 -3.238 -2.666 1 92.31 323 PRO A N 1
ATOM 2467 C CA . PRO A 1 323 ? 11.82 -4.258 -3.178 1 92.31 323 PRO A CA 1
ATOM 2468 C C . PRO A 1 323 ? 13.227 -4.133 -2.598 1 92.31 323 PRO A C 1
ATOM 2470 O O . PRO A 1 323 ? 13.977 -5.113 -2.564 1 92.31 323 PRO A O 1
ATOM 2473 N N . VAL A 1 324 ? 13.594 -2.936 -2.291 1 92.75 324 VAL A N 1
ATOM 2474 C CA . VAL A 1 324 ? 14.883 -2.668 -1.663 1 92.75 324 VAL A CA 1
ATOM 2475 C C . VAL A 1 324 ? 14.672 -1.99 -0.311 1 92.75 324 VAL A C 1
ATOM 2477 O O . VAL A 1 324 ? 13.914 -1.026 -0.206 1 92.75 324 VAL A O 1
ATOM 2480 N N . CYS A 1 325 ? 15.328 -2.535 0.696 1 93.12 325 CYS A N 1
ATOM 2481 C CA . CYS A 1 325 ? 15.156 -1.997 2.041 1 93.12 325 CYS A CA 1
ATOM 2482 C C . CYS A 1 325 ? 15.727 -0.585 2.139 1 93.12 325 CYS A C 1
ATOM 2484 O O . CYS A 1 325 ? 16.938 -0.387 2.035 1 93.12 325 CYS A O 1
ATOM 2486 N N . ARG A 1 326 ? 14.914 0.263 2.479 1 87.44 326 ARG A N 1
ATOM 2487 C CA . ARG A 1 326 ? 15.344 1.652 2.588 1 87.44 326 ARG A CA 1
ATOM 2488 C C . ARG A 1 326 ? 16.016 1.911 3.93 1 87.44 326 ARG A C 1
ATOM 2490 O O . ARG A 1 326 ? 16.859 2.811 4.047 1 87.44 326 ARG A O 1
ATOM 2497 N N . MET A 1 327 ? 15.656 1.086 4.93 1 88.62 327 MET A N 1
ATOM 2498 C CA . MET A 1 327 ? 16.219 1.238 6.266 1 88.62 327 MET A CA 1
ATOM 2499 C C . MET A 1 327 ? 17.609 0.596 6.348 1 88.62 327 MET A C 1
ATOM 2501 O O . MET A 1 327 ? 18.328 0.801 7.32 1 88.62 327 MET A O 1
ATOM 2505 N N . VAL A 1 328 ? 17.953 -0.24 5.418 1 89.31 328 VAL A N 1
ATOM 2506 C CA . VAL A 1 328 ? 19.25 -0.868 5.23 1 89.31 328 VAL A CA 1
ATOM 2507 C C . VAL A 1 328 ? 19.453 -1.974 6.266 1 89.31 328 VAL A C 1
ATOM 2509 O O . VAL A 1 328 ? 20.156 -2.951 6.016 1 89.31 328 VAL A O 1
ATOM 2512 N N . HIS A 1 329 ? 18.719 -1.988 7.336 1 91.75 329 HIS A N 1
ATOM 2513 C CA . HIS A 1 329 ? 18.969 -2.953 8.398 1 91.75 329 HIS A CA 1
ATOM 2514 C C . HIS A 1 329 ? 18.391 -4.32 8.055 1 91.75 329 HIS A C 1
ATOM 2516 O O . HIS A 1 329 ? 18.844 -5.344 8.555 1 91.75 329 HIS A O 1
ATOM 2522 N N . HIS A 1 330 ? 17.391 -4.379 7.172 1 96.44 330 HIS A N 1
ATOM 2523 C CA . HIS A 1 330 ? 16.797 -5.617 6.68 1 96.44 330 HIS A CA 1
ATOM 2524 C C . HIS A 1 330 ? 16.359 -6.516 7.832 1 96.44 330 HIS A C 1
ATOM 2526 O O . HIS A 1 330 ? 16.438 -7.742 7.734 1 96.44 330 HIS A O 1
ATOM 2532 N N . LYS A 1 331 ? 15.914 -6.008 8.938 1 97.5 331 LYS A N 1
ATOM 2533 C CA . LYS A 1 331 ? 15.57 -6.727 10.156 1 97.5 331 LYS A CA 1
ATOM 2534 C C . LYS A 1 331 ? 14.398 -7.684 9.922 1 97.5 331 LYS A C 1
ATOM 2536 O O . LYS A 1 331 ? 14.328 -8.75 10.539 1 97.5 331 LYS A O 1
ATOM 2541 N N . CYS A 1 332 ? 13.539 -7.379 9 1 97.69 332 CYS A N 1
ATOM 2542 C CA . CYS A 1 332 ? 12.328 -8.172 8.773 1 97.69 332 CYS A CA 1
ATOM 2543 C C . CYS A 1 332 ? 12.68 -9.562 8.266 1 97.69 332 CYS A C 1
ATOM 2545 O O . CYS A 1 332 ? 11.867 -10.484 8.359 1 97.69 332 CYS A O 1
ATOM 2547 N N . MET A 1 333 ? 13.859 -9.742 7.727 1 98.38 333 MET A N 1
ATOM 2548 C CA . MET A 1 333 ? 14.328 -11.047 7.262 1 98.38 333 MET A CA 1
ATOM 2549 C C . MET A 1 333 ? 15.445 -11.57 8.148 1 98.38 333 MET A C 1
ATOM 2551 O O . MET A 1 333 ? 15.461 -12.758 8.508 1 98.38 333 MET A O 1
ATOM 2555 N N . ARG A 1 334 ? 16.344 -10.664 8.555 1 98 334 ARG A N 1
ATOM 2556 C CA . ARG A 1 334 ? 17.531 -11.023 9.336 1 98 334 ARG A CA 1
ATOM 2557 C C . ARG A 1 334 ? 17.125 -11.562 10.711 1 98 334 ARG A C 1
ATOM 2559 O O . ARG A 1 334 ? 17.797 -12.453 11.25 1 98 334 ARG A O 1
ATOM 2566 N N . ASP A 1 335 ? 16.031 -11.109 11.211 1 98.44 335 ASP A N 1
ATOM 2567 C CA . ASP A 1 335 ? 15.641 -11.477 12.57 1 98.44 335 ASP A CA 1
ATOM 2568 C C . ASP A 1 335 ? 14.875 -12.797 12.578 1 98.44 335 ASP A C 1
ATOM 2570 O O . ASP A 1 335 ? 14.461 -13.281 13.633 1 98.44 335 ASP A O 1
ATOM 2574 N N . ILE A 1 336 ? 14.656 -13.414 11.484 1 98.62 336 ILE A N 1
ATOM 2575 C CA . ILE A 1 336 ? 14.078 -14.75 11.438 1 98.62 336 ILE A CA 1
ATOM 2576 C C . ILE A 1 336 ? 15.18 -15.797 11.602 1 98.62 336 ILE A C 1
ATOM 2578 O O . ILE A 1 336 ? 15.922 -16.078 10.664 1 98.62 336 ILE A O 1
ATOM 2582 N N . PRO A 1 337 ? 15.211 -16.359 12.711 1 98.38 337 PRO A N 1
ATOM 2583 C CA . PRO A 1 337 ? 16.312 -17.297 12.93 1 98.38 337 PRO A CA 1
ATOM 2584 C C . PRO A 1 337 ? 16.141 -18.609 12.156 1 98.38 337 PRO A C 1
ATOM 2586 O O . PRO A 1 337 ? 15.016 -19.016 11.883 1 98.38 337 PRO A O 1
ATOM 2589 N N . VAL A 1 338 ? 17.266 -19.297 11.93 1 98.62 338 VAL A N 1
ATOM 2590 C CA . VAL A 1 338 ? 17.281 -20.594 11.242 1 98.62 338 VAL A CA 1
ATOM 2591 C C . VAL A 1 338 ? 16.438 -21.594 12.023 1 98.62 338 VAL A C 1
ATOM 2593 O O . VAL A 1 338 ? 15.742 -22.422 11.43 1 98.62 338 VAL A O 1
ATOM 2596 N N . GLU A 1 339 ? 16.406 -21.469 13.312 1 98.25 339 GLU A N 1
ATOM 2597 C CA . GLU A 1 339 ? 15.711 -22.406 14.188 1 98.25 339 GLU A CA 1
ATOM 2598 C C . GLU A 1 339 ? 14.211 -22.391 13.922 1 98.25 339 GLU A C 1
ATOM 2600 O O . GLU A 1 339 ? 13.547 -23.422 14 1 98.25 339 GLU A O 1
ATOM 2605 N N . ASP A 1 340 ? 13.656 -21.234 13.648 1 98.31 340 ASP A N 1
ATOM 2606 C CA . ASP A 1 340 ? 12.227 -21.125 13.367 1 98.31 340 ASP A CA 1
ATOM 2607 C C . ASP A 1 340 ? 11.867 -21.875 12.086 1 98.31 340 ASP A C 1
ATOM 2609 O O . ASP A 1 340 ? 10.859 -22.578 12.039 1 98.31 340 ASP A O 1
ATOM 2613 N N . VAL A 1 341 ? 12.672 -21.75 11.094 1 98.69 341 VAL A N 1
ATOM 2614 C CA . VAL A 1 341 ? 12.438 -22.391 9.805 1 98.69 341 VAL A CA 1
ATOM 2615 C C . VAL A 1 341 ? 12.641 -23.891 9.93 1 98.69 341 VAL A C 1
ATOM 2617 O O . VAL A 1 341 ? 11.836 -24.672 9.422 1 98.69 341 VAL A O 1
ATOM 2620 N N . MET A 1 342 ? 13.648 -24.312 10.648 1 98.19 342 MET A N 1
ATOM 2621 C CA . MET A 1 342 ? 13.938 -25.734 10.836 1 98.19 342 MET A CA 1
ATOM 2622 C C . MET A 1 342 ? 12.828 -26.422 11.625 1 98.19 342 MET A C 1
ATOM 2624 O O . MET A 1 342 ? 12.477 -27.562 11.344 1 98.19 342 MET A O 1
ATOM 2628 N N . ALA A 1 343 ? 12.359 -25.719 12.641 1 98.19 343 ALA A N 1
ATOM 2629 C CA . ALA A 1 343 ? 11.258 -26.281 13.422 1 98.19 343 ALA A CA 1
ATOM 2630 C C . ALA A 1 343 ? 10.031 -26.531 12.555 1 98.19 343 ALA A C 1
ATOM 2632 O O . ALA A 1 343 ? 9.391 -27.578 12.648 1 98.19 343 ALA A O 1
ATOM 2633 N N . ALA A 1 344 ? 9.711 -25.594 11.711 1 98.31 344 ALA A N 1
ATOM 2634 C CA . ALA A 1 344 ? 8.578 -25.75 10.797 1 98.31 344 ALA A CA 1
ATOM 2635 C C . ALA A 1 344 ? 8.82 -26.891 9.812 1 98.31 344 ALA A C 1
ATOM 2637 O O . ALA A 1 344 ? 7.902 -27.656 9.5 1 98.31 344 ALA A O 1
ATOM 2638 N N . ALA A 1 345 ? 10.031 -26.969 9.32 1 98.5 345 ALA A N 1
ATOM 2639 C CA . ALA A 1 345 ? 10.383 -28.016 8.383 1 98.5 345 ALA A CA 1
ATOM 2640 C C . ALA A 1 345 ? 10.219 -29.391 9.023 1 98.5 345 ALA A C 1
ATOM 2642 O O . ALA A 1 345 ? 9.648 -30.312 8.414 1 98.5 345 ALA A O 1
ATOM 2643 N N . GLN A 1 346 ? 10.727 -29.484 10.227 1 97.12 346 GLN A N 1
ATOM 2644 C CA . GLN A 1 346 ? 10.633 -30.766 10.938 1 97.12 346 GLN A CA 1
ATOM 2645 C C . GLN A 1 346 ? 9.172 -31.156 11.164 1 97.12 346 GLN A C 1
ATOM 2647 O O . GLN A 1 346 ? 8.812 -32.312 10.992 1 97.12 346 GLN A O 1
ATOM 2652 N N . GLN A 1 347 ? 8.438 -30.219 11.531 1 97.56 347 GLN A N 1
ATOM 2653 C CA . GLN A 1 347 ? 7.02 -30.484 11.75 1 97.56 347 GLN A CA 1
ATOM 2654 C C . GLN A 1 347 ? 6.34 -30.953 10.469 1 97.56 347 GLN A C 1
ATOM 2656 O O . GLN A 1 347 ? 5.582 -31.922 10.469 1 97.56 347 GLN A O 1
ATOM 2661 N N . ALA A 1 348 ? 6.598 -30.297 9.398 1 97.94 348 ALA A N 1
ATOM 2662 C CA . ALA A 1 348 ? 5.984 -30.625 8.109 1 97.94 348 ALA A CA 1
ATOM 2663 C C . ALA A 1 348 ? 6.391 -32.031 7.648 1 97.94 348 ALA A C 1
ATOM 2665 O O . ALA A 1 348 ? 5.539 -32.812 7.227 1 97.94 348 ALA A O 1
ATOM 2666 N N . LEU A 1 349 ? 7.652 -32.312 7.715 1 97.5 349 LEU A N 1
ATOM 2667 C CA . LEU A 1 349 ? 8.156 -33.594 7.301 1 97.5 349 LEU A CA 1
ATOM 2668 C C . LEU A 1 349 ? 7.645 -34.688 8.234 1 97.5 349 LEU A C 1
ATOM 2670 O O . LEU A 1 349 ? 7.344 -35.812 7.785 1 97.5 349 LEU A O 1
ATOM 2674 N N . GLY A 1 350 ? 7.582 -34.375 9.516 1 95.69 350 GLY A N 1
ATOM 2675 C CA . GLY A 1 350 ? 7.031 -35.312 10.477 1 95.69 350 GLY A CA 1
ATOM 2676 C C . GLY A 1 350 ? 5.598 -35.719 10.172 1 95.69 350 GLY A C 1
ATOM 2677 O O . GLY A 1 350 ? 5.246 -36.906 10.227 1 95.69 350 GLY A O 1
ATOM 2678 N N . LYS A 1 351 ? 4.785 -34.781 9.867 1 94.56 351 LYS A N 1
ATOM 2679 C CA . LYS A 1 351 ? 3.389 -35.031 9.523 1 94.56 351 LYS A CA 1
ATOM 2680 C C . LYS A 1 351 ? 3.277 -35.969 8.312 1 94.56 351 LYS A C 1
ATOM 2682 O O . LYS A 1 351 ? 2.303 -36.719 8.188 1 94.56 351 LYS A O 1
ATOM 2687 N N . ALA A 1 352 ? 4.281 -35.906 7.469 1 94.12 352 ALA A N 1
ATOM 2688 C CA . ALA A 1 352 ? 4.27 -36.719 6.246 1 94.12 352 ALA A CA 1
ATOM 2689 C C . ALA A 1 352 ? 4.941 -38.062 6.461 1 94.12 352 ALA A C 1
ATOM 2691 O O . ALA A 1 352 ? 5.031 -38.875 5.539 1 94.12 352 ALA A O 1
ATOM 2692 N N . GLY A 1 353 ? 5.461 -38.281 7.684 1 92.25 353 GLY A N 1
ATOM 2693 C CA . GLY A 1 353 ? 6.16 -39.531 7.98 1 92.25 353 GLY A CA 1
ATOM 2694 C C . GLY A 1 353 ? 7.555 -39.594 7.383 1 92.25 353 GLY A C 1
ATOM 2695 O O . GLY A 1 353 ? 8.07 -40.656 7.098 1 92.25 353 GLY A O 1
ATOM 2696 N N . LEU A 1 354 ? 8.141 -38.438 7.137 1 90.75 354 LEU A N 1
ATOM 2697 C CA . LEU A 1 354 ? 9.43 -38.375 6.461 1 90.75 354 LEU A CA 1
ATOM 2698 C C . LEU A 1 354 ? 10.5 -37.781 7.383 1 90.75 354 LEU A C 1
ATOM 2700 O O . LEU A 1 354 ? 11.57 -37.375 6.926 1 90.75 354 LEU A O 1
ATOM 2704 N N . ALA A 1 355 ? 10.242 -37.719 8.656 1 81.94 355 ALA A N 1
ATOM 2705 C CA . ALA A 1 355 ? 11.203 -37.094 9.57 1 81.94 355 ALA A CA 1
ATOM 2706 C C . ALA A 1 355 ? 12.523 -37.875 9.578 1 81.94 355 ALA A C 1
ATOM 2708 O O . ALA A 1 355 ? 12.523 -39.094 9.578 1 81.94 355 ALA A O 1
ATOM 2709 N N . PRO A 1 356 ? 13.562 -37 9.367 1 71.31 356 PRO A N 1
ATOM 2710 C CA . PRO A 1 356 ? 14.836 -37.719 9.445 1 71.31 356 PRO A CA 1
ATOM 2711 C C . PRO A 1 356 ? 15.07 -38.344 10.812 1 71.31 356 PRO A C 1
ATOM 2713 O O . PRO A 1 356 ? 14.438 -37.969 11.797 1 71.31 356 PRO A O 1
ATOM 2716 N N . ALA A 1 357 ? 15.828 -39.438 10.734 1 57.38 357 ALA A N 1
ATOM 2717 C CA . ALA A 1 357 ? 16.203 -40.094 11.992 1 57.38 357 ALA A CA 1
ATOM 2718 C C . ALA A 1 357 ? 16.906 -39.094 12.922 1 57.38 357 ALA A C 1
ATOM 2720 O O . ALA A 1 357 ? 17.625 -38.219 12.469 1 57.38 357 ALA A O 1
ATOM 2721 N N . ARG A 1 358 ? 16.5 -38.844 14.25 1 48.41 358 ARG A N 1
ATOM 2722 C CA . ARG A 1 358 ? 17.172 -38.031 15.242 1 48.41 358 ARG A CA 1
ATOM 2723 C C . ARG A 1 358 ? 18.672 -38.312 15.273 1 48.41 358 ARG A C 1
ATOM 2725 O O . ARG A 1 358 ? 19.078 -39.469 15.078 1 48.41 358 ARG A O 1
ATOM 2732 N N . MET B 1 1 ? 22.234 8.516 5.059 1 79.5 1 MET B N 1
ATOM 2733 C CA . MET B 1 1 ? 22.5 9.906 5.402 1 79.5 1 MET B CA 1
ATOM 2734 C C . MET B 1 1 ? 21.391 10.469 6.289 1 79.5 1 MET B C 1
ATOM 2736 O O . MET B 1 1 ? 20.234 10.086 6.156 1 79.5 1 MET B O 1
ATOM 2740 N N . ASN B 1 2 ? 21.797 11.32 7.266 1 89 2 ASN B N 1
ATOM 2741 C CA . ASN B 1 2 ? 20.781 12.016 8.062 1 89 2 ASN B CA 1
ATOM 2742 C C . ASN B 1 2 ? 20.516 13.414 7.52 1 89 2 ASN B C 1
ATOM 2744 O O . ASN B 1 2 ? 21.203 13.883 6.617 1 89 2 ASN B O 1
ATOM 2748 N N . TYR B 1 3 ? 19.516 14.07 7.996 1 94 3 TYR B N 1
ATOM 2749 C CA . TYR B 1 3 ? 19.062 15.344 7.438 1 94 3 TYR B CA 1
ATOM 2750 C C . TYR B 1 3 ? 20.094 16.438 7.68 1 94 3 TYR B C 1
ATOM 2752 O O . TYR B 1 3 ? 20.281 17.328 6.84 1 94 3 TYR B O 1
ATOM 2760 N N . ASP B 1 4 ? 20.766 16.438 8.781 1 93.06 4 ASP B N 1
ATOM 2761 C CA . ASP B 1 4 ? 21.781 17.438 9.086 1 93.06 4 ASP B CA 1
ATOM 2762 C C . ASP B 1 4 ? 22.891 17.422 8.039 1 93.06 4 ASP B C 1
ATOM 2764 O O . ASP B 1 4 ? 23.375 18.484 7.629 1 93.06 4 ASP B O 1
ATOM 2768 N N . SER B 1 5 ? 23.25 16.203 7.66 1 93.44 5 SER B N 1
ATOM 2769 C CA . SER B 1 5 ? 24.266 16.078 6.609 1 93.44 5 SER B CA 1
ATOM 2770 C C . SER B 1 5 ? 23.75 16.641 5.289 1 93.44 5 SER B C 1
ATOM 2772 O O . SER B 1 5 ? 24.5 17.328 4.582 1 93.44 5 SER B O 1
ATOM 2774 N N . LEU B 1 6 ? 22.531 16.375 5.004 1 94.06 6 LEU B N 1
ATOM 2775 C CA . LEU B 1 6 ? 21.922 16.922 3.801 1 94.06 6 LEU B CA 1
ATOM 2776 C C . LEU B 1 6 ? 21.875 18.438 3.859 1 94.06 6 LEU B C 1
ATOM 2778 O O . LEU B 1 6 ? 22.219 19.109 2.885 1 94.06 6 LEU B O 1
ATOM 2782 N N . LYS B 1 7 ? 21.5 19 4.969 1 94.62 7 LYS B N 1
ATOM 2783 C CA . LYS B 1 7 ? 21.422 20.438 5.168 1 94.62 7 LYS B CA 1
ATOM 2784 C C . LYS B 1 7 ? 22.766 21.109 4.91 1 94.62 7 LYS B C 1
ATOM 2786 O O . LYS B 1 7 ? 22.812 22.188 4.293 1 94.62 7 LYS B O 1
ATOM 2791 N N . MET B 1 8 ? 23.812 20.484 5.309 1 94.19 8 MET B N 1
ATOM 2792 C CA . MET B 1 8 ? 25.156 21.016 5.09 1 94.19 8 MET B CA 1
ATOM 2793 C C . MET B 1 8 ? 25.5 21.047 3.602 1 94.19 8 MET B C 1
ATOM 2795 O O . MET B 1 8 ? 26.109 22 3.123 1 94.19 8 MET B O 1
ATOM 2799 N N . SER B 1 9 ? 25.062 20.031 2.953 1 93.75 9 SER B N 1
ATOM 2800 C CA . SER B 1 9 ? 25.297 19.984 1.515 1 93.75 9 SER B CA 1
ATOM 2801 C C . SER B 1 9 ? 24.5 21.062 0.788 1 93.75 9 SER B C 1
ATOM 2803 O O . SER B 1 9 ? 24.984 21.656 -0.176 1 93.75 9 SER B O 1
ATOM 2805 N N . LEU B 1 10 ? 23.297 21.328 1.249 1 93.5 10 LEU B N 1
ATOM 2806 C CA . LEU B 1 10 ? 22.438 22.344 0.645 1 93.5 10 LEU B CA 1
ATOM 2807 C C . LEU B 1 10 ? 22.984 23.75 0.869 1 93.5 10 LEU B C 1
ATOM 2809 O O . LEU B 1 10 ? 22.797 24.625 0.035 1 93.5 10 LEU B O 1
ATOM 2813 N N . ALA B 1 11 ? 23.719 23.953 1.9 1 93.56 11 ALA B N 1
ATOM 2814 C CA . ALA B 1 11 ? 24.219 25.266 2.291 1 93.56 11 ALA B CA 1
ATOM 2815 C C . ALA B 1 11 ? 25.297 25.734 1.326 1 93.56 11 ALA B C 1
ATOM 2817 O O . ALA B 1 11 ? 25.578 26.938 1.238 1 93.56 11 ALA B O 1
ATOM 2818 N N . VAL B 1 12 ? 25.844 24.781 0.607 1 93.94 12 VAL B N 1
ATOM 2819 C CA . VAL B 1 12 ? 26.938 25.172 -0.277 1 93.94 12 VAL B CA 1
ATOM 2820 C C . VAL B 1 12 ? 26.531 24.969 -1.732 1 93.94 12 VAL B C 1
ATOM 2822 O O . VAL B 1 12 ? 27.359 25 -2.635 1 93.94 12 VAL B O 1
ATOM 2825 N N . ALA B 1 13 ? 25.266 24.688 -1.924 1 93.25 13 ALA B N 1
ATOM 2826 C CA . ALA B 1 13 ? 24.797 24.438 -3.281 1 93.25 13 ALA B CA 1
ATOM 2827 C C . ALA B 1 13 ? 24.859 25.703 -4.129 1 93.25 13 ALA B C 1
ATOM 2829 O O . ALA B 1 13 ? 24.719 26.812 -3.609 1 93.25 13 ALA B O 1
ATOM 2830 N N . ALA B 1 14 ? 24.984 25.547 -5.461 1 91.75 14 ALA B N 1
ATOM 2831 C CA . ALA B 1 14 ? 25.172 26.641 -6.395 1 91.75 14 ALA B CA 1
ATOM 2832 C C . ALA B 1 14 ? 23.938 27.531 -6.465 1 91.75 14 ALA B C 1
ATOM 2834 O O . ALA B 1 14 ? 24.031 28.734 -6.688 1 91.75 14 ALA B O 1
ATOM 2835 N N . ASP B 1 15 ? 22.797 27 -6.195 1 92.12 15 ASP B N 1
ATOM 2836 C CA . ASP B 1 15 ? 21.562 27.734 -6.367 1 92.12 15 ASP B CA 1
ATOM 2837 C C . ASP B 1 15 ? 21.078 28.328 -5.043 1 92.12 15 ASP B C 1
ATOM 2839 O O . ASP B 1 15 ? 19.953 28.797 -4.938 1 92.12 15 ASP B O 1
ATOM 2843 N N . ARG B 1 16 ? 21.891 28.328 -4.059 1 93.69 16 ARG B N 1
ATOM 2844 C CA . ARG B 1 16 ? 21.547 28.766 -2.709 1 93.69 16 ARG B CA 1
ATOM 2845 C C . ARG B 1 16 ? 21.094 30.219 -2.707 1 93.69 16 ARG B C 1
ATOM 2847 O O . ARG B 1 16 ? 20.25 30.609 -1.91 1 93.69 16 ARG B O 1
ATOM 2854 N N . ALA B 1 17 ? 21.594 30.984 -3.633 1 93.88 17 ALA B N 1
ATOM 2855 C CA . ALA B 1 17 ? 21.391 32.438 -3.586 1 93.88 17 ALA B CA 1
ATOM 2856 C C . ALA B 1 17 ? 20.172 32.844 -4.406 1 93.88 17 ALA B C 1
ATOM 2858 O O . ALA B 1 17 ? 19.875 34.031 -4.52 1 93.88 17 ALA B O 1
ATOM 2859 N N . GLU B 1 18 ? 19.469 31.906 -4.895 1 94.75 18 GLU B N 1
ATOM 2860 C CA . GLU B 1 18 ? 18.266 32.219 -5.66 1 94.75 18 GLU B CA 1
ATOM 2861 C C . GLU B 1 18 ? 17.266 33.031 -4.816 1 94.75 18 GLU B C 1
ATOM 2863 O O . GLU B 1 18 ? 17.125 32.781 -3.615 1 94.75 18 GLU B O 1
ATOM 2868 N N . THR B 1 19 ? 16.5 33.969 -5.535 1 96.5 19 THR B N 1
ATOM 2869 C CA . THR B 1 19 ? 15.656 34.844 -4.742 1 96.5 19 THR B CA 1
ATOM 2870 C C . THR B 1 19 ? 14.219 34.844 -5.266 1 96.5 19 THR B C 1
ATOM 2872 O O . THR B 1 19 ? 13.312 35.344 -4.605 1 96.5 19 THR B O 1
ATOM 2875 N N . SER B 1 20 ? 14.023 34.25 -6.422 1 97.56 20 SER B N 1
ATOM 2876 C CA . SER B 1 20 ? 12.664 34.219 -6.965 1 97.56 20 SER B CA 1
ATOM 2877 C C . SER B 1 20 ? 11.727 33.406 -6.082 1 97.56 20 SER B C 1
ATOM 2879 O O . SER B 1 20 ? 12.133 32.406 -5.523 1 97.56 20 SER B O 1
ATOM 2881 N N . PRO B 1 21 ? 10.523 33.844 -5.996 1 98.5 21 PRO B N 1
ATOM 2882 C CA . PRO B 1 21 ? 9.586 33.094 -5.133 1 98.5 21 PRO B CA 1
ATOM 2883 C C . PRO B 1 21 ? 9.266 31.703 -5.656 1 98.5 21 PRO B C 1
ATOM 2885 O O . PRO B 1 21 ? 9.344 31.469 -6.863 1 98.5 21 PRO B O 1
ATOM 2888 N N . VAL B 1 22 ? 8.93 30.875 -4.727 1 98.62 22 VAL B N 1
ATOM 2889 C CA . VAL B 1 22 ? 8.562 29.484 -5.023 1 98.62 22 VAL B CA 1
ATOM 2890 C C . VAL B 1 22 ? 7.094 29.25 -4.672 1 98.62 22 VAL B C 1
ATOM 2892 O O . VAL B 1 22 ? 6.621 29.703 -3.625 1 98.62 22 VAL B O 1
ATOM 2895 N N . LEU B 1 23 ? 6.352 28.562 -5.555 1 98.81 23 LEU B N 1
ATOM 2896 C CA . LEU B 1 23 ? 4.973 28.156 -5.305 1 98.81 23 LEU B CA 1
ATOM 2897 C C . LEU B 1 23 ? 4.902 26.672 -4.949 1 98.81 23 LEU B C 1
ATOM 2899 O O . LEU B 1 23 ? 5.301 25.812 -5.746 1 98.81 23 LEU B O 1
ATOM 2903 N N . LEU B 1 24 ? 4.422 26.391 -3.809 1 98.62 24 LEU B N 1
ATOM 2904 C CA . LEU B 1 24 ? 4.152 25.016 -3.398 1 98.62 24 LEU B CA 1
ATOM 2905 C C . LEU B 1 24 ? 2.697 24.641 -3.67 1 98.62 24 LEU B C 1
ATOM 2907 O O . LEU B 1 24 ? 1.781 25.359 -3.254 1 98.62 24 LEU B O 1
ATOM 2911 N N . ILE B 1 25 ? 2.477 23.609 -4.402 1 98.19 25 ILE B N 1
ATOM 2912 C CA . ILE B 1 25 ? 1.154 23.047 -4.652 1 98.19 25 ILE B CA 1
ATOM 2913 C C . ILE B 1 25 ? 1.021 21.719 -3.932 1 98.19 25 ILE B C 1
ATOM 2915 O O . ILE B 1 25 ? 1.371 20.672 -4.484 1 98.19 25 ILE B O 1
ATOM 2919 N N . PRO B 1 26 ? 0.412 21.734 -2.715 1 97.44 26 PRO B N 1
ATOM 2920 C CA . PRO B 1 26 ? 0.37 20.531 -1.88 1 97.44 26 PRO B CA 1
ATOM 2921 C C . PRO B 1 26 ? -0.882 19.688 -2.117 1 97.44 26 PRO B C 1
ATOM 2923 O O . PRO B 1 26 ? -1.739 20.062 -2.922 1 97.44 26 PRO B O 1
ATOM 2926 N N . TYR B 1 27 ? -0.836 18.5 -1.52 1 95.38 27 TYR B N 1
ATOM 2927 C CA . TYR B 1 27 ? -2.094 17.781 -1.355 1 95.38 27 TYR B CA 1
ATOM 2928 C C . TYR B 1 27 ? -3.064 18.578 -0.485 1 95.38 27 TYR B C 1
ATOM 2930 O O . TYR B 1 27 ? -2.652 19.25 0.458 1 95.38 27 TYR B O 1
ATOM 2938 N N . MET B 1 28 ? -4.363 18.406 -0.75 1 94.31 28 MET B N 1
ATOM 2939 C CA . MET B 1 28 ? -5.305 19.375 -0.194 1 94.31 28 MET B CA 1
ATOM 2940 C C . MET B 1 28 ? -6.129 18.75 0.925 1 94.31 28 MET B C 1
ATOM 2942 O O . MET B 1 28 ? -7.082 19.359 1.416 1 94.31 28 MET B O 1
ATOM 2946 N N . TRP B 1 29 ? -5.793 17.531 1.277 1 93.88 29 TRP B N 1
ATOM 2947 C CA . TRP B 1 29 ? -6.363 17 2.508 1 93.88 29 TRP B CA 1
ATOM 2948 C C . TRP B 1 29 ? -5.676 17.594 3.732 1 93.88 29 TRP B C 1
ATOM 2950 O O . TRP B 1 29 ? -4.457 17.781 3.736 1 93.88 29 TRP B O 1
ATOM 2960 N N . ILE B 1 30 ? -6.395 17.812 4.773 1 96.94 30 ILE B N 1
ATOM 2961 C CA . ILE B 1 30 ? -5.91 18.562 5.926 1 96.94 30 ILE B CA 1
ATOM 2962 C C . ILE B 1 30 ? -4.605 17.953 6.426 1 96.94 30 ILE B C 1
ATOM 2964 O O . ILE B 1 30 ? -3.609 18.656 6.605 1 96.94 30 ILE B O 1
ATOM 2968 N N . GLY B 1 31 ? -4.598 16.672 6.676 1 97.06 31 GLY B N 1
ATOM 2969 C CA . GLY B 1 31 ? -3.408 16.016 7.188 1 97.06 31 GLY B CA 1
ATOM 2970 C C . GLY B 1 31 ? -2.217 16.109 6.254 1 97.06 31 GLY B C 1
ATOM 2971 O O . GLY B 1 31 ? -1.11 16.453 6.688 1 97.06 31 GLY B O 1
ATOM 2972 N N . ASP B 1 32 ? -2.441 15.875 5 1 95.94 32 ASP B N 1
ATOM 2973 C CA . ASP B 1 32 ? -1.383 15.969 4 1 95.94 32 ASP B CA 1
ATOM 2974 C C . ASP B 1 32 ? -0.884 17.406 3.863 1 95.94 32 ASP B C 1
ATOM 2976 O O . ASP B 1 32 ? 0.312 17.641 3.678 1 95.94 32 ASP B O 1
ATOM 2980 N N . PHE B 1 33 ? -1.802 18.281 3.906 1 97.62 33 PHE B N 1
ATOM 2981 C CA . PHE B 1 33 ? -1.476 19.703 3.799 1 97.62 33 PHE B CA 1
ATOM 2982 C C . PHE B 1 33 ? -0.525 20.125 4.91 1 97.62 33 PHE B C 1
ATOM 2984 O O . PHE B 1 33 ? 0.466 20.812 4.66 1 97.62 33 PHE B O 1
ATOM 2991 N N . VAL B 1 34 ? -0.79 19.703 6.125 1 98.06 34 VAL B N 1
ATOM 2992 C CA . VAL B 1 34 ? 0.038 20.047 7.277 1 98.06 34 VAL B CA 1
ATOM 2993 C C . VAL B 1 34 ? 1.418 19.406 7.129 1 98.06 34 VAL B C 1
ATOM 2995 O O . VAL B 1 34 ? 2.438 20.047 7.398 1 98.06 34 VAL B O 1
ATOM 2998 N N . ARG B 1 35 ? 1.462 18.25 6.719 1 95.38 35 ARG B N 1
ATOM 2999 C CA . ARG B 1 35 ? 2.721 17.531 6.547 1 95.38 35 ARG B CA 1
ATOM 3000 C C . ARG B 1 35 ? 3.605 18.219 5.512 1 95.38 35 ARG B C 1
ATOM 3002 O O . ARG B 1 35 ? 4.832 18.156 5.602 1 95.38 35 ARG B O 1
ATOM 3009 N N . CYS B 1 36 ? 3.021 18.875 4.672 1 92.62 36 CYS B N 1
ATOM 3010 C CA . CYS B 1 36 ? 3.777 19.531 3.609 1 92.62 36 CYS B CA 1
ATOM 3011 C C . CYS B 1 36 ? 4.551 20.719 4.148 1 92.62 36 CYS B C 1
ATOM 3013 O O . CYS B 1 36 ? 5.43 21.25 3.469 1 92.62 36 CYS B O 1
ATOM 3015 N N . HIS B 1 37 ? 4.223 21.172 5.348 1 98.06 37 HIS B N 1
ATOM 3016 C CA . HIS B 1 37 ? 5.047 22.219 5.941 1 98.06 37 HIS B CA 1
ATOM 3017 C C . HIS B 1 37 ? 6.5 21.766 6.066 1 98.06 37 HIS B C 1
ATOM 3019 O O . HIS B 1 37 ? 7.414 22.594 6.031 1 98.06 37 HIS B O 1
ATOM 3025 N N . THR B 1 38 ? 6.719 20.469 6.219 1 97.94 38 THR B N 1
ATOM 3026 C CA . THR B 1 38 ? 8.078 19.938 6.176 1 97.94 38 THR B CA 1
ATOM 3027 C C . THR B 1 38 ? 8.797 20.375 4.902 1 97.94 38 THR B C 1
ATOM 3029 O O . THR B 1 38 ? 9.969 20.75 4.945 1 97.94 38 THR B O 1
ATOM 3032 N N . VAL B 1 39 ? 8.102 20.375 3.838 1 98.25 39 VAL B N 1
ATOM 3033 C CA . VAL B 1 39 ? 8.68 20.781 2.557 1 98.25 39 VAL B CA 1
ATOM 3034 C C . VAL B 1 39 ? 9.055 22.266 2.596 1 98.25 39 VAL B C 1
ATOM 3036 O O . VAL B 1 39 ? 10.102 22.656 2.076 1 98.25 39 VAL B O 1
ATOM 3039 N N . VAL B 1 40 ? 8.266 23.078 3.219 1 98.5 40 VAL B N 1
ATOM 3040 C CA . VAL B 1 40 ? 8.578 24.484 3.395 1 98.5 40 VAL B CA 1
ATOM 3041 C C . VAL B 1 40 ? 9.891 24.641 4.152 1 98.5 40 VAL B C 1
ATOM 3043 O O . VAL B 1 40 ? 10.758 25.422 3.76 1 98.5 40 VAL B O 1
ATOM 3046 N N . ARG B 1 41 ? 10.023 23.875 5.184 1 98.19 41 ARG B N 1
ATOM 3047 C CA . ARG B 1 41 ? 11.242 23.953 5.992 1 98.19 41 ARG B CA 1
ATOM 3048 C C . ARG B 1 41 ? 12.461 23.516 5.191 1 98.19 41 ARG B C 1
ATOM 3050 O O . ARG B 1 41 ? 13.523 24.125 5.285 1 98.19 41 ARG B O 1
ATOM 3057 N N . VAL B 1 42 ? 12.305 22.484 4.402 1 97.94 42 VAL B N 1
ATOM 3058 C CA . VAL B 1 42 ? 13.391 22.016 3.543 1 97.94 42 VAL B CA 1
ATOM 3059 C C . VAL B 1 42 ? 13.742 23.109 2.525 1 97.94 42 VAL B C 1
ATOM 3061 O O . VAL B 1 42 ? 14.914 23.375 2.277 1 97.94 42 VAL B O 1
ATOM 3064 N N . LEU B 1 43 ? 12.766 23.75 1.968 1 98.12 43 LEU B N 1
ATOM 3065 C CA . LEU B 1 43 ? 12.977 24.812 0.994 1 98.12 43 LEU B CA 1
ATOM 3066 C C . LEU B 1 43 ? 13.719 25.984 1.627 1 98.12 43 LEU B C 1
ATOM 3068 O O . LEU B 1 43 ? 14.617 26.578 1.006 1 98.12 43 LEU B O 1
ATOM 3072 N N . LYS B 1 44 ? 13.367 26.328 2.838 1 97.69 44 LYS B N 1
ATOM 3073 C CA . LYS B 1 44 ? 14.023 27.438 3.527 1 97.69 44 LYS B CA 1
ATOM 3074 C C . LYS B 1 44 ? 15.477 27.109 3.848 1 97.69 44 LYS B C 1
ATOM 3076 O O . LYS B 1 44 ? 16.328 27.984 3.85 1 97.69 44 LYS B O 1
ATOM 3081 N N . ASP B 1 45 ? 15.719 25.844 4.117 1 96.88 45 ASP B N 1
ATOM 3082 C CA . ASP B 1 45 ? 17.094 25.406 4.332 1 96.88 45 ASP B CA 1
ATOM 3083 C C . ASP B 1 45 ? 17.891 25.422 3.025 1 96.88 45 ASP B C 1
ATOM 3085 O O . ASP B 1 45 ? 19.078 25.766 3.016 1 96.88 45 ASP B O 1
ATOM 3089 N N . ARG B 1 46 ? 17.25 25.094 1.956 1 96.62 46 ARG B N 1
ATOM 3090 C CA . ARG B 1 46 ? 17.891 25.047 0.645 1 96.62 46 ARG B CA 1
ATOM 3091 C C . ARG B 1 46 ? 18.078 26.438 0.071 1 96.62 46 ARG B C 1
ATOM 3093 O O . ARG B 1 46 ? 19.156 26.781 -0.43 1 96.62 46 ARG B O 1
ATOM 3100 N N . TRP B 1 47 ? 16.969 27.25 0.173 1 97.12 47 TRP B N 1
ATOM 3101 C CA . TRP B 1 47 ? 16.906 28.609 -0.357 1 97.12 47 TRP B CA 1
ATOM 3102 C C . TRP B 1 47 ? 16.391 29.594 0.692 1 97.12 47 TRP B C 1
ATOM 3104 O O . TRP B 1 47 ? 15.227 30 0.641 1 97.12 47 TRP B O 1
ATOM 3114 N N . PRO B 1 48 ? 17.281 30.109 1.49 1 96.5 48 PRO B N 1
ATOM 3115 C CA . PRO B 1 48 ? 16.828 30.938 2.611 1 96.5 48 PRO B CA 1
ATOM 3116 C C . PRO B 1 48 ? 16.172 32.25 2.158 1 96.5 48 PRO B C 1
ATOM 3118 O O . PRO B 1 48 ? 15.32 32.781 2.863 1 96.5 48 PRO B O 1
ATOM 3121 N N . ASP B 1 49 ? 16.453 32.656 0.972 1 96.88 49 ASP B N 1
ATOM 3122 C CA . ASP B 1 49 ? 16.031 34 0.563 1 96.88 49 ASP B CA 1
ATOM 3123 C C . ASP B 1 49 ? 14.836 33.906 -0.392 1 96.88 49 ASP B C 1
ATOM 3125 O O . ASP B 1 49 ? 14.273 34.938 -0.782 1 96.88 49 ASP B O 1
ATOM 3129 N N . ARG B 1 50 ? 14.438 32.75 -0.751 1 97.62 50 ARG B N 1
ATOM 3130 C CA . ARG B 1 50 ? 13.273 32.625 -1.622 1 97.62 50 ARG B CA 1
ATOM 3131 C C . ARG B 1 50 ? 11.977 32.594 -0.812 1 97.62 50 ARG B C 1
ATOM 3133 O O . ARG B 1 50 ? 11.805 31.75 0.067 1 97.62 50 ARG B O 1
ATOM 3140 N N . PRO B 1 51 ? 11.086 33.562 -1.147 1 98.5 51 PRO B N 1
ATOM 3141 C CA . PRO B 1 51 ? 9.773 33.438 -0.517 1 98.5 51 PRO B CA 1
ATOM 3142 C C . PRO B 1 51 ? 9.031 32.188 -0.947 1 98.5 51 PRO B C 1
ATOM 3144 O O . PRO B 1 51 ? 9.156 31.734 -2.094 1 98.5 51 PRO B O 1
ATOM 3147 N N . VAL B 1 52 ? 8.281 31.609 -0.016 1 98.69 52 VAL B N 1
ATOM 3148 C CA . VAL B 1 52 ? 7.492 30.422 -0.324 1 98.69 52 VAL B CA 1
ATOM 3149 C C . VAL B 1 52 ? 6.004 30.734 -0.179 1 98.69 52 VAL B C 1
ATOM 3151 O O . VAL B 1 52 ? 5.555 31.141 0.894 1 98.69 52 VAL B O 1
ATOM 3154 N N . ASP B 1 53 ? 5.289 30.641 -1.235 1 98.81 53 ASP B N 1
ATOM 3155 C CA . ASP B 1 53 ? 3.832 30.703 -1.229 1 98.81 53 ASP B CA 1
ATOM 3156 C C . ASP B 1 53 ? 3.219 29.312 -1.368 1 98.81 53 ASP B C 1
ATOM 3158 O O . ASP B 1 53 ? 3.838 28.406 -1.935 1 98.81 53 ASP B O 1
ATOM 3162 N N . VAL B 1 54 ? 1.966 29.156 -0.846 1 98.75 54 VAL B N 1
ATOM 3163 C CA . VAL B 1 54 ? 1.319 27.844 -0.87 1 98.75 54 VAL B CA 1
ATOM 3164 C C . VAL B 1 54 ? -0.07 27.969 -1.491 1 98.75 54 VAL B C 1
ATOM 3166 O O . VAL B 1 54 ? -0.884 28.781 -1.052 1 98.75 54 VAL B O 1
ATOM 3169 N N . LEU B 1 55 ? -0.292 27.203 -2.52 1 98.62 55 LEU B N 1
ATOM 3170 C CA . LEU B 1 55 ? -1.659 27.078 -3.014 1 98.62 55 LEU B CA 1
ATOM 3171 C C . LEU B 1 55 ? -2.527 26.312 -2.018 1 98.62 55 LEU B C 1
ATOM 3173 O O . LEU B 1 55 ? -2.1 25.297 -1.47 1 98.62 55 LEU B O 1
ATOM 3177 N N . THR B 1 56 ? -3.74 26.828 -1.766 1 98.12 56 THR B N 1
ATOM 3178 C CA . THR B 1 56 ? -4.594 26.203 -0.764 1 98.12 56 THR B CA 1
ATOM 3179 C C . THR B 1 56 ? -6.062 26.312 -1.16 1 98.12 56 THR B C 1
ATOM 3181 O O . THR B 1 56 ? -6.434 27.172 -1.961 1 98.12 56 THR B O 1
ATOM 3184 N N . THR B 1 57 ? -6.863 25.422 -0.633 1 97.25 57 THR B N 1
ATOM 3185 C CA . THR B 1 57 ? -8.312 25.547 -0.696 1 97.25 57 THR B CA 1
ATOM 3186 C C . THR B 1 57 ? -8.828 26.438 0.432 1 97.25 57 THR B C 1
ATOM 3188 O O . THR B 1 57 ? -8.086 26.766 1.356 1 97.25 57 THR B O 1
ATOM 3191 N N . THR B 1 58 ? -10.125 26.75 0.216 1 97.12 58 THR B N 1
ATOM 3192 C CA . THR B 1 58 ? -10.773 27.516 1.276 1 97.12 58 THR B CA 1
ATOM 3193 C C . THR B 1 58 ? -10.758 26.734 2.59 1 97.12 58 THR B C 1
ATOM 3195 O O . THR B 1 58 ? -10.586 27.328 3.662 1 97.12 58 THR B O 1
ATOM 3198 N N . LEU B 1 59 ? -10.836 25.516 2.541 1 96.06 59 LEU B N 1
ATOM 3199 C CA . LEU B 1 59 ? -10.867 24.672 3.725 1 96.06 59 LEU B CA 1
ATOM 3200 C C . LEU B 1 59 ? -9.531 24.719 4.469 1 96.06 59 LEU B C 1
ATOM 3202 O O . LEU B 1 59 ? -9.508 24.906 5.688 1 96.06 59 LEU B O 1
ATOM 3206 N N . CYS B 1 60 ? -8.406 24.656 3.777 1 97.81 60 CYS B N 1
ATOM 3207 C CA . CYS B 1 60 ? -7.098 24.531 4.398 1 97.81 60 CYS B CA 1
ATOM 3208 C C . CYS B 1 60 ? -6.457 25.891 4.617 1 97.81 60 CYS B C 1
ATOM 3210 O O . CYS B 1 60 ? -5.445 26.016 5.316 1 97.81 60 CYS B O 1
ATOM 3212 N N . ALA B 1 61 ? -7.012 26.953 4.129 1 98.19 61 ALA B N 1
ATOM 3213 C CA . ALA B 1 61 ? -6.43 28.297 4.125 1 98.19 61 ALA B CA 1
ATOM 3214 C C . ALA B 1 61 ? -6.074 28.734 5.539 1 98.19 61 ALA B C 1
ATOM 3216 O O . ALA B 1 61 ? -5.012 29.328 5.762 1 98.19 61 ALA B O 1
ATOM 3217 N N . PRO B 1 62 ? -6.895 28.453 6.512 1 98.19 62 PRO B N 1
ATOM 3218 C CA . PRO B 1 62 ? -6.559 28.906 7.859 1 98.19 62 PRO B CA 1
ATOM 3219 C C . PRO B 1 62 ? -5.234 28.344 8.367 1 98.19 62 PRO B C 1
ATOM 3221 O O . PRO B 1 62 ? -4.559 28.984 9.18 1 98.19 62 PRO B O 1
ATOM 3224 N N . LEU B 1 63 ? -4.859 27.188 7.91 1 98.75 63 LEU B N 1
ATOM 3225 C CA . LEU B 1 63 ? -3.615 26.578 8.359 1 98.75 63 LEU B CA 1
ATOM 3226 C C . LEU B 1 63 ? -2.414 27.422 7.965 1 98.75 63 LEU B C 1
ATOM 3228 O O . LEU B 1 63 ? -1.443 27.516 8.719 1 98.75 63 LEU B O 1
ATOM 3232 N N . VAL B 1 64 ? -2.445 28.062 6.871 1 98.5 64 VAL B N 1
ATOM 3233 C CA . VAL B 1 64 ? -1.334 28.828 6.305 1 98.5 64 VAL B CA 1
ATOM 3234 C C . VAL B 1 64 ? -0.956 29.969 7.25 1 98.5 64 VAL B C 1
ATOM 3236 O O . VAL B 1 64 ? 0.222 30.312 7.379 1 98.5 64 VAL B O 1
ATOM 3239 N N . ASP B 1 65 ? -1.939 30.516 7.973 1 97.81 65 ASP B N 1
ATOM 3240 C CA . ASP B 1 65 ? -1.725 31.625 8.883 1 97.81 65 ASP B CA 1
ATOM 3241 C C . ASP B 1 65 ? -0.782 31.234 10.016 1 97.81 65 ASP B C 1
ATOM 3243 O O . ASP B 1 65 ? -0.211 32.094 10.68 1 97.81 65 ASP B O 1
ATOM 3247 N N . TYR B 1 66 ? -0.589 30 10.18 1 98.5 66 TYR B N 1
ATOM 3248 C CA . TYR B 1 66 ? 0.184 29.547 11.336 1 98.5 66 TYR B CA 1
ATOM 3249 C C . TYR B 1 66 ? 1.441 28.812 10.898 1 98.5 66 TYR B C 1
ATOM 3251 O O . TYR B 1 66 ? 2.135 28.219 11.719 1 98.5 66 TYR B O 1
ATOM 3259 N N . MET B 1 67 ? 1.765 28.812 9.648 1 98.56 67 MET B N 1
ATOM 3260 C CA . MET B 1 67 ? 2.92 28.109 9.102 1 98.56 67 MET B CA 1
ATOM 3261 C C . MET B 1 67 ? 4.121 29.031 8.984 1 98.56 67 MET B C 1
ATOM 3263 O O . MET B 1 67 ? 4.199 29.844 8.047 1 98.56 67 MET B O 1
ATOM 3267 N N . PRO B 1 68 ? 5.137 28.859 9.875 1 98.38 68 PRO B N 1
ATOM 3268 C CA . PRO B 1 68 ? 6.34 29.672 9.711 1 98.38 68 PRO B CA 1
ATOM 3269 C C . PRO B 1 68 ? 7.02 29.453 8.359 1 98.38 68 PRO B C 1
ATOM 3271 O O . PRO B 1 68 ? 7.07 28.312 7.867 1 98.38 68 PRO B O 1
ATOM 3274 N N . GLY B 1 69 ? 7.488 30.453 7.777 1 98.12 69 GLY B N 1
ATOM 3275 C CA . GLY B 1 69 ? 8.242 30.344 6.539 1 98.12 69 GLY B CA 1
ATOM 3276 C C . GLY B 1 69 ? 7.383 30.5 5.297 1 98.12 69 GLY B C 1
ATOM 3277 O O . GLY B 1 69 ? 7.906 30.641 4.191 1 98.12 69 GLY B O 1
ATOM 3278 N N . VAL B 1 70 ? 6.09 30.453 5.457 1 98.69 70 VAL B N 1
ATOM 3279 C CA . VAL B 1 70 ? 5.188 30.688 4.332 1 98.69 70 VAL B CA 1
ATOM 3280 C C . VAL B 1 70 ? 4.871 32.156 4.215 1 98.69 70 VAL B C 1
ATOM 3282 O O . VAL B 1 70 ? 4.449 32.812 5.191 1 98.69 70 VAL B O 1
ATOM 3285 N N . ARG B 1 71 ? 5.113 32.688 3.08 1 98.31 71 ARG B N 1
ATOM 3286 C CA . ARG B 1 71 ? 4.852 34.094 2.865 1 98.31 71 ARG B CA 1
ATOM 3287 C C . ARG B 1 71 ? 3.354 34.375 2.75 1 98.31 71 ARG B C 1
ATOM 3289 O O . ARG B 1 71 ? 2.838 35.312 3.352 1 98.31 71 ARG B O 1
ATOM 3296 N N . ARG B 1 72 ? 2.67 33.594 2.004 1 97.69 72 ARG B N 1
ATOM 3297 C CA . ARG B 1 72 ? 1.229 33.781 1.863 1 97.69 72 ARG B CA 1
ATOM 3298 C C . ARG B 1 72 ? 0.587 32.531 1.244 1 97.69 72 ARG B C 1
ATOM 3300 O O . ARG B 1 72 ? 1.27 31.719 0.608 1 97.69 72 ARG B O 1
ATOM 3307 N N . GLY B 1 73 ? -0.726 32.438 1.467 1 98.06 73 GLY B N 1
ATOM 3308 C CA . GLY B 1 73 ? -1.542 31.422 0.793 1 98.06 73 GLY B CA 1
ATOM 3309 C C . GLY B 1 73 ? -2.252 31.969 -0.434 1 98.06 73 GLY B C 1
ATOM 3310 O O . GLY B 1 73 ? -2.73 33.094 -0.432 1 98.06 73 GLY B O 1
ATOM 3311 N N . VAL B 1 74 ? -2.234 31.203 -1.505 1 98.44 74 VAL B N 1
ATOM 3312 C CA . VAL B 1 74 ? -3.07 31.484 -2.668 1 98.44 74 VAL B CA 1
ATOM 3313 C C . VAL B 1 74 ? -4.324 30.625 -2.625 1 98.44 74 VAL B C 1
ATOM 3315 O O . VAL B 1 74 ? -4.273 29.422 -2.936 1 98.44 74 VAL B O 1
ATOM 3318 N N . VAL B 1 75 ? -5.461 31.25 -2.283 1 98 75 VAL B N 1
ATOM 3319 C CA . VAL B 1 75 ? -6.691 30.484 -2.068 1 98 75 VAL B CA 1
ATOM 3320 C C . VAL B 1 75 ? -7.426 30.312 -3.393 1 98 75 VAL B C 1
ATOM 3322 O O . VAL B 1 75 ? -7.762 31.297 -4.062 1 98 75 VAL B O 1
ATOM 3325 N N . TRP B 1 76 ? -7.664 29.062 -3.723 1 97.44 76 TRP B N 1
ATOM 3326 C CA . TRP B 1 76 ? -8.398 28.75 -4.941 1 97.44 76 TRP B CA 1
ATOM 3327 C C . TRP B 1 76 ? -9.039 27.375 -4.852 1 97.44 76 TRP B C 1
ATOM 3329 O O . TRP B 1 76 ? -8.352 26.375 -4.598 1 97.44 76 TRP B O 1
ATOM 3339 N N . ASP B 1 77 ? -10.352 27.281 -5.059 1 95.62 77 ASP B N 1
ATOM 3340 C CA . ASP B 1 77 ? -11.062 26.016 -5.062 1 95.62 77 ASP B CA 1
ATOM 3341 C C . ASP B 1 77 ? -11.352 25.547 -6.488 1 95.62 77 ASP B C 1
ATOM 3343 O O . ASP B 1 77 ? -12.219 26.109 -7.164 1 95.62 77 ASP B O 1
ATOM 3347 N N . LEU B 1 78 ? -10.609 24.547 -6.891 1 92.25 78 LEU B N 1
ATOM 3348 C CA . LEU B 1 78 ? -10.914 23.938 -8.188 1 92.25 78 LEU B CA 1
ATOM 3349 C C . LEU B 1 78 ? -11.969 22.844 -8.039 1 92.25 78 LEU B C 1
ATOM 3351 O O . LEU B 1 78 ? -11.93 22.062 -7.086 1 92.25 78 LEU B O 1
ATOM 3355 N N . PRO B 1 79 ? -12.859 22.797 -8.984 1 89.12 79 PRO B N 1
ATOM 3356 C CA . PRO B 1 79 ? -13.891 21.766 -8.891 1 89.12 79 PRO B CA 1
ATOM 3357 C C . PRO B 1 79 ? -13.328 20.359 -9.062 1 89.12 79 PRO B C 1
ATOM 3359 O O . PRO B 1 79 ? -12.383 20.156 -9.828 1 89.12 79 PRO B O 1
ATOM 3362 N N . ARG B 1 80 ? -14 19.422 -8.422 1 79.62 80 ARG B N 1
ATOM 3363 C CA . ARG B 1 80 ? -13.57 18.031 -8.5 1 79.62 80 ARG B CA 1
ATOM 3364 C C . ARG B 1 80 ? -13.977 17.406 -9.828 1 79.62 80 ARG B C 1
ATOM 3366 O O . ARG B 1 80 ? -15.016 17.75 -10.391 1 79.62 80 ARG B O 1
ATOM 3373 N N . LYS B 1 81 ? -13.188 16.562 -10.383 1 71.44 81 LYS B N 1
ATOM 3374 C CA . LYS B 1 81 ? -13.477 15.68 -11.516 1 71.44 81 LYS B CA 1
ATOM 3375 C C . LYS B 1 81 ? -13.641 16.469 -12.805 1 71.44 81 LYS B C 1
ATOM 3377 O O . LYS B 1 81 ? -14.336 16.031 -13.727 1 71.44 81 LYS B O 1
ATOM 3382 N N . ARG B 1 82 ? -13.32 17.719 -12.859 1 81.94 82 ARG B N 1
ATOM 3383 C CA . ARG B 1 82 ? -13.352 18.547 -14.07 1 81.94 82 ARG B CA 1
ATOM 3384 C C . ARG B 1 82 ? -12.047 19.328 -14.234 1 81.94 82 ARG B C 1
ATOM 3386 O O . ARG B 1 82 ? -11.461 19.781 -13.25 1 81.94 82 ARG B O 1
ATOM 3393 N N . LEU B 1 83 ? -11.641 19.469 -15.383 1 85.69 83 LEU B N 1
ATOM 3394 C CA . LEU B 1 83 ? -10.43 20.219 -15.641 1 85.69 83 LEU B CA 1
ATOM 3395 C C . LEU B 1 83 ? -10.641 21.703 -15.352 1 85.69 83 LEU B C 1
ATOM 3397 O O . LEU B 1 83 ? -9.727 22.391 -14.883 1 85.69 83 LEU B O 1
ATOM 3401 N N . ALA B 1 84 ? -11.852 22.234 -15.555 1 91.06 84 ALA B N 1
ATOM 3402 C CA . ALA B 1 84 ? -12.242 23.609 -15.297 1 91.06 84 ALA B CA 1
ATOM 3403 C C . ALA B 1 84 ? -11.242 24.594 -15.906 1 91.06 84 ALA B C 1
ATOM 3405 O O . ALA B 1 84 ? -10.711 25.453 -15.211 1 91.06 84 ALA B O 1
ATOM 3406 N N . LEU B 1 85 ? -11.117 24.594 -17.188 1 93.31 85 LEU B N 1
ATOM 3407 C CA . LEU B 1 85 ? -10.086 25.328 -17.906 1 93.31 85 LEU B CA 1
ATOM 3408 C C . LEU B 1 85 ? -10.188 26.828 -17.641 1 93.31 85 LEU B C 1
ATOM 3410 O O . LEU B 1 85 ? -9.172 27.516 -17.531 1 93.31 85 LEU B O 1
ATOM 3414 N N . ASP B 1 86 ? -11.43 27.312 -17.516 1 95.31 86 ASP B N 1
ATOM 3415 C CA . ASP B 1 86 ? -11.609 28.734 -17.234 1 95.31 86 ASP B CA 1
ATOM 3416 C C . ASP B 1 86 ? -11.062 29.094 -15.852 1 95.31 86 ASP B C 1
ATOM 3418 O O . ASP B 1 86 ? -10.422 30.141 -15.688 1 95.31 86 ASP B O 1
ATOM 3422 N N . GLN B 1 87 ? -11.312 28.25 -14.938 1 95.69 87 GLN B N 1
ATOM 3423 C CA . GLN B 1 87 ? -10.797 28.469 -13.594 1 95.69 87 GLN B CA 1
ATOM 3424 C C . GLN B 1 87 ? -9.273 28.344 -13.562 1 95.69 87 GLN B C 1
ATOM 3426 O O . GLN B 1 87 ? -8.594 29.062 -12.844 1 95.69 87 GLN B O 1
ATOM 3431 N N . GLN B 1 88 ? -8.805 27.469 -14.336 1 96.56 88 GLN B N 1
ATOM 3432 C CA . GLN B 1 88 ? -7.359 27.297 -14.453 1 96.56 88 GLN B CA 1
ATOM 3433 C C . GLN B 1 88 ? -6.703 28.562 -15.023 1 96.56 88 GLN B C 1
ATOM 3435 O O . GLN B 1 88 ? -5.656 28.984 -14.547 1 96.56 88 GLN B O 1
ATOM 3440 N N . ARG B 1 89 ? -7.273 29.094 -16.016 1 97.31 89 ARG B N 1
ATOM 3441 C CA . ARG B 1 89 ? -6.75 30.297 -16.625 1 97.31 89 ARG B CA 1
ATOM 3442 C C . ARG B 1 89 ? -6.777 31.469 -15.656 1 97.31 89 ARG B C 1
ATOM 3444 O O . ARG B 1 89 ? -5.84 32.281 -15.609 1 97.31 89 ARG B O 1
ATOM 3451 N N . ALA B 1 90 ? -7.855 31.531 -14.969 1 98 90 ALA B N 1
ATOM 3452 C CA . ALA B 1 90 ? -7.969 32.594 -13.969 1 98 90 ALA B CA 1
ATOM 3453 C C . ALA B 1 90 ? -6.91 32.438 -12.875 1 98 90 ALA B C 1
ATOM 3455 O O . ALA B 1 90 ? -6.289 33.406 -12.461 1 98 90 ALA B O 1
ATOM 3456 N N . LEU B 1 91 ? -6.742 31.266 -12.414 1 98.12 91 LEU B N 1
ATOM 3457 C CA . LEU B 1 91 ? -5.699 30.984 -11.438 1 98.12 91 LEU B CA 1
ATOM 3458 C C . LEU B 1 91 ? -4.32 31.297 -12.008 1 98.12 91 LEU B C 1
ATOM 3460 O O . LEU B 1 91 ? -3.479 31.891 -11.32 1 98.12 91 LEU B O 1
ATOM 3464 N N . ALA B 1 92 ? -4.086 30.953 -13.195 1 98.5 92 ALA B N 1
ATOM 3465 C CA . ALA B 1 92 ? -2.809 31.219 -13.852 1 98.5 92 ALA B CA 1
ATOM 3466 C C . ALA B 1 92 ? -2.518 32.719 -13.891 1 98.5 92 ALA B C 1
ATOM 3468 O O . ALA B 1 92 ? -1.376 33.125 -13.68 1 98.5 92 ALA B O 1
ATOM 3469 N N . ALA B 1 93 ? -3.506 33.406 -14.219 1 98.31 93 ALA B N 1
ATOM 3470 C CA . ALA B 1 93 ? -3.348 34.875 -14.242 1 98.31 93 ALA B CA 1
ATOM 3471 C C . ALA B 1 93 ? -2.92 35.406 -12.875 1 98.31 93 ALA B C 1
ATOM 3473 O O . ALA B 1 93 ? -2.029 36.25 -12.789 1 98.31 93 ALA B O 1
ATOM 3474 N N . LYS B 1 94 ? -3.539 34.906 -11.852 1 97.88 94 LYS B N 1
ATOM 3475 C CA . LYS B 1 94 ? -3.188 35.281 -10.492 1 97.88 94 LYS B CA 1
ATOM 3476 C C . LYS B 1 94 ? -1.752 34.875 -10.156 1 97.88 94 LYS B C 1
ATOM 3478 O O . LYS B 1 94 ? -1.02 35.625 -9.523 1 97.88 94 LYS B O 1
ATOM 3483 N N . LEU B 1 95 ? -1.358 33.75 -10.57 1 98.56 95 LEU B N 1
ATOM 3484 C CA . LEU B 1 95 ? -0.017 33.25 -10.305 1 98.56 95 LEU B CA 1
ATOM 3485 C C . LEU B 1 95 ? 1.029 34.062 -11.062 1 98.56 95 LEU B C 1
ATOM 3487 O O . LEU B 1 95 ? 2.123 34.312 -10.555 1 98.56 95 LEU B O 1
ATOM 3491 N N . ARG B 1 96 ? 0.722 34.438 -12.281 1 98 96 ARG B N 1
ATOM 3492 C CA . ARG B 1 96 ? 1.643 35.188 -13.133 1 98 96 ARG B CA 1
ATOM 3493 C C . ARG B 1 96 ? 2.07 36.5 -12.469 1 98 96 ARG B C 1
ATOM 3495 O O . ARG B 1 96 ? 3.221 36.906 -12.602 1 98 96 ARG B O 1
ATOM 3502 N N . GLU B 1 97 ? 1.21 37.062 -11.75 1 97.44 97 GLU B N 1
ATOM 3503 C CA . GLU B 1 97 ? 1.455 38.344 -11.102 1 97.44 97 GLU B CA 1
ATOM 3504 C C . GLU B 1 97 ? 2.51 38.219 -10 1 97.44 97 GLU B C 1
ATOM 3506 O O . GLU B 1 97 ? 3.086 39.219 -9.57 1 97.44 97 GLU B O 1
ATOM 3511 N N . GLN B 1 98 ? 2.844 37.031 -9.547 1 97.19 98 GLN B N 1
ATOM 3512 C CA . GLN B 1 98 ? 3.736 36.812 -8.406 1 97.19 98 GLN B CA 1
ATOM 3513 C C . GLN B 1 98 ? 5.16 36.531 -8.875 1 97.19 98 GLN B C 1
ATOM 3515 O O . GLN B 1 98 ? 6.09 36.5 -8.07 1 97.19 98 GLN B O 1
ATOM 3520 N N . HIS B 1 99 ? 5.352 36.25 -10.188 1 97.56 99 HIS B N 1
ATOM 3521 C CA . HIS B 1 99 ? 6.656 36 -10.797 1 97.56 99 HIS B CA 1
ATOM 3522 C C . HIS B 1 99 ? 7.398 34.875 -10.086 1 97.56 99 HIS B C 1
ATOM 3524 O O . HIS B 1 99 ? 8.562 35.031 -9.719 1 97.56 99 HIS B O 1
ATOM 3530 N N . TYR B 1 100 ? 6.73 33.781 -9.953 1 98.5 100 TYR B N 1
ATOM 3531 C CA . TYR B 1 100 ? 7.363 32.594 -9.375 1 98.5 100 TYR B CA 1
ATOM 3532 C C . TYR B 1 100 ? 8.492 32.094 -10.273 1 98.5 100 TYR B C 1
ATOM 3534 O O . TYR B 1 100 ? 8.328 32 -11.492 1 98.5 100 TYR B O 1
ATOM 3542 N N . GLY B 1 101 ? 9.602 31.781 -9.625 1 98.06 101 GLY B N 1
ATOM 3543 C CA . GLY B 1 101 ? 10.703 31.156 -10.352 1 98.06 101 GLY B CA 1
ATOM 3544 C C . GLY B 1 101 ? 10.586 29.641 -10.414 1 98.06 101 GLY B C 1
ATOM 3545 O O . GLY B 1 101 ? 11.195 29 -11.273 1 98.06 101 GLY B O 1
ATOM 3546 N N . ALA B 1 102 ? 9.82 29.156 -9.484 1 98.06 102 ALA B N 1
ATOM 3547 C CA . ALA B 1 102 ? 9.664 27.703 -9.414 1 98.06 102 ALA B CA 1
ATOM 3548 C C . ALA B 1 102 ? 8.328 27.328 -8.789 1 98.06 102 ALA B C 1
ATOM 3550 O O . ALA B 1 102 ? 7.734 28.109 -8.047 1 98.06 102 ALA B O 1
ATOM 3551 N N . SER B 1 103 ? 7.848 26.125 -9.164 1 98.38 103 SER B N 1
ATOM 3552 C CA . SER B 1 103 ? 6.703 25.5 -8.516 1 98.38 103 SER B CA 1
ATOM 3553 C C . SER B 1 103 ? 6.969 24.016 -8.227 1 98.38 103 SER B C 1
ATOM 3555 O O . SER B 1 103 ? 7.605 23.328 -9.031 1 98.38 103 SER B O 1
ATOM 3557 N N . LEU B 1 104 ? 6.566 23.594 -7.086 1 98.12 104 LEU B N 1
ATOM 3558 C CA . LEU B 1 104 ? 6.574 22.188 -6.703 1 98.12 104 LEU B CA 1
ATOM 3559 C C . LEU B 1 104 ? 5.16 21.609 -6.668 1 98.12 104 LEU B C 1
ATOM 3561 O O . LEU B 1 104 ? 4.352 22 -5.816 1 98.12 104 LEU B O 1
ATOM 3565 N N . VAL B 1 105 ? 4.883 20.703 -7.57 1 97.12 105 VAL B N 1
ATOM 3566 C CA . VAL B 1 105 ? 3.549 20.125 -7.723 1 97.12 105 VAL B CA 1
ATOM 3567 C C . VAL B 1 105 ? 3.51 18.734 -7.109 1 97.12 105 VAL B C 1
ATOM 3569 O O . VAL B 1 105 ? 3.967 17.766 -7.727 1 97.12 105 VAL B O 1
ATOM 3572 N N . MET B 1 106 ? 2.84 18.594 -6.012 1 95.5 106 MET B N 1
ATOM 3573 C CA . MET B 1 106 ? 2.883 17.344 -5.27 1 95.5 106 MET B CA 1
ATOM 3574 C C . MET B 1 106 ? 1.846 16.359 -5.805 1 95.5 106 MET B C 1
ATOM 3576 O O . MET B 1 106 ? 2.146 15.18 -6.004 1 95.5 106 MET B O 1
ATOM 3580 N N . PRO B 1 107 ? 0.607 16.844 -6.086 1 92.81 107 PRO B N 1
ATOM 3581 C CA . PRO B 1 107 ? -0.326 15.891 -6.684 1 92.81 107 PRO B CA 1
ATOM 3582 C C . PRO B 1 107 ? 0.138 15.383 -8.047 1 92.81 107 PRO B C 1
ATOM 3584 O O . PRO B 1 107 ? 0.747 16.141 -8.812 1 92.81 107 PRO B O 1
ATOM 3587 N N . ARG B 1 108 ? -0.215 14.219 -8.422 1 88.81 108 ARG B N 1
ATOM 3588 C CA . ARG B 1 108 ? 0.268 13.625 -9.664 1 88.81 108 ARG B CA 1
ATOM 3589 C C . ARG B 1 108 ? -0.801 13.688 -10.75 1 88.81 108 ARG B C 1
ATOM 3591 O O . ARG B 1 108 ? -0.715 12.969 -11.75 1 88.81 108 ARG B O 1
ATOM 3598 N N . THR B 1 109 ? -1.721 14.492 -10.562 1 85.62 109 THR B N 1
ATOM 3599 C CA . THR B 1 109 ? -2.799 14.633 -11.531 1 85.62 109 THR B CA 1
ATOM 3600 C C . THR B 1 109 ? -2.424 15.648 -12.609 1 85.62 109 THR B C 1
ATOM 3602 O O . THR B 1 109 ? -1.684 16.594 -12.344 1 85.62 109 THR B O 1
ATOM 3605 N N . PHE B 1 110 ? -2.977 15.461 -13.766 1 85.62 110 PHE B N 1
ATOM 3606 C CA . PHE B 1 110 ? -2.805 16.391 -14.875 1 85.62 110 PHE B CA 1
ATOM 3607 C C . PHE B 1 110 ? -3.328 17.766 -14.516 1 85.62 110 PHE B C 1
ATOM 3609 O O . PHE B 1 110 ? -2.688 18.781 -14.812 1 85.62 110 PHE B O 1
ATOM 3616 N N . LYS B 1 111 ? -4.395 17.828 -13.812 1 89.62 111 LYS B N 1
ATOM 3617 C CA . LYS B 1 111 ? -5.102 19.047 -13.438 1 89.62 111 LYS B CA 1
ATOM 3618 C C . LYS B 1 111 ? -4.215 19.969 -12.602 1 89.62 111 LYS B C 1
ATOM 3620 O O . LYS B 1 111 ? -4.258 21.188 -12.758 1 89.62 111 LYS B O 1
ATOM 3625 N N . SER B 1 112 ? -3.371 19.438 -11.797 1 92.62 112 SER B N 1
ATOM 3626 C CA . SER B 1 112 ? -2.576 20.203 -10.852 1 92.62 112 SER B CA 1
ATOM 3627 C C . SER B 1 112 ? -1.422 20.922 -11.547 1 92.62 112 SER B C 1
ATOM 3629 O O . SER B 1 112 ? -0.785 21.797 -10.961 1 92.62 112 SER B O 1
ATOM 3631 N N . THR B 1 113 ? -1.194 20.609 -12.82 1 93.5 113 THR B N 1
ATOM 3632 C CA . THR B 1 113 ? -0.048 21.172 -13.523 1 93.5 113 THR B CA 1
ATOM 3633 C C . THR B 1 113 ? -0.492 22.266 -14.492 1 93.5 113 THR B C 1
ATOM 3635 O O . THR B 1 113 ? 0.336 23.031 -15 1 93.5 113 THR B O 1
ATOM 3638 N N . ILE B 1 114 ? -1.706 22.422 -14.711 1 94.5 114 ILE B N 1
ATOM 3639 C CA . ILE B 1 114 ? -2.221 23.281 -15.773 1 94.5 114 ILE B CA 1
ATOM 3640 C C . ILE B 1 114 ? -1.96 24.75 -15.422 1 94.5 114 ILE B C 1
ATOM 3642 O O . ILE B 1 114 ? -1.315 25.469 -16.188 1 94.5 114 ILE B O 1
ATOM 3646 N N . ALA B 1 115 ? -2.348 25.203 -14.328 1 97.25 115 ALA B N 1
ATOM 3647 C CA . ALA B 1 115 ? -2.25 26.609 -13.961 1 97.25 115 ALA B CA 1
ATOM 3648 C C . ALA B 1 115 ? -0.792 27.062 -13.859 1 97.25 115 ALA B C 1
ATOM 3650 O O . ALA B 1 115 ? -0.416 28.109 -14.391 1 97.25 115 ALA B O 1
ATOM 3651 N N . PRO B 1 116 ? 0.032 26.266 -13.211 1 97.69 116 PRO B N 1
ATOM 3652 C CA . PRO B 1 116 ? 1.44 26.672 -13.18 1 97.69 116 PRO B CA 1
ATOM 3653 C C . PRO B 1 116 ? 2.051 26.766 -14.578 1 97.69 116 PRO B C 1
ATOM 3655 O O . PRO B 1 116 ? 2.875 27.656 -14.828 1 97.69 116 PRO B O 1
ATOM 3658 N N . PHE B 1 117 ? 1.677 25.922 -15.438 1 97.25 117 PHE B N 1
ATOM 3659 C CA . PHE B 1 117 ? 2.16 25.953 -16.812 1 97.25 117 PHE B CA 1
ATOM 3660 C C . PHE B 1 117 ? 1.671 27.203 -17.531 1 97.25 117 PHE B C 1
ATOM 3662 O O . PHE B 1 117 ? 2.465 27.938 -18.141 1 97.25 117 PHE B O 1
ATOM 3669 N N . LEU B 1 118 ? 0.383 27.375 -17.438 1 97 118 LEU B N 1
ATOM 3670 C CA . LEU B 1 118 ? -0.22 28.531 -18.109 1 97 118 LEU B CA 1
ATOM 3671 C C . LEU B 1 118 ? 0.324 29.828 -17.547 1 97 118 LEU B C 1
ATOM 3673 O O . LEU B 1 118 ? 0.385 30.844 -18.25 1 97 118 LEU B O 1
ATOM 3677 N N . ALA B 1 119 ? 0.73 29.875 -16.312 1 98.12 119 ALA B N 1
ATOM 3678 C CA . ALA B 1 119 ? 1.28 31.062 -15.656 1 98.12 119 ALA B CA 1
ATOM 3679 C C . ALA B 1 119 ? 2.701 31.344 -16.141 1 98.12 119 ALA B C 1
ATOM 3681 O O . ALA B 1 119 ? 3.248 32.406 -15.883 1 98.12 119 ALA B O 1
ATOM 3682 N N . GLY B 1 120 ? 3.318 30.359 -16.797 1 97.44 120 GLY B N 1
ATOM 3683 C CA . GLY B 1 120 ? 4.652 30.547 -17.344 1 97.44 120 GLY B CA 1
ATOM 3684 C C . GLY B 1 120 ? 5.75 30.375 -16.312 1 97.44 120 GLY B C 1
ATOM 3685 O O . GLY B 1 120 ? 6.82 30.984 -16.422 1 97.44 120 GLY B O 1
ATOM 3686 N N . ILE B 1 121 ? 5.496 29.656 -15.305 1 98.06 121 ILE B N 1
ATOM 3687 C CA . ILE B 1 121 ? 6.531 29.422 -14.305 1 98.06 121 ILE B CA 1
ATOM 3688 C C . ILE B 1 121 ? 7.672 28.609 -14.93 1 98.06 121 ILE B C 1
ATOM 3690 O O . ILE B 1 121 ? 7.453 27.531 -15.484 1 98.06 121 ILE B O 1
ATOM 3694 N N . PRO B 1 122 ? 8.828 29.078 -14.812 1 97.38 122 PRO B N 1
ATOM 3695 C CA . PRO B 1 122 ? 9.914 28.484 -15.602 1 97.38 122 PRO B CA 1
ATOM 3696 C C . PRO B 1 122 ? 10.289 27.078 -15.133 1 97.38 122 PRO B C 1
ATOM 3698 O O . PRO B 1 122 ? 10.609 26.219 -15.945 1 97.38 122 PRO B O 1
ATOM 3701 N N . ASN B 1 123 ? 10.344 26.875 -13.805 1 96.75 123 ASN B N 1
ATOM 3702 C CA . ASN B 1 123 ? 10.664 25.562 -13.258 1 96.75 123 ASN B CA 1
ATOM 3703 C C . ASN B 1 123 ? 9.453 24.922 -12.594 1 96.75 123 ASN B C 1
ATOM 3705 O O . ASN B 1 123 ? 8.961 25.406 -11.578 1 96.75 123 ASN B O 1
ATOM 3709 N N . ARG B 1 124 ? 8.961 23.875 -13.094 1 97.62 124 ARG B N 1
ATOM 3710 C CA . ARG B 1 124 ? 7.801 23.125 -12.617 1 97.62 124 ARG B CA 1
ATOM 3711 C C . ARG B 1 124 ? 8.164 21.688 -12.305 1 97.62 124 ARG B C 1
ATOM 3713 O O . ARG B 1 124 ? 8.328 20.875 -13.219 1 97.62 124 ARG B O 1
ATOM 3720 N N . THR B 1 125 ? 8.289 21.375 -11.023 1 96.94 125 THR B N 1
ATOM 3721 C CA . THR B 1 125 ? 8.812 20.094 -10.547 1 96.94 125 THR B CA 1
ATOM 3722 C C . THR B 1 125 ? 7.684 19.219 -10.016 1 96.94 125 THR B C 1
ATOM 3724 O O . THR B 1 125 ? 6.809 19.688 -9.289 1 96.94 125 THR B O 1
ATOM 3727 N N . GLY B 1 126 ? 7.625 17.938 -10.375 1 95.94 126 GLY B N 1
ATOM 3728 C CA . GLY B 1 126 ? 6.691 16.953 -9.875 1 95.94 126 GLY B CA 1
ATOM 3729 C C . GLY B 1 126 ? 7.035 15.539 -10.312 1 95.94 126 GLY B C 1
ATOM 3730 O O . GLY B 1 126 ? 7.848 15.336 -11.211 1 95.94 126 GLY B O 1
ATOM 3731 N N . PHE B 1 127 ? 6.453 14.586 -9.688 1 92.06 127 PHE B N 1
ATOM 3732 C CA . PHE B 1 127 ? 6.645 13.203 -10.102 1 92.06 127 PHE B CA 1
ATOM 3733 C C . PHE B 1 127 ? 5.875 12.906 -11.383 1 92.06 127 PHE B C 1
ATOM 3735 O O . PHE B 1 127 ? 4.816 13.492 -11.625 1 92.06 127 PHE B O 1
ATOM 3742 N N . ILE B 1 128 ? 6.449 11.977 -12.094 1 83.31 128 ILE B N 1
ATOM 3743 C CA . ILE B 1 128 ? 5.762 11.531 -13.297 1 83.31 128 ILE B CA 1
ATOM 3744 C C . ILE B 1 128 ? 4.418 10.906 -12.922 1 83.31 128 ILE B C 1
ATOM 3746 O O . ILE B 1 128 ? 4.32 10.172 -11.938 1 83.31 128 ILE B O 1
ATOM 3750 N N . GLY B 1 129 ? 3.414 11.305 -13.625 1 71.19 129 GLY B N 1
ATOM 3751 C CA . GLY B 1 129 ? 2.059 10.812 -13.438 1 71.19 129 GLY B CA 1
ATOM 3752 C C . GLY B 1 129 ? 1.12 11.203 -14.562 1 71.19 129 GLY B C 1
ATOM 3753 O O . GLY B 1 129 ? 1.293 12.25 -15.188 1 71.19 129 GLY B O 1
ATOM 3754 N N . GLU B 1 130 ? 0.048 10.359 -14.859 1 65.19 130 GLU B N 1
ATOM 3755 C CA . GLU B 1 130 ? -1.049 10.555 -15.805 1 65.19 130 GLU B CA 1
ATOM 3756 C C . GLU B 1 130 ? -0.559 11.211 -17.094 1 65.19 130 GLU B C 1
ATOM 3758 O O . GLU B 1 130 ? -1.188 12.141 -17.594 1 65.19 130 GLU B O 1
ATOM 3763 N N . VAL B 1 131 ? 0.467 10.883 -17.641 1 61.81 131 VAL B N 1
ATOM 3764 C CA . VAL B 1 131 ? 0.965 11.398 -18.906 1 61.81 131 VAL B CA 1
ATOM 3765 C C . VAL B 1 131 ? 0.973 12.922 -18.891 1 61.81 131 VAL B C 1
ATOM 3767 O O . VAL B 1 131 ? 0.087 13.562 -19.453 1 61.81 131 VAL B O 1
ATOM 3770 N N . ARG B 1 132 ? 1.594 13.68 -18.188 1 67.19 132 ARG B N 1
ATOM 3771 C CA . ARG B 1 132 ? 1.741 15.125 -18.031 1 67.19 132 ARG B CA 1
ATOM 3772 C C . ARG B 1 132 ? 2.951 15.641 -18.797 1 67.19 132 ARG B C 1
ATOM 3774 O O . ARG B 1 132 ? 3.65 16.547 -18.328 1 67.19 132 ARG B O 1
ATOM 3781 N N . PHE B 1 133 ? 3.012 15.031 -19.922 1 69.12 133 PHE B N 1
ATOM 3782 C CA . PHE B 1 133 ? 4.168 15.391 -20.734 1 69.12 133 PHE B CA 1
ATOM 3783 C C . PHE B 1 133 ? 4.074 16.844 -21.188 1 69.12 133 PHE B C 1
ATOM 3785 O O . PHE B 1 133 ? 3.002 17.297 -21.578 1 69.12 133 PHE B O 1
ATOM 3792 N N . GLY B 1 134 ? 5.223 17.641 -20.828 1 80.44 134 GLY B N 1
ATOM 3793 C CA . GLY B 1 134 ? 5.352 19 -21.297 1 80.44 134 GLY B CA 1
ATOM 3794 C C . GLY B 1 134 ? 4.875 20.031 -20.281 1 80.44 134 GLY B C 1
ATOM 3795 O O . GLY B 1 134 ? 5.367 21.156 -20.234 1 80.44 134 GLY B O 1
ATOM 3796 N N . LEU B 1 135 ? 3.916 19.641 -19.438 1 90.06 135 LEU B N 1
ATOM 3797 C CA . LEU B 1 135 ? 3.414 20.609 -18.469 1 90.06 135 LEU B CA 1
ATOM 3798 C C . LEU B 1 135 ? 4.371 20.734 -17.297 1 90.06 135 LEU B C 1
ATOM 3800 O O . LEU B 1 135 ? 4.484 21.812 -16.703 1 90.06 135 LEU B O 1
ATOM 3804 N N . LEU B 1 136 ? 5.027 19.656 -17.031 1 91.62 136 LEU B N 1
ATOM 3805 C CA . LEU B 1 136 ? 6.176 19.672 -16.141 1 91.62 136 LEU B CA 1
ATOM 3806 C C . LEU B 1 136 ? 7.484 19.672 -16.922 1 91.62 136 LEU B C 1
ATOM 3808 O O . LEU B 1 136 ? 7.559 19.109 -18.016 1 91.62 136 LEU B O 1
ATOM 3812 N N . ASN B 1 137 ? 8.453 20.391 -16.438 1 94.06 137 ASN B N 1
ATOM 3813 C CA . ASN B 1 137 ? 9.742 20.359 -17.125 1 94.06 137 ASN B CA 1
ATOM 3814 C C . ASN B 1 137 ? 10.828 19.766 -16.25 1 94.06 137 ASN B C 1
ATOM 3816 O O . ASN B 1 137 ? 11.961 19.562 -16.703 1 94.06 137 ASN B O 1
ATOM 3820 N N . ASP B 1 138 ? 10.562 19.562 -15.008 1 94 138 ASP B N 1
ATOM 3821 C CA . ASP B 1 138 ? 11.406 18.797 -14.094 1 94 138 ASP B CA 1
ATOM 3822 C C . ASP B 1 138 ? 10.664 17.578 -13.547 1 94 138 ASP B C 1
ATOM 3824 O O . ASP B 1 138 ? 10.133 17.625 -12.43 1 94 138 ASP B O 1
ATOM 3828 N N . TRP B 1 139 ? 10.844 16.484 -14.281 1 90.94 139 TRP B N 1
ATOM 3829 C CA . TRP B 1 139 ? 10.18 15.227 -13.961 1 90.94 139 TRP B CA 1
ATOM 3830 C C . TRP B 1 139 ? 11 14.414 -12.969 1 90.94 139 TRP B C 1
ATOM 3832 O O . TRP B 1 139 ? 12.172 14.117 -13.227 1 90.94 139 TRP B O 1
ATOM 3842 N N . ARG B 1 140 ? 10.273 14.055 -11.961 1 92.81 140 ARG B N 1
ATOM 3843 C CA . ARG B 1 140 ? 10.93 13.188 -10.992 1 92.81 140 ARG B CA 1
ATOM 3844 C C . ARG B 1 140 ? 10.422 11.75 -11.117 1 92.81 140 ARG B C 1
ATOM 3846 O O . ARG B 1 140 ? 9.234 11.523 -11.383 1 92.81 140 ARG B O 1
ATOM 3853 N N . ARG B 1 141 ? 11.273 10.773 -10.938 1 87.44 141 ARG B N 1
ATOM 3854 C CA . ARG B 1 141 ? 10.953 9.352 -10.977 1 87.44 141 ARG B CA 1
ATOM 3855 C C . ARG B 1 141 ? 11.242 8.688 -9.641 1 87.44 141 ARG B C 1
ATOM 3857 O O . ARG B 1 141 ? 11.82 9.305 -8.742 1 87.44 141 ARG B O 1
ATOM 3864 N N . GLY B 1 142 ? 10.734 7.477 -9.477 1 85.44 142 GLY B N 1
ATOM 3865 C CA . GLY B 1 142 ? 11.062 6.676 -8.305 1 85.44 142 GLY B CA 1
ATOM 3866 C C . GLY B 1 142 ? 10.102 6.895 -7.152 1 85.44 142 GLY B C 1
ATOM 3867 O O . GLY B 1 142 ? 10.438 6.617 -5.996 1 85.44 142 GLY B O 1
ATOM 3868 N N . GLU B 1 143 ? 8.961 7.43 -7.414 1 86.12 143 GLU B N 1
ATOM 3869 C CA . GLU B 1 143 ? 7.965 7.688 -6.375 1 86.12 143 GLU B CA 1
ATOM 3870 C C . GLU B 1 143 ? 7.605 6.41 -5.625 1 86.12 143 GLU B C 1
ATOM 3872 O O . GLU B 1 143 ? 7.457 6.422 -4.402 1 86.12 143 GLU B O 1
ATOM 3877 N N . LYS B 1 144 ? 7.582 5.316 -6.277 1 81.31 144 LYS B N 1
ATOM 3878 C CA . LYS B 1 144 ? 7.133 4.047 -5.711 1 81.31 144 LYS B CA 1
ATOM 3879 C C . LYS B 1 144 ? 8.156 3.488 -4.73 1 81.31 144 LYS B C 1
ATOM 3881 O O . LYS B 1 144 ? 7.816 2.688 -3.855 1 81.31 144 LYS B O 1
ATOM 3886 N N . ALA B 1 145 ? 9.367 3.918 -4.906 1 85 145 ALA B N 1
ATOM 3887 C CA . ALA B 1 145 ? 10.438 3.432 -4.043 1 85 145 ALA B CA 1
ATOM 3888 C C . ALA B 1 145 ? 10.406 4.137 -2.689 1 85 145 ALA B C 1
ATOM 3890 O O . ALA B 1 145 ? 11.062 3.695 -1.74 1 85 145 ALA B O 1
ATOM 3891 N N . LEU B 1 146 ? 9.734 5.195 -2.631 1 88.94 146 LEU B N 1
ATOM 3892 C CA . LEU B 1 146 ? 9.656 5.977 -1.4 1 88.94 146 LEU B CA 1
ATOM 3893 C C . LEU B 1 146 ? 8.469 5.531 -0.554 1 88.94 146 LEU B C 1
ATOM 3895 O O . LEU B 1 146 ? 7.312 5.723 -0.948 1 88.94 146 LEU B O 1
ATOM 3899 N N . PRO B 1 147 ? 8.75 4.996 0.612 1 86.81 147 PRO B N 1
ATOM 3900 C CA . PRO B 1 147 ? 7.695 4.312 1.361 1 86.81 147 PRO B CA 1
ATOM 3901 C C . PRO B 1 147 ? 6.699 5.285 1.99 1 86.81 147 PRO B C 1
ATOM 3903 O O . PRO B 1 147 ? 5.512 4.965 2.107 1 86.81 147 PRO B O 1
ATOM 3906 N N . ARG B 1 148 ? 7.145 6.457 2.438 1 91.62 148 ARG B N 1
ATOM 3907 C CA . ARG B 1 148 ? 6.266 7.395 3.133 1 91.62 148 ARG B CA 1
ATOM 3908 C C . ARG B 1 148 ? 5.945 8.602 2.254 1 91.62 148 ARG B C 1
ATOM 3910 O O . ARG B 1 148 ? 6.781 9.031 1.455 1 91.62 148 ARG B O 1
ATOM 3917 N N . MET B 1 149 ? 4.766 9.141 2.453 1 91.38 149 MET B N 1
ATOM 3918 C CA . MET B 1 149 ? 4.328 10.328 1.717 1 91.38 149 MET B CA 1
ATOM 3919 C C . MET B 1 149 ? 5.305 11.477 1.917 1 91.38 149 MET B C 1
ATOM 3921 O O . MET B 1 149 ? 5.605 12.211 0.974 1 91.38 149 MET B O 1
ATOM 3925 N N . ILE B 1 150 ? 5.781 11.648 3.119 1 93.25 150 ILE B N 1
ATOM 3926 C CA . ILE B 1 150 ? 6.668 12.766 3.432 1 93.25 150 ILE B CA 1
ATOM 3927 C C . ILE B 1 150 ? 7.969 12.625 2.646 1 93.25 150 ILE B C 1
ATOM 3929 O O . ILE B 1 150 ? 8.562 13.625 2.225 1 93.25 150 ILE B O 1
ATOM 3933 N N . ASP B 1 151 ? 8.445 11.422 2.432 1 93.81 151 ASP B N 1
ATOM 3934 C CA . ASP B 1 151 ? 9.625 11.188 1.601 1 93.81 151 ASP B CA 1
ATOM 3935 C C . ASP B 1 151 ? 9.391 11.68 0.172 1 93.81 151 ASP B C 1
ATOM 3937 O O . ASP B 1 151 ? 10.25 12.344 -0.407 1 93.81 151 ASP B O 1
ATOM 3941 N N . ARG B 1 152 ? 8.234 11.398 -0.293 1 94.06 152 ARG B N 1
ATOM 3942 C CA . ARG B 1 152 ? 7.879 11.773 -1.657 1 94.06 152 ARG B CA 1
ATOM 3943 C C . ARG B 1 152 ? 7.781 13.289 -1.799 1 94.06 152 ARG B C 1
ATOM 3945 O O . ARG B 1 152 ? 8.312 13.867 -2.75 1 94.06 152 ARG B O 1
ATOM 3952 N N . CYS B 1 153 ? 7.18 13.898 -0.862 1 94.94 153 CYS B N 1
ATOM 3953 C CA . CYS B 1 153 ? 6.988 15.344 -0.921 1 94.94 153 CYS B CA 1
ATOM 3954 C C . CYS B 1 153 ? 8.312 16.078 -0.762 1 94.94 153 CYS B C 1
ATOM 3956 O O . CYS B 1 153 ? 8.625 16.984 -1.537 1 94.94 153 CYS B O 1
ATOM 3958 N N . ALA B 1 154 ? 9.102 15.672 0.162 1 95.94 154 ALA B N 1
ATOM 3959 C CA . ALA B 1 154 ? 10.367 16.344 0.447 1 95.94 154 ALA B CA 1
ATOM 3960 C C . ALA B 1 154 ? 11.359 16.156 -0.697 1 95.94 154 ALA B C 1
ATOM 3962 O O . ALA B 1 154 ? 12.164 17.047 -0.984 1 95.94 154 ALA B O 1
ATOM 3963 N N . ALA B 1 155 ? 11.281 15.047 -1.346 1 95.88 155 ALA B N 1
ATOM 3964 C CA . ALA B 1 155 ? 12.172 14.766 -2.475 1 95.88 155 ALA B CA 1
ATOM 3965 C C . ALA B 1 155 ? 12.023 15.82 -3.564 1 95.88 155 ALA B C 1
ATOM 3967 O O . ALA B 1 155 ? 12.992 16.172 -4.238 1 95.88 155 ALA B O 1
ATOM 3968 N N . LEU B 1 156 ? 10.844 16.359 -3.703 1 96.69 156 LEU B N 1
ATOM 3969 C CA . LEU B 1 156 ? 10.562 17.312 -4.762 1 96.69 156 LEU B CA 1
ATOM 3970 C C . LEU B 1 156 ? 11.258 18.656 -4.488 1 96.69 156 LEU B C 1
ATOM 3972 O O . LEU B 1 156 ? 11.438 19.453 -5.402 1 96.69 156 LEU B O 1
ATOM 3976 N N . ALA B 1 157 ? 11.602 18.922 -3.271 1 97.19 157 ALA B N 1
ATOM 3977 C CA . ALA B 1 157 ? 12.25 20.172 -2.893 1 97.19 157 ALA B CA 1
ATOM 3978 C C . ALA B 1 157 ? 13.766 20.094 -3.082 1 97.19 157 ALA B C 1
ATOM 3980 O O . ALA B 1 157 ? 14.477 21.078 -2.896 1 97.19 157 ALA B O 1
ATOM 3981 N N . LEU B 1 158 ? 14.258 18.906 -3.467 1 96.62 158 LEU B N 1
ATOM 3982 C CA . LEU B 1 158 ? 15.688 18.641 -3.518 1 96.62 158 LEU B CA 1
ATOM 3983 C C . LEU B 1 158 ? 16.141 18.359 -4.945 1 96.62 158 LEU B C 1
ATOM 3985 O O . LEU B 1 158 ? 15.305 18.125 -5.828 1 96.62 158 LEU B O 1
ATOM 3989 N N . PRO B 1 159 ? 17.469 18.422 -5.18 1 93.44 159 PRO B N 1
ATOM 3990 C CA . PRO B 1 159 ? 17.938 18.031 -6.512 1 93.44 159 PRO B CA 1
ATOM 3991 C C . PRO B 1 159 ? 17.625 16.578 -6.852 1 93.44 159 PRO B C 1
ATOM 3993 O O . PRO B 1 159 ? 17.516 15.742 -5.953 1 93.44 159 PRO B O 1
ATOM 3996 N N . ALA B 1 160 ? 17.484 16.359 -8.109 1 91.94 160 ALA B N 1
ATOM 3997 C CA . ALA B 1 160 ? 17.188 15 -8.562 1 91.94 160 ALA B CA 1
ATOM 3998 C C . ALA B 1 160 ? 18.359 14.062 -8.32 1 91.94 160 ALA B C 1
ATOM 4000 O O . ALA B 1 160 ? 19.516 14.469 -8.438 1 91.94 160 ALA B O 1
ATOM 4001 N N . GLY B 1 161 ? 18.062 12.867 -7.973 1 87.81 161 GLY B N 1
ATOM 4002 C CA . GLY B 1 161 ? 19.062 11.805 -7.992 1 87.81 161 GLY B CA 1
ATOM 4003 C C . GLY B 1 161 ? 19.906 11.766 -6.738 1 87.81 161 GLY B C 1
ATOM 4004 O O . GLY B 1 161 ? 20.922 11.055 -6.691 1 87.81 161 GLY B O 1
ATOM 4005 N N . ILE B 1 162 ? 19.516 12.492 -5.773 1 88.38 162 ILE B N 1
ATOM 4006 C CA . ILE B 1 162 ? 20.328 12.469 -4.559 1 88.38 162 ILE B CA 1
ATOM 4007 C C . ILE B 1 162 ? 19.75 11.445 -3.578 1 88.38 162 ILE B C 1
ATOM 4009 O O . ILE B 1 162 ? 18.578 11.086 -3.666 1 88.38 162 ILE B O 1
ATOM 4013 N N . ASP B 1 163 ? 20.656 11.023 -2.662 1 88.25 163 ASP B N 1
ATOM 4014 C CA . ASP B 1 163 ? 20.203 10.188 -1.561 1 88.25 163 ASP B CA 1
ATOM 4015 C C . ASP B 1 163 ? 19.344 10.984 -0.578 1 88.25 163 ASP B C 1
ATOM 4017 O O . ASP B 1 163 ? 19.688 12.125 -0.248 1 88.25 163 ASP B O 1
ATOM 4021 N N . LEU B 1 164 ? 18.281 10.359 -0.208 1 92.06 164 LEU B N 1
ATOM 4022 C CA . LEU B 1 164 ? 17.359 11.047 0.696 1 92.06 164 LEU B CA 1
ATOM 4023 C C . LEU B 1 164 ? 17.516 10.531 2.123 1 92.06 164 LEU B C 1
ATOM 4025 O O . LEU B 1 164 ? 17.703 9.336 2.338 1 92.06 164 LEU B O 1
ATOM 4029 N N . PRO B 1 165 ? 17.469 11.414 3.092 1 91 165 PRO B N 1
ATOM 4030 C CA . PRO B 1 165 ? 17.469 10.977 4.488 1 91 165 PRO B CA 1
ATOM 4031 C C . PRO B 1 165 ? 16.156 10.328 4.902 1 91 165 PRO B C 1
ATOM 4033 O O . PRO B 1 165 ? 15.164 10.398 4.16 1 91 165 PRO B O 1
ATOM 4036 N N . MET B 1 166 ? 16.234 9.711 6.113 1 86.56 166 MET B N 1
ATOM 4037 C CA . MET B 1 166 ? 15.008 9.133 6.648 1 86.56 166 MET B CA 1
ATOM 4038 C C . MET B 1 166 ? 14.398 10.039 7.711 1 86.56 166 MET B C 1
ATOM 4040 O O . MET B 1 166 ? 13.227 9.883 8.062 1 86.56 166 MET B O 1
ATOM 4044 N N . ASP B 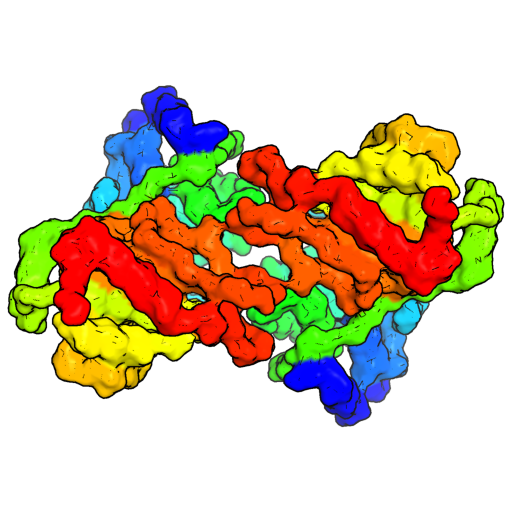1 167 ? 15.188 10.906 8.164 1 92.62 167 ASP B N 1
ATOM 4045 C CA . ASP B 1 167 ? 14.68 11.898 9.109 1 92.62 167 ASP B CA 1
ATOM 4046 C C . ASP B 1 167 ? 14.43 13.242 8.422 1 92.62 167 ASP B C 1
ATOM 4048 O O . ASP B 1 167 ? 15.164 13.625 7.508 1 92.62 167 ASP B O 1
ATOM 4052 N N . TRP B 1 168 ? 13.297 13.875 8.75 1 96.38 168 TRP B N 1
ATOM 4053 C CA . TRP B 1 168 ? 12.906 15.156 8.188 1 96.38 168 TRP B CA 1
ATOM 4054 C C . TRP B 1 168 ? 12.57 16.156 9.289 1 96.38 168 TRP B C 1
ATOM 4056 O O . TRP B 1 168 ? 12.234 15.766 10.414 1 96.38 168 TRP B O 1
ATOM 4066 N N . PRO B 1 169 ? 12.742 17.453 8.961 1 97.12 169 PRO B N 1
ATOM 4067 C CA . PRO B 1 169 ? 12.25 18.406 9.953 1 97.12 169 PRO B CA 1
ATOM 4068 C C . PRO B 1 169 ? 10.75 18.281 10.203 1 97.12 169 PRO B C 1
ATOM 4070 O O . PRO B 1 169 ? 9.977 18.062 9.258 1 97.12 169 PRO B O 1
ATOM 4073 N N . GLU B 1 170 ? 10.359 18.438 11.422 1 97.56 170 GLU B N 1
ATOM 4074 C CA . GLU B 1 170 ? 8.953 18.344 11.797 1 97.56 170 GLU B CA 1
ATOM 4075 C C . GLU B 1 170 ? 8.148 19.531 11.273 1 97.56 170 GLU B C 1
ATOM 4077 O O . GLU B 1 170 ? 8.617 20.656 11.297 1 97.56 170 GLU B O 1
ATOM 4082 N N . PRO B 1 171 ? 6.914 19.219 10.758 1 98.31 171 PRO B N 1
ATOM 4083 C CA . PRO B 1 171 ? 6.047 20.359 10.461 1 98.31 171 PRO B CA 1
ATOM 4084 C C . PRO B 1 171 ? 5.672 21.172 11.703 1 98.31 171 PRO B C 1
ATOM 4086 O O . PRO B 1 171 ? 5.621 20.609 12.805 1 98.31 171 PRO B O 1
ATOM 4089 N N . GLN B 1 172 ? 5.406 22.469 11.461 1 98.38 172 GLN B N 1
ATOM 4090 C CA . GLN B 1 172 ? 5.094 23.359 12.578 1 98.38 172 GLN B CA 1
ATOM 4091 C C . GLN B 1 172 ? 3.883 24.234 12.258 1 98.38 172 GLN B C 1
ATOM 4093 O O . GLN B 1 172 ? 3.736 24.719 11.133 1 98.38 172 GLN B O 1
ATOM 4098 N N . LEU B 1 173 ? 3.033 24.328 13.188 1 98.75 173 LEU B N 1
ATOM 4099 C CA . LEU B 1 173 ? 2 25.359 13.273 1 98.75 173 LEU B CA 1
ATOM 4100 C C . LEU B 1 173 ? 2.156 26.188 14.547 1 98.75 173 LEU B C 1
ATOM 4102 O O . LEU B 1 173 ? 2.02 25.656 15.656 1 98.75 173 LEU B O 1
ATOM 4106 N N . VAL B 1 174 ? 2.357 27.422 14.367 1 98.69 174 VAL B N 1
ATOM 4107 C CA . VAL B 1 174 ? 2.609 28.266 15.531 1 98.69 174 VAL B CA 1
ATOM 4108 C C . VAL B 1 174 ? 1.381 29.125 15.828 1 98.69 174 VAL B C 1
ATOM 4110 O O . VAL B 1 174 ? 1.106 30.094 15.117 1 98.69 174 VAL B O 1
ATOM 4113 N N . VAL B 1 175 ? 0.736 28.781 16.859 1 98.62 175 VAL B N 1
ATOM 4114 C CA . VAL B 1 175 ? -0.434 29.531 17.312 1 98.62 175 VAL B CA 1
ATOM 4115 C C . VAL B 1 175 ? -0.054 30.422 18.484 1 98.62 175 VAL B C 1
ATOM 4117 O O . VAL B 1 175 ? 0.405 29.938 19.531 1 98.62 175 VAL B O 1
ATOM 4120 N N . PRO B 1 176 ? -0.29 31.719 18.406 1 98.06 176 PRO B N 1
ATOM 4121 C CA . PRO B 1 176 ? 0.086 32.625 19.5 1 98.06 176 PRO B CA 1
ATOM 4122 C C . PRO B 1 176 ? -0.71 32.344 20.781 1 98.06 176 PRO B C 1
ATOM 4124 O O . PRO B 1 176 ? -1.935 32.219 20.734 1 98.06 176 PRO B O 1
ATOM 4127 N N . PRO B 1 177 ? -0.051 32.375 21.906 1 97.44 177 PRO B N 1
ATOM 4128 C CA . PRO B 1 177 ? -0.733 32.125 23.172 1 97.44 177 PRO B CA 1
ATOM 4129 C C . PRO B 1 177 ? -1.874 33.094 23.438 1 97.44 177 PRO B C 1
ATOM 4131 O O . PRO B 1 177 ? -2.902 32.719 24 1 97.44 177 PRO B O 1
ATOM 4134 N N . ALA B 1 178 ? -1.69 34.312 23.031 1 97.94 178 ALA B N 1
ATOM 4135 C CA . ALA B 1 178 ? -2.723 35.344 23.234 1 97.94 178 ALA B CA 1
ATOM 4136 C C . ALA B 1 178 ? -4 34.969 22.484 1 97.94 178 ALA B C 1
ATOM 4138 O O . ALA B 1 178 ? -5.105 35.219 22.969 1 97.94 178 ALA B O 1
ATOM 4139 N N . GLU B 1 179 ? -3.848 34.438 21.297 1 97.88 179 GLU B N 1
ATOM 4140 C CA . GLU B 1 179 ? -5.004 34 20.516 1 97.88 179 GLU B CA 1
ATOM 4141 C C . GLU B 1 179 ? -5.719 32.812 21.172 1 97.88 179 GLU B C 1
ATOM 4143 O O . GLU B 1 179 ? -6.949 32.75 21.156 1 97.88 179 GLU B O 1
ATOM 4148 N N . ILE B 1 180 ? -4.973 31.953 21.75 1 97.88 180 ILE B N 1
ATOM 4149 C CA . ILE B 1 180 ? -5.527 30.797 22.453 1 97.88 180 ILE B CA 1
ATOM 4150 C C . ILE B 1 180 ? -6.367 31.266 23.641 1 97.88 180 ILE B C 1
ATOM 4152 O O . ILE B 1 180 ? -7.512 30.844 23.797 1 97.88 180 ILE B O 1
ATOM 4156 N N . ALA B 1 181 ? -5.789 32.156 24.422 1 96.94 181 ALA B N 1
ATOM 4157 C CA . ALA B 1 181 ? -6.484 32.688 25.594 1 96.94 181 ALA B CA 1
ATOM 4158 C C . ALA B 1 181 ? -7.766 33.406 25.188 1 96.94 181 ALA B C 1
ATOM 4160 O O . ALA B 1 181 ? -8.812 33.219 25.812 1 96.94 181 ALA B O 1
ATOM 4161 N N . ALA B 1 182 ? -7.648 34.219 24.188 1 97.75 182 ALA B N 1
ATOM 4162 C CA . ALA B 1 182 ? -8.805 34.969 23.703 1 97.75 182 ALA B CA 1
ATOM 4163 C C . ALA B 1 182 ? -9.906 34 23.219 1 97.75 182 ALA B C 1
ATOM 4165 O O . ALA B 1 182 ? -11.086 34.25 23.453 1 97.75 182 ALA B O 1
ATOM 4166 N N . TRP B 1 183 ? -9.523 33 22.547 1 97.5 183 TRP B N 1
ATOM 4167 C CA . TRP B 1 183 ? -10.484 32 22.031 1 97.5 183 TRP B CA 1
ATOM 4168 C C . TRP B 1 183 ? -11.203 31.297 23.156 1 97.5 183 TRP B C 1
ATOM 4170 O O . TRP B 1 183 ? -12.422 31.125 23.125 1 97.5 183 TRP B O 1
ATOM 4180 N N . ARG B 1 184 ? -10.477 30.844 24.203 1 97.12 184 ARG B N 1
ATOM 4181 C CA . ARG B 1 184 ? -11.094 30.188 25.359 1 97.12 184 ARG B CA 1
ATOM 4182 C C . ARG B 1 184 ? -12.102 31.125 26.031 1 97.12 184 ARG B C 1
ATOM 4184 O O . ARG B 1 184 ? -13.211 30.688 26.375 1 97.12 184 ARG B O 1
ATOM 4191 N N . ARG B 1 185 ? -11.727 32.344 26.141 1 97.06 185 ARG B N 1
ATOM 4192 C CA . ARG B 1 185 ? -12.602 33.312 26.781 1 97.06 185 ARG B CA 1
ATOM 4193 C C . ARG B 1 185 ? -13.875 33.531 25.969 1 97.06 185 ARG B C 1
ATOM 4195 O O . ARG B 1 185 ? -14.977 33.531 26.516 1 97.06 185 ARG B O 1
ATOM 4202 N N . ALA B 1 186 ? -13.703 33.688 24.75 1 97.06 186 ALA B N 1
ATOM 4203 C CA . ALA B 1 186 ? -14.836 33.969 23.859 1 97.06 186 ALA B CA 1
ATOM 4204 C C . ALA B 1 186 ? -15.82 32.812 23.859 1 97.06 186 ALA B C 1
ATOM 4206 O O . ALA B 1 186 ? -17.016 33 23.641 1 97.06 186 ALA B O 1
ATOM 4207 N N . ASN B 1 187 ? -15.336 31.641 24.172 1 95.56 187 ASN B N 1
ATOM 4208 C CA . ASN B 1 187 ? -16.188 30.453 24.094 1 95.56 187 ASN B CA 1
ATOM 4209 C C . ASN B 1 187 ? -16.578 29.969 25.484 1 95.56 187 ASN B C 1
ATOM 4211 O O . ASN B 1 187 ? -17.188 28.906 25.625 1 95.56 187 ASN B O 1
ATOM 4215 N N . GLY B 1 188 ? -16.219 30.656 26.531 1 94.88 188 GLY B N 1
ATOM 4216 C CA . GLY B 1 188 ? -16.562 30.297 27.891 1 94.88 188 GLY B CA 1
ATOM 4217 C C . GLY B 1 188 ? -15.891 29 28.344 1 94.88 188 GLY B C 1
ATOM 4218 O O . GLY B 1 188 ? -16.5 28.203 29.047 1 94.88 188 GLY B O 1
ATOM 4219 N N . LEU B 1 189 ? -14.672 28.75 27.938 1 94.81 189 LEU B N 1
ATOM 4220 C CA . LEU B 1 189 ? -13.992 27.484 28.172 1 94.81 189 LEU B CA 1
ATOM 4221 C C . LEU B 1 189 ? -12.789 27.688 29.094 1 94.81 189 LEU B C 1
ATOM 4223 O O . LEU B 1 189 ? -11.836 26.906 29.047 1 94.81 189 LEU B O 1
ATOM 4227 N N . GLU B 1 190 ? -12.82 28.672 29.953 1 92.25 190 GLU B N 1
ATOM 4228 C CA . GLU B 1 190 ? -11.688 29 30.812 1 92.25 190 GLU B CA 1
ATOM 4229 C C . GLU B 1 190 ? -11.695 28.172 32.094 1 92.25 190 GLU B C 1
ATOM 4231 O O . GLU B 1 190 ? -12.75 27.703 32.531 1 92.25 190 GLU B O 1
ATOM 4236 N N . GLY B 1 191 ? -10.461 27.906 32.656 1 86.19 191 GLY B N 1
ATOM 4237 C CA . GLY B 1 191 ? -10.328 27.547 34.031 1 86.19 191 GLY B CA 1
ATOM 4238 C C . GLY B 1 191 ? -10.32 26.047 34.281 1 86.19 191 GLY B C 1
ATOM 4239 O O . GLY B 1 191 ? -10.18 25.578 35.406 1 86.19 191 GLY B O 1
ATOM 4240 N N . ARG B 1 192 ? -10.453 25.203 33.25 1 89.44 192 ARG B N 1
ATOM 4241 C CA . ARG B 1 192 ? -10.477 23.766 33.5 1 89.44 192 ARG B CA 1
ATOM 4242 C C . ARG B 1 192 ? -9.578 23.031 32.5 1 89.44 192 ARG B C 1
ATOM 4244 O O . ARG B 1 192 ? -9.328 23.531 31.406 1 89.44 192 ARG B O 1
ATOM 4251 N N . THR B 1 193 ? -9.117 21.844 33.062 1 96.5 193 THR B N 1
ATOM 4252 C CA . THR B 1 193 ? -8.375 20.953 32.156 1 96.5 193 THR B CA 1
ATOM 4253 C C . THR B 1 193 ? -9.297 20.344 31.125 1 96.5 193 THR B C 1
ATOM 4255 O O . THR B 1 193 ? -10.359 19.812 31.453 1 96.5 193 THR B O 1
ATOM 4258 N N . ALA B 1 194 ? -8.898 20.438 29.875 1 98.06 194 ALA B N 1
ATOM 4259 C CA . ALA B 1 194 ? -9.789 20.016 28.797 1 98.06 194 ALA B CA 1
ATOM 4260 C C . ALA B 1 194 ? -9.094 19 27.891 1 98.06 194 ALA B C 1
ATOM 4262 O O . ALA B 1 194 ? -7.914 19.156 27.562 1 98.06 194 ALA B O 1
ATOM 4263 N N . VAL B 1 195 ? -9.82 17.953 27.531 1 98.75 195 VAL B N 1
ATOM 4264 C CA . VAL B 1 195 ? -9.383 16.969 26.547 1 98.75 195 VAL B CA 1
ATOM 4265 C C . VAL B 1 195 ? -10.195 17.125 25.266 1 98.75 195 VAL B C 1
ATOM 4267 O O . VAL B 1 195 ? -11.422 17.062 25.281 1 98.75 195 VAL B O 1
ATOM 4270 N N . ALA B 1 196 ? -9.508 17.375 24.172 1 98.94 196 ALA B N 1
ATOM 4271 C CA . ALA B 1 196 ? -10.164 17.438 22.875 1 98.94 196 ALA B CA 1
ATOM 4272 C C . ALA B 1 196 ? -10.203 16.062 22.219 1 98.94 196 ALA B C 1
ATOM 4274 O O . ALA B 1 196 ? -9.188 15.367 22.141 1 98.94 196 ALA B O 1
ATOM 4275 N N . LEU B 1 197 ? -11.367 15.68 21.797 1 98.94 197 LEU B N 1
ATOM 4276 C CA . LEU B 1 197 ? -11.555 14.445 21.047 1 98.94 197 LEU B CA 1
ATOM 4277 C C . LEU B 1 197 ? -11.828 14.75 19.562 1 98.94 197 LEU B C 1
ATOM 4279 O O . LEU B 1 197 ? -12.68 15.586 19.25 1 98.94 197 LEU B O 1
ATOM 4283 N N . ALA B 1 198 ? -11.102 14.125 18.672 1 98.75 198 ALA B N 1
ATOM 4284 C CA . ALA B 1 198 ? -11.328 14.219 17.234 1 98.75 198 ALA B CA 1
ATOM 4285 C C . ALA B 1 198 ? -11.742 12.875 16.641 1 98.75 198 ALA B C 1
ATOM 4287 O O . ALA B 1 198 ? -10.93 12.18 16.016 1 98.75 198 ALA B O 1
ATOM 4288 N N . PRO B 1 199 ? -13.016 12.594 16.672 1 98.25 199 PRO B N 1
ATOM 4289 C CA . PRO B 1 199 ? -13.484 11.242 16.344 1 98.25 199 PRO B CA 1
ATOM 4290 C C . PRO B 1 199 ? -13.648 11.016 14.844 1 98.25 199 PRO B C 1
ATOM 4292 O O . PRO B 1 199 ? -13.906 9.891 14.406 1 98.25 199 PRO B O 1
ATOM 4295 N N . GLY B 1 200 ? -13.508 12.023 14.047 1 96.12 200 GLY B N 1
ATOM 4296 C CA . GLY B 1 200 ? -13.711 11.906 12.617 1 96.12 200 GLY B CA 1
ATOM 4297 C C . GLY B 1 200 ? -12.508 11.352 11.883 1 96.12 200 GLY B C 1
ATOM 4298 O O . GLY B 1 200 ? -11.398 11.336 12.422 1 96.12 200 GLY B O 1
ATOM 4299 N N . ALA B 1 201 ? -12.695 10.859 10.68 1 93.44 201 ALA B N 1
ATOM 4300 C CA . ALA B 1 201 ? -11.68 10.438 9.719 1 93.44 201 ALA B CA 1
ATOM 4301 C C . ALA B 1 201 ? -12.289 10.227 8.336 1 93.44 201 ALA B C 1
ATOM 4303 O O . ALA B 1 201 ? -13.484 9.953 8.211 1 93.44 201 ALA B O 1
ATOM 4304 N N . VAL B 1 202 ? -11.336 10.445 7.348 1 87 202 VAL B N 1
ATOM 4305 C CA . VAL B 1 202 ? -11.766 10.062 6.012 1 87 202 VAL B CA 1
ATOM 4306 C C . VAL B 1 202 ? -11.789 8.539 5.891 1 87 202 VAL B C 1
ATOM 4308 O O . VAL B 1 202 ? -10.742 7.891 5.977 1 87 202 VAL B O 1
ATOM 4311 N N . GLY B 1 203 ? -12.953 7.945 5.773 1 90.31 203 GLY B N 1
ATOM 4312 C CA . GLY B 1 203 ? -13.164 6.508 5.781 1 90.31 203 GLY B CA 1
ATOM 4313 C C . GLY B 1 203 ? -13.555 5.973 7.145 1 90.31 203 GLY B C 1
ATOM 4314 O O . GLY B 1 203 ? -12.828 6.16 8.125 1 90.31 203 GLY B O 1
ATOM 4315 N N . PRO B 1 204 ? -14.625 5.324 7.273 1 94.19 204 PRO B N 1
ATOM 4316 C CA . PRO B 1 204 ? -15.125 4.863 8.57 1 94.19 204 PRO B CA 1
ATOM 4317 C C . PRO B 1 204 ? -14.227 3.811 9.211 1 94.19 204 PRO B C 1
ATOM 4319 O O . PRO B 1 204 ? -14.273 3.607 10.43 1 94.19 204 PRO B O 1
ATOM 4322 N N . SER B 1 205 ? -13.367 3.189 8.43 1 96.12 205 SER B N 1
ATOM 4323 C CA . SER B 1 205 ? -12.516 2.133 8.969 1 96.12 205 SER B CA 1
ATOM 4324 C C . SER B 1 205 ? -11.539 2.68 10 1 96.12 205 SER B C 1
ATOM 4326 O O . SER B 1 205 ? -11.031 1.934 10.844 1 96.12 205 SER B O 1
ATOM 4328 N N . LYS B 1 206 ? -11.289 3.945 10.016 1 97.69 206 LYS B N 1
ATOM 4329 C CA . LYS B 1 206 ? -10.281 4.547 10.883 1 97.69 206 LYS B CA 1
ATOM 4330 C C . LYS B 1 206 ? -10.922 5.086 12.164 1 97.69 206 LYS B C 1
ATOM 4332 O O . LYS B 1 206 ? -10.219 5.562 13.062 1 97.69 206 LYS B O 1
ATOM 4337 N N . ARG B 1 207 ? -12.18 5.035 12.281 1 98 207 ARG B N 1
ATOM 4338 C CA . ARG B 1 207 ? -12.875 5.641 13.414 1 98 207 ARG B CA 1
ATOM 4339 C C . ARG B 1 207 ? -12.938 4.684 14.602 1 98 207 ARG B C 1
ATOM 4341 O O . ARG B 1 207 ? -13.578 3.631 14.516 1 98 207 ARG B O 1
ATOM 4348 N N . TRP B 1 208 ? -12.312 5.035 15.641 1 98.5 208 TRP B N 1
ATOM 4349 C CA . TRP B 1 208 ? -12.328 4.234 16.859 1 98.5 208 TRP B CA 1
ATOM 4350 C C . TRP B 1 208 ? -13.742 4.125 17.422 1 98.5 208 TRP B C 1
ATOM 4352 O O . TRP B 1 208 ? -14.492 5.105 17.438 1 98.5 208 TRP B O 1
ATOM 4362 N N . THR B 1 209 ? -14.039 3.045 17.969 1 96.31 209 THR B N 1
ATOM 4363 C CA . THR B 1 209 ? -15.406 2.619 18.25 1 96.31 209 THR B CA 1
ATOM 4364 C C . THR B 1 209 ? -15.906 3.268 19.547 1 96.31 209 THR B C 1
ATOM 4366 O O . THR B 1 209 ? -17.109 3.5 19.703 1 96.31 209 THR B O 1
ATOM 4369 N N . TYR B 1 210 ? -15.078 3.689 20.484 1 98.56 210 TYR B N 1
ATOM 4370 C CA . TYR B 1 210 ? -15.547 3.885 21.859 1 98.56 210 TYR B CA 1
ATOM 4371 C C . TYR B 1 210 ? -15.305 5.316 22.312 1 98.56 210 TYR B C 1
ATOM 4373 O O . TYR B 1 210 ? -14.984 5.555 23.484 1 98.56 210 TYR B O 1
ATOM 4381 N N . TYR B 1 211 ? -15.492 6.227 21.438 1 98.75 211 TYR B N 1
ATOM 4382 C CA . TYR B 1 211 ? -15.297 7.625 21.797 1 98.75 211 TYR B CA 1
ATOM 4383 C C . TYR B 1 211 ? -16.312 8.062 22.844 1 98.75 211 TYR B C 1
ATOM 4385 O O . TYR B 1 211 ? -15.977 8.828 23.75 1 98.75 211 TYR B O 1
ATOM 4393 N N . ALA B 1 212 ? -17.547 7.594 22.703 1 98.69 212 ALA B N 1
ATOM 4394 C CA . ALA B 1 212 ? -18.562 7.977 23.672 1 98.69 212 ALA B CA 1
ATOM 4395 C C . ALA B 1 212 ? -18.203 7.477 25.062 1 98.69 212 ALA B C 1
ATOM 4397 O O . ALA B 1 212 ? -18.297 8.227 26.047 1 98.69 212 ALA B O 1
ATOM 4398 N N . GLU B 1 213 ? -17.766 6.266 25.156 1 98.69 213 GLU B N 1
ATOM 4399 C CA . GLU B 1 213 ? -17.375 5.676 26.422 1 98.69 213 GLU B CA 1
ATOM 4400 C C . GLU B 1 213 ? -16.156 6.391 27 1 98.69 213 GLU B C 1
ATOM 4402 O O . GLU B 1 213 ? -16.094 6.633 28.203 1 98.69 213 GLU B O 1
ATOM 4407 N N . ALA B 1 214 ? -15.227 6.73 26.188 1 98.75 214 ALA B N 1
ATOM 4408 C CA . ALA B 1 214 ? -14.031 7.445 26.641 1 98.75 214 ALA B CA 1
ATOM 4409 C C . ALA B 1 214 ? -14.391 8.836 27.156 1 98.75 214 ALA B C 1
ATOM 4411 O O . ALA B 1 214 ? -13.867 9.266 28.188 1 98.75 214 ALA B O 1
ATOM 4412 N N . ALA B 1 215 ? -15.242 9.492 26.406 1 98.81 215 ALA B N 1
ATOM 4413 C CA . ALA B 1 215 ? -15.672 10.82 26.828 1 98.81 215 ALA B CA 1
ATOM 4414 C C . ALA B 1 215 ? -16.328 10.781 28.219 1 98.81 215 ALA B C 1
ATOM 4416 O O . ALA B 1 215 ? -16.031 11.625 29.062 1 98.81 215 ALA B O 1
ATOM 4417 N N . LYS B 1 216 ? -17.172 9.805 28.422 1 98.69 216 LYS B N 1
ATOM 4418 C CA . LYS B 1 216 ? -17.828 9.648 29.719 1 98.69 216 LYS B CA 1
ATOM 4419 C C . LYS B 1 216 ? -16.797 9.391 30.812 1 98.69 216 LYS B C 1
ATOM 4421 O O . LYS B 1 216 ? -16.875 9.977 31.891 1 98.69 216 LYS B O 1
ATOM 4426 N N . ALA B 1 217 ? -15.891 8.539 30.516 1 98.31 217 ALA B N 1
ATOM 4427 C CA . ALA B 1 217 ? -14.852 8.219 31.5 1 98.31 217 ALA B CA 1
ATOM 4428 C C . ALA B 1 217 ? -14.047 9.461 31.875 1 98.31 217 ALA B C 1
ATOM 4430 O O . ALA B 1 217 ? -13.68 9.641 33.031 1 98.31 217 ALA B O 1
ATOM 4431 N N . LEU B 1 218 ? -13.805 10.297 30.938 1 98.25 218 LEU B N 1
ATOM 4432 C CA . LEU B 1 218 ? -13.039 11.516 31.172 1 98.25 218 LEU B CA 1
ATOM 4433 C C . LEU B 1 218 ? -13.844 12.508 32 1 98.25 218 LEU B C 1
ATOM 4435 O O . LEU B 1 218 ? -13.328 13.07 32.969 1 98.25 218 LEU B O 1
ATOM 4439 N N . THR B 1 219 ? -15.07 12.727 31.641 1 98.06 219 THR B N 1
ATOM 4440 C CA . THR B 1 219 ? -15.891 13.68 32.375 1 98.06 219 THR B CA 1
ATOM 4441 C C . THR B 1 219 ? -16.156 13.18 33.781 1 98.06 219 THR B C 1
ATOM 4443 O O . THR B 1 219 ? -16.25 13.977 34.719 1 98.06 219 THR B O 1
ATOM 4446 N N . ASP B 1 220 ? -16.266 11.883 33.938 1 97.06 220 ASP B N 1
ATOM 4447 C CA . ASP B 1 220 ? -16.453 11.289 35.25 1 97.06 220 ASP B CA 1
ATOM 4448 C C . ASP B 1 220 ? -15.258 11.602 36.156 1 97.06 220 ASP B C 1
ATOM 4450 O O . ASP B 1 220 ? -15.383 11.602 37.375 1 97.06 220 ASP B O 1
ATOM 4454 N N . ARG B 1 221 ? -14.211 11.914 35.594 1 95.44 221 ARG B N 1
ATOM 4455 C CA . ARG B 1 221 ? -13 12.195 36.344 1 95.44 221 ARG B CA 1
ATOM 4456 C C . ARG B 1 221 ? -12.812 13.695 36.562 1 95.44 221 ARG B C 1
ATOM 4458 O O . ARG B 1 221 ? -11.75 14.148 36.969 1 95.44 221 ARG B O 1
ATOM 4465 N N . GLY B 1 222 ? -13.758 14.477 36.062 1 94.81 222 GLY B N 1
ATOM 4466 C CA . GLY B 1 222 ? -13.773 15.906 36.344 1 94.81 222 GLY B CA 1
ATOM 4467 C C . GLY B 1 222 ? -13.141 16.719 35.219 1 94.81 222 GLY B C 1
ATOM 4468 O O . GLY B 1 222 ? -12.906 17.922 35.406 1 94.81 222 GLY B O 1
ATOM 4469 N N . LEU B 1 223 ? -12.852 16.141 34.125 1 97.38 223 LEU B N 1
ATOM 4470 C CA . LEU B 1 223 ? -12.242 16.844 33 1 97.38 223 LEU B CA 1
ATOM 4471 C C . LEU B 1 223 ? -13.312 17.375 32.031 1 97.38 223 LEU B C 1
ATOM 4473 O O . LEU B 1 223 ? -14.398 16.797 31.938 1 97.38 223 LEU B O 1
ATOM 4477 N N . ASP B 1 224 ? -13.055 18.484 31.438 1 97.88 224 ASP B N 1
ATOM 4478 C CA . ASP B 1 224 ? -13.875 18.922 30.312 1 97.88 224 ASP B CA 1
ATOM 4479 C C . ASP B 1 224 ? -13.516 18.156 29.031 1 97.88 224 ASP B C 1
ATOM 4481 O O . ASP B 1 224 ? -12.359 17.766 28.844 1 97.88 224 ASP B O 1
ATOM 4485 N N . VAL B 1 225 ? -14.539 17.922 28.234 1 98.62 225 VAL B N 1
ATOM 4486 C CA . VAL B 1 225 ? -14.328 17.234 26.953 1 98.62 225 VAL B CA 1
ATOM 4487 C C . VAL B 1 225 ? -14.844 18.094 25.812 1 98.62 225 VAL B C 1
ATOM 4489 O O . VAL B 1 225 ? -15.961 18.625 25.875 1 98.62 225 VAL B O 1
ATOM 4492 N N . TRP B 1 226 ? -14.023 18.344 24.844 1 98.81 226 TRP B N 1
ATOM 4493 C CA . TRP B 1 226 ? -14.406 19.047 23.609 1 98.81 226 TRP B CA 1
ATOM 4494 C C . TRP B 1 226 ? -14.375 18.109 22.422 1 98.81 226 TRP B C 1
ATOM 4496 O O . TRP B 1 226 ? -13.336 17.5 22.125 1 98.81 226 TRP B O 1
ATOM 4506 N N . VAL B 1 227 ? -15.5 17.953 21.703 1 98.88 227 VAL B N 1
ATOM 4507 C CA . VAL B 1 227 ? -15.508 17.156 20.484 1 98.88 227 VAL B CA 1
ATOM 4508 C C . VAL B 1 227 ? -15.289 18.062 19.266 1 98.88 227 VAL B C 1
ATOM 4510 O O . VAL B 1 227 ? -16.062 18.984 19.031 1 98.88 227 VAL B O 1
ATOM 4513 N N . ILE B 1 228 ? -14.203 17.781 18.562 1 98.56 228 ILE B N 1
ATOM 4514 C CA . ILE B 1 228 ? -13.781 18.625 17.453 1 98.56 228 ILE B CA 1
ATOM 4515 C C . ILE B 1 228 ? -13.977 17.875 16.125 1 98.56 228 ILE B C 1
ATOM 4517 O O . ILE B 1 228 ? -13.711 16.672 16.047 1 98.56 228 ILE B O 1
ATOM 4521 N N . GLY B 1 229 ? -14.406 18.609 15.062 1 97.38 229 GLY B N 1
ATOM 4522 C CA . GLY B 1 229 ? -14.602 18.016 13.75 1 97.38 229 GLY B CA 1
ATOM 4523 C C . GLY B 1 229 ? -15.281 18.953 12.773 1 97.38 229 GLY B C 1
ATOM 4524 O O . GLY B 1 229 ? -15.578 20.109 13.102 1 97.38 229 GLY B O 1
ATOM 4525 N N . GLY B 1 230 ? -15.438 18.469 11.578 1 95.25 230 GLY B N 1
ATOM 4526 C CA . GLY B 1 230 ? -16.156 19.203 10.547 1 95.25 230 GLY B CA 1
ATOM 4527 C C . GLY B 1 230 ? -17.656 18.953 10.578 1 95.25 230 GLY B C 1
ATOM 4528 O O . GLY B 1 230 ? -18.172 18.328 11.508 1 95.25 230 GLY B O 1
ATOM 4529 N N . PRO B 1 231 ? -18.297 19.453 9.57 1 91.5 231 PRO B N 1
ATOM 4530 C CA . PRO B 1 231 ? -19.75 19.328 9.523 1 91.5 231 PRO B CA 1
ATOM 4531 C C . PRO B 1 231 ? -20.219 17.875 9.414 1 91.5 231 PRO B C 1
ATOM 4533 O O . PRO B 1 231 ? -21.281 17.531 9.922 1 91.5 231 PRO B O 1
ATOM 4536 N N . GLY B 1 232 ? -19.453 17.125 8.828 1 91.81 232 GLY B N 1
ATOM 4537 C CA . GLY B 1 232 ? -19.812 15.734 8.664 1 91.81 232 GLY B CA 1
ATOM 4538 C C . GLY B 1 232 ? -19.766 14.938 9.953 1 91.81 232 GLY B C 1
ATOM 4539 O O . GLY B 1 232 ? -20.25 13.812 10.023 1 91.81 232 GLY B O 1
ATOM 4540 N N . GLU B 1 233 ? -19.25 15.5 10.992 1 94.12 233 GLU B N 1
ATOM 4541 C CA . GLU B 1 233 ? -19.062 14.789 12.25 1 94.12 233 GLU B CA 1
ATOM 4542 C C . GLU B 1 233 ? -20.094 15.242 13.289 1 94.12 233 GLU B C 1
ATOM 4544 O O . GLU B 1 233 ? -20.062 14.781 14.438 1 94.12 233 GLU B O 1
ATOM 4549 N N . SER B 1 234 ? -21.031 16.047 12.945 1 94.56 234 SER B N 1
ATOM 4550 C CA . SER B 1 234 ? -21.938 16.672 13.906 1 94.56 234 SER B CA 1
ATOM 4551 C C . SER B 1 234 ? -22.812 15.625 14.594 1 94.56 234 SER B C 1
ATOM 4553 O O . SER B 1 234 ? -23.047 15.703 15.797 1 94.56 234 SER B O 1
ATOM 4555 N N . GLU B 1 235 ? -23.312 14.68 13.852 1 95.12 235 GLU B N 1
ATOM 4556 C CA . GLU B 1 235 ? -24.156 13.648 14.438 1 95.12 235 GLU B CA 1
ATOM 4557 C C . GLU B 1 235 ? -23.391 12.82 15.461 1 95.12 235 GL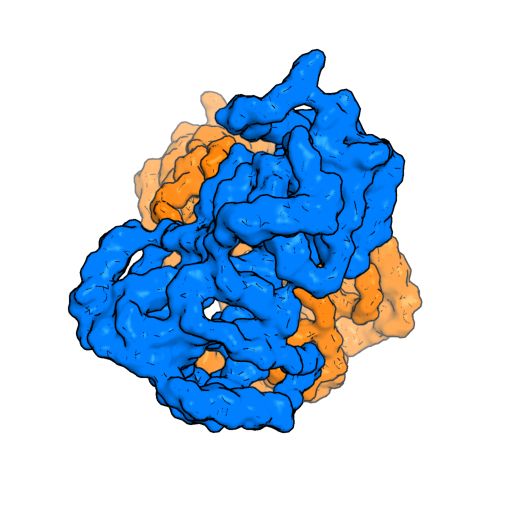U B C 1
ATOM 4559 O O . GLU B 1 235 ? -23.891 12.57 16.562 1 95.12 235 GLU B O 1
ATOM 4564 N N . LYS B 1 236 ? -22.25 12.406 15.086 1 95.81 236 LYS B N 1
ATOM 4565 C CA . LYS B 1 236 ? -21.422 11.625 16 1 95.81 236 LYS B CA 1
ATOM 4566 C C . LYS B 1 236 ? -21.031 12.445 17.219 1 95.81 236 LYS B C 1
ATOM 4568 O O . LYS B 1 236 ? -20.969 11.922 18.328 1 95.81 236 LYS B O 1
ATOM 4573 N N . ALA B 1 237 ? -20.719 13.656 17.016 1 98.06 237 ALA B N 1
ATOM 4574 C CA . ALA B 1 237 ? -20.375 14.547 18.125 1 98.06 237 ALA B CA 1
ATOM 4575 C C . ALA B 1 237 ? -21.516 14.664 19.125 1 98.06 237 ALA B C 1
ATOM 4577 O O . ALA B 1 237 ? -21.312 14.633 20.328 1 98.06 237 ALA B O 1
ATOM 4578 N N . ALA B 1 238 ? -22.703 14.781 18.609 1 97.62 238 ALA B N 1
ATOM 4579 C CA . ALA B 1 238 ? -23.875 14.875 19.469 1 97.62 238 ALA B CA 1
ATOM 4580 C C . ALA B 1 238 ? -24.031 13.625 20.328 1 97.62 238 ALA B C 1
ATOM 4582 O O . ALA B 1 238 ? -24.359 13.719 21.516 1 97.62 238 ALA B O 1
ATOM 4583 N N . GLU B 1 239 ? -23.797 12.539 19.703 1 97.88 239 GLU B N 1
ATOM 4584 C CA . GLU B 1 239 ? -23.859 11.273 20.438 1 97.88 239 GLU B CA 1
ATOM 4585 C C . GLU B 1 239 ? -22.844 11.242 21.562 1 97.88 239 GLU B C 1
ATOM 4587 O O . GLU B 1 239 ? -23.172 10.82 22.688 1 97.88 239 GLU B O 1
ATOM 4592 N N . ILE B 1 240 ? -21.672 11.617 21.297 1 98.62 240 ILE B N 1
ATOM 4593 C CA . ILE B 1 240 ? -20.578 11.602 22.266 1 98.62 240 ILE B CA 1
ATOM 4594 C C . ILE B 1 240 ? -20.906 12.547 23.422 1 98.62 240 ILE B C 1
ATOM 4596 O O . ILE B 1 240 ? -20.75 12.188 24.594 1 98.62 240 ILE B O 1
ATOM 4600 N N . VAL B 1 241 ? -21.344 13.734 23.109 1 98.62 241 VAL B N 1
ATOM 4601 C CA . VAL B 1 241 ? -21.656 14.742 24.125 1 98.62 241 VAL B CA 1
ATOM 4602 C C . VAL B 1 241 ? -22.812 14.266 25 1 98.62 241 VAL B C 1
ATOM 4604 O O . VAL B 1 241 ? -22.781 14.445 26.219 1 98.62 241 VAL B O 1
ATOM 4607 N N . ALA B 1 242 ? -23.781 13.68 24.344 1 98.5 242 ALA B N 1
ATOM 4608 C CA . ALA B 1 242 ? -24.922 13.172 25.094 1 98.5 242 ALA B CA 1
ATOM 4609 C C . ALA B 1 242 ? -24.484 12.109 26.109 1 98.5 242 ALA B C 1
ATOM 4611 O O . ALA B 1 242 ? -24.984 12.078 27.234 1 98.5 242 ALA B O 1
ATOM 4612 N N . ALA B 1 243 ? -23.625 11.312 25.766 1 98.06 243 ALA B N 1
ATOM 4613 C CA . ALA B 1 243 ? -23.156 10.227 26.609 1 98.06 243 ALA B CA 1
ATOM 4614 C C . ALA B 1 243 ? -22.297 10.766 27.75 1 98.06 243 ALA B C 1
ATOM 4616 O O . ALA B 1 243 ? -22.328 10.242 28.875 1 98.06 243 ALA B O 1
ATOM 4617 N N . ALA B 1 244 ? -21.531 11.766 27.516 1 98.38 244 ALA B N 1
ATOM 4618 C CA . ALA B 1 244 ? -20.5 12.258 28.422 1 98.38 244 ALA B CA 1
ATOM 4619 C C . ALA B 1 244 ? -21.109 13.195 29.469 1 98.38 244 ALA B C 1
ATOM 4621 O O . ALA B 1 244 ? -20.562 13.344 30.562 1 98.38 244 ALA B O 1
ATOM 4622 N N . GLY B 1 245 ? -22.172 13.945 29.125 1 96.94 245 GLY B N 1
ATOM 4623 C CA . GLY B 1 245 ? -22.828 14.805 30.094 1 96.94 245 GLY B CA 1
ATOM 4624 C C . GLY B 1 245 ? -22.438 16.266 29.969 1 96.94 245 GLY B C 1
ATOM 4625 O O . GLY B 1 245 ? -21.922 16.688 28.922 1 96.94 245 GLY B O 1
ATOM 4626 N N . PRO B 1 246 ? -22.688 17.078 30.969 1 95.62 246 PRO B N 1
ATOM 4627 C CA . PRO B 1 246 ? -22.656 18.531 30.859 1 95.62 246 PRO B CA 1
ATOM 4628 C C . PRO B 1 246 ? -21.234 19.094 30.703 1 95.62 246 PRO B C 1
ATOM 4630 O O . PRO B 1 246 ? -21.078 20.234 30.281 1 95.62 246 PRO B O 1
ATOM 4633 N N . ARG B 1 247 ? -20.281 18.344 30.9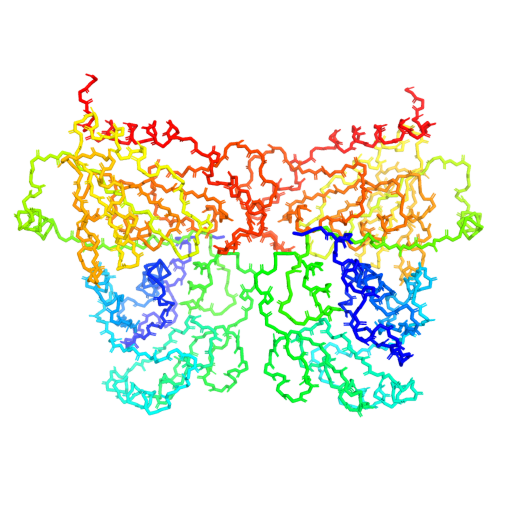84 1 96.81 247 ARG B N 1
ATOM 4634 C CA . ARG B 1 247 ? -18.922 18.828 30.875 1 96.81 247 ARG B CA 1
ATOM 4635 C C . ARG B 1 247 ? -18.359 18.578 29.484 1 96.81 247 ARG B C 1
ATOM 4637 O O . ARG B 1 247 ? -17.203 18.938 29.203 1 96.81 247 ARG B O 1
ATOM 4644 N N . ALA B 1 248 ? -19.156 18.016 28.641 1 98.31 248 ALA B N 1
ATOM 4645 C CA . ALA B 1 248 ? -18.766 17.812 27.25 1 98.31 248 ALA B CA 1
ATOM 4646 C C . ALA B 1 248 ? -19.422 18.828 26.328 1 98.31 248 ALA B C 1
ATOM 4648 O O . ALA B 1 248 ? -20.594 19.172 26.516 1 98.31 248 ALA B O 1
ATOM 4649 N N . ARG B 1 249 ? -18.625 19.312 25.391 1 97.81 249 ARG B N 1
ATOM 4650 C CA . ARG B 1 249 ? -19.125 20.312 24.453 1 97.81 249 ARG B CA 1
ATOM 4651 C C . ARG B 1 249 ? -18.844 19.875 23.016 1 97.81 249 ARG B C 1
ATOM 4653 O O . ARG B 1 249 ? -17.781 19.328 22.719 1 97.81 249 ARG B O 1
ATOM 4660 N N . ASP B 1 250 ? -19.859 20.109 22.156 1 98.19 250 ASP B N 1
ATOM 4661 C CA . ASP B 1 250 ? -19.688 19.922 20.719 1 98.19 250 ASP B CA 1
ATOM 4662 C C . ASP B 1 250 ? -19.109 21.172 20.078 1 98.19 250 ASP B C 1
ATOM 4664 O O . ASP B 1 250 ? -19.766 22.219 20 1 98.19 250 ASP B O 1
ATOM 4668 N N . LEU B 1 251 ? -17.922 21.094 19.562 1 97.94 251 LEU B N 1
ATOM 4669 C CA . LEU B 1 251 ? -17.266 22.219 18.906 1 97.94 251 LEU B CA 1
ATOM 4670 C C . LEU B 1 251 ? -17.062 21.953 17.422 1 97.94 251 LEU B C 1
ATOM 4672 O O . LEU B 1 251 ? -16.156 22.516 16.812 1 97.94 251 LEU B O 1
ATOM 4676 N N . THR B 1 252 ? -17.828 21.016 16.859 1 97.62 252 THR B N 1
ATOM 4677 C CA . THR B 1 252 ? -17.781 20.781 15.414 1 97.62 252 THR B CA 1
ATOM 4678 C C . THR B 1 252 ? -18.25 22.016 14.648 1 97.62 252 THR B C 1
ATOM 4680 O O . THR B 1 252 ? -19.016 22.812 15.172 1 97.62 252 THR B O 1
ATOM 4683 N N . GLY B 1 253 ? -17.672 22.172 13.406 1 95.25 253 GLY B N 1
ATOM 4684 C CA . GLY B 1 253 ? -18.062 23.328 12.617 1 95.25 253 GLY B CA 1
ATOM 4685 C C . GLY B 1 253 ? -17.5 23.312 11.211 1 95.25 253 GLY B C 1
ATOM 4686 O O . GLY B 1 253 ? -16.875 22.328 10.805 1 95.25 253 GLY B O 1
ATOM 4687 N N . THR B 1 254 ? -17.672 24.438 10.531 1 94 254 THR B N 1
ATOM 4688 C CA . THR B 1 254 ? -17.297 24.5 9.117 1 94 254 THR B CA 1
ATOM 4689 C C . THR B 1 254 ? -15.984 25.266 8.953 1 94 254 THR B C 1
ATOM 4691 O O . THR B 1 254 ? -15.367 25.234 7.883 1 94 254 THR B O 1
ATOM 4694 N N . ASP B 1 255 ? -15.617 26.031 9.914 1 96.25 255 ASP B N 1
ATOM 4695 C CA . ASP B 1 255 ? -14.383 26.797 9.852 1 96.25 255 ASP B CA 1
ATOM 4696 C C . ASP B 1 255 ? -13.234 26.062 10.539 1 96.25 255 ASP B C 1
ATOM 4698 O O . ASP B 1 255 ? -13.219 25.938 11.766 1 96.25 255 ASP B O 1
ATOM 4702 N N . LEU B 1 256 ? -12.227 25.703 9.766 1 97.75 256 LEU B N 1
ATOM 4703 C CA . LEU B 1 256 ? -11.109 24.922 10.281 1 97.75 256 LEU B CA 1
ATOM 4704 C C . LEU B 1 256 ? -10.344 25.703 11.336 1 97.75 256 LEU B C 1
ATOM 4706 O O . LEU B 1 256 ? -9.703 25.109 12.211 1 97.75 256 LEU B O 1
ATOM 4710 N N . ARG B 1 257 ? -10.422 27.031 11.32 1 97.56 257 ARG B N 1
ATOM 4711 C CA . ARG B 1 257 ? -9.734 27.859 12.312 1 97.56 257 ARG B CA 1
ATOM 4712 C C . ARG B 1 257 ? -10.211 27.531 13.719 1 97.56 257 ARG B C 1
ATOM 4714 O O . ARG B 1 257 ? -9.414 27.5 14.664 1 97.56 257 ARG B O 1
ATOM 4721 N N . ASN B 1 258 ? -11.477 27.297 13.805 1 96.81 258 ASN B N 1
ATOM 4722 C CA . ASN B 1 258 ? -12.008 26.922 15.109 1 96.81 258 ASN B CA 1
ATOM 4723 C C . ASN B 1 258 ? -11.398 25.625 15.609 1 96.81 258 ASN B C 1
ATOM 4725 O O . ASN B 1 258 ? -11.102 25.484 16.797 1 96.81 258 ASN B O 1
ATOM 4729 N N . GLY B 1 259 ? -11.281 24.688 14.742 1 98 259 GLY B N 1
ATOM 4730 C CA . GLY B 1 259 ? -10.625 23.438 15.094 1 98 259 GLY B CA 1
ATOM 4731 C C . GLY B 1 259 ? -9.18 23.625 15.508 1 98 259 GLY B C 1
ATOM 4732 O O . GLY B 1 259 ? -8.734 23.047 16.5 1 98 259 GLY B O 1
ATOM 4733 N N . ILE B 1 260 ? -8.469 24.438 14.766 1 98.75 260 ILE B N 1
ATOM 4734 C CA . ILE B 1 260 ? -7.074 24.734 15.07 1 98.75 260 ILE B CA 1
ATOM 4735 C C . ILE B 1 260 ? -6.965 25.312 16.484 1 98.75 260 ILE B C 1
ATOM 4737 O O . ILE B 1 260 ? -6.145 24.859 17.281 1 98.75 260 ILE B O 1
ATOM 4741 N N . MET B 1 261 ? -7.777 26.281 16.797 1 98.5 261 MET B N 1
ATOM 4742 C CA . MET B 1 261 ? -7.754 26.938 18.094 1 98.5 261 MET B CA 1
ATOM 4743 C C . MET B 1 261 ? -8.102 25.953 19.219 1 98.5 261 MET B C 1
ATOM 4745 O O . MET B 1 261 ? -7.461 25.953 20.266 1 98.5 261 MET B O 1
ATOM 4749 N N . ALA B 1 262 ? -9.094 25.125 18.984 1 98.62 262 ALA B N 1
ATOM 4750 C CA . ALA B 1 262 ? -9.5 24.156 19.984 1 98.62 262 ALA B CA 1
ATOM 4751 C C . ALA B 1 262 ? -8.375 23.172 20.281 1 98.62 262 ALA B C 1
ATOM 4753 O O . ALA B 1 262 ? -8.109 22.859 21.453 1 98.62 262 ALA B O 1
ATOM 4754 N N . LEU B 1 263 ? -7.758 22.719 19.281 1 98.81 263 LEU B N 1
ATOM 4755 C CA . LEU B 1 263 ? -6.652 21.781 19.438 1 98.81 263 LEU B CA 1
ATOM 4756 C C . LEU B 1 263 ? -5.48 22.422 20.156 1 98.81 263 LEU B C 1
ATOM 4758 O O . LEU B 1 263 ? -4.82 21.797 20.969 1 98.81 263 LEU B O 1
ATOM 4762 N N . ALA B 1 264 ? -5.238 23.672 19.859 1 98.81 264 ALA B N 1
ATOM 4763 C CA . ALA B 1 264 ? -4.16 24.406 20.5 1 98.81 264 ALA B CA 1
ATOM 4764 C C . ALA B 1 264 ? -4.484 24.688 21.969 1 98.81 264 ALA B C 1
ATOM 4766 O O . ALA B 1 264 ? -3.586 24.719 22.812 1 98.81 264 ALA B O 1
ATOM 4767 N N . ALA B 1 265 ? -5.676 24.891 22.219 1 98.5 265 ALA B N 1
ATOM 4768 C CA . ALA B 1 265 ? -6.121 25.312 23.547 1 98.5 265 ALA B CA 1
ATOM 4769 C C . ALA B 1 265 ? -6.27 24.109 24.484 1 98.5 265 ALA B C 1
ATOM 4771 O O . ALA B 1 265 ? -6.27 24.266 25.703 1 98.5 265 ALA B O 1
ATOM 4772 N N . ALA B 1 266 ? -6.48 22.922 23.984 1 98.5 266 ALA B N 1
ATOM 4773 C CA . ALA B 1 266 ? -6.715 21.734 24.781 1 98.5 266 ALA B CA 1
ATOM 4774 C C . ALA B 1 266 ? -5.449 21.312 25.531 1 98.5 266 ALA B C 1
ATOM 4776 O O . ALA B 1 266 ? -4.336 21.562 25.062 1 98.5 266 ALA B O 1
ATOM 4777 N N . ASP B 1 267 ? -5.648 20.688 26.656 1 98.25 267 ASP B N 1
ATOM 4778 C CA . ASP B 1 267 ? -4.52 20.188 27.438 1 98.25 267 ASP B CA 1
ATOM 4779 C C . ASP B 1 267 ? -4.062 18.828 26.938 1 98.25 267 ASP B C 1
ATOM 4781 O O . ASP B 1 267 ? -2.928 18.406 27.188 1 98.25 267 ASP B O 1
ATOM 4785 N N . LEU B 1 268 ? -4.914 18.109 26.281 1 98.75 268 LEU B N 1
ATOM 4786 C CA . LEU B 1 268 ? -4.656 16.828 25.641 1 98.75 268 LEU B CA 1
ATOM 4787 C C . LEU B 1 268 ? -5.582 16.609 24.453 1 98.75 268 LEU B C 1
ATOM 4789 O O . LEU B 1 268 ? -6.758 16.984 24.5 1 98.75 268 LEU B O 1
ATOM 4793 N N . VAL B 1 269 ? -5.07 16.031 23.406 1 98.94 269 VAL B N 1
ATOM 4794 C CA . VAL B 1 269 ? -5.848 15.703 22.219 1 98.94 269 VAL B CA 1
ATOM 4795 C C . VAL B 1 269 ? -5.824 14.195 21.984 1 98.94 269 VAL B C 1
ATOM 4797 O O . VAL B 1 269 ? -4.766 13.562 22.062 1 98.94 269 VAL B O 1
ATOM 4800 N N . ILE B 1 270 ? -6.953 13.594 21.781 1 98.94 270 ILE B N 1
ATOM 4801 C CA . ILE B 1 270 ? -7.098 12.203 21.359 1 98.94 270 ILE B CA 1
ATOM 4802 C C . ILE B 1 270 ? -7.75 12.156 19.969 1 98.94 270 ILE B C 1
ATOM 4804 O O . ILE B 1 270 ? -8.859 12.664 19.781 1 98.94 270 ILE B O 1
ATOM 4808 N N . SER B 1 271 ? -7.098 11.578 19.031 1 98.88 271 SER B N 1
ATOM 4809 C CA . SER B 1 271 ? -7.574 11.625 17.656 1 98.88 271 SER B CA 1
ATOM 4810 C C . SER B 1 271 ? -7.316 10.312 16.938 1 98.88 271 SER B C 1
ATOM 4812 O O . SER B 1 271 ? -6.395 9.57 17.281 1 98.88 271 SER B O 1
ATOM 4814 N N . ASN B 1 272 ? -8.195 10.016 15.992 1 98.5 272 ASN B N 1
ATOM 4815 C CA . ASN B 1 272 ? -7.875 8.984 15.016 1 98.5 272 ASN B CA 1
ATOM 4816 C C . ASN B 1 272 ? -6.766 9.438 14.062 1 98.5 272 ASN B C 1
ATOM 4818 O O . ASN B 1 272 ? -6.293 10.57 14.148 1 98.5 272 ASN B O 1
ATOM 4822 N N . ASP B 1 273 ? -6.277 8.492 13.18 1 97.5 273 ASP B N 1
ATOM 4823 C CA . ASP B 1 273 ? -5.41 8.875 12.07 1 97.5 273 ASP B CA 1
ATOM 4824 C C . ASP B 1 273 ? -6.152 9.766 11.078 1 97.5 273 ASP B C 1
ATOM 4826 O O . ASP B 1 273 ? -6.699 9.281 10.086 1 97.5 273 ASP B O 1
ATOM 4830 N N . SER B 1 274 ? -6.172 10.977 11.352 1 97.19 274 SER B N 1
ATOM 4831 C CA . SER B 1 274 ? -6.918 11.969 10.586 1 97.19 274 SER B CA 1
ATOM 4832 C C . SER B 1 274 ? -6.129 13.266 10.445 1 97.19 274 SER B C 1
ATOM 4834 O O . SER B 1 274 ? -5.004 13.375 10.938 1 97.19 274 SER B O 1
ATOM 4836 N N . GLY B 1 275 ? -6.762 14.172 9.68 1 97.56 275 GLY B N 1
ATOM 4837 C CA . GLY B 1 275 ? -6.141 15.477 9.516 1 97.56 275 GLY B CA 1
ATOM 4838 C C . GLY B 1 275 ? -5.898 16.188 10.836 1 97.56 275 GLY B C 1
ATOM 4839 O O . GLY B 1 275 ? -4.859 16.828 11.023 1 97.56 275 GLY B O 1
ATOM 4840 N N . LEU B 1 276 ? -6.793 16.078 11.766 1 98.5 276 LEU B N 1
ATOM 4841 C CA . LEU B 1 276 ? -6.699 16.828 13.016 1 98.5 276 LEU B CA 1
ATOM 4842 C C . LEU B 1 276 ? -5.586 16.266 13.898 1 98.5 276 LEU B C 1
ATOM 4844 O O . LEU B 1 276 ? -5 17 14.703 1 98.5 276 LEU B O 1
ATOM 4848 N N . LEU B 1 277 ? -5.262 14.977 13.75 1 98.75 277 LEU B N 1
ATOM 4849 C CA . LEU B 1 277 ? -4.098 14.422 14.43 1 98.75 277 LEU B CA 1
ATOM 4850 C C . LEU B 1 277 ? -2.83 15.18 14.039 1 98.75 277 LEU B C 1
ATOM 4852 O O . LEU B 1 277 ? -2.045 15.57 14.906 1 98.75 277 LEU B O 1
ATOM 4856 N N . HIS B 1 278 ? -2.686 15.406 12.781 1 98.69 278 HIS B N 1
ATOM 4857 C CA . HIS B 1 278 ? -1.503 16.078 12.266 1 98.69 278 HIS B CA 1
ATOM 4858 C C . HIS B 1 278 ? -1.49 17.547 12.672 1 98.69 278 HIS B C 1
ATOM 4860 O O . HIS B 1 278 ? -0.428 18.109 12.945 1 98.69 278 HIS B O 1
ATOM 4866 N N . VAL B 1 279 ? -2.648 18.172 12.695 1 98.88 279 VAL B N 1
ATOM 4867 C CA . VAL B 1 279 ? -2.732 19.562 13.133 1 98.88 279 VAL B CA 1
ATOM 4868 C C . VAL B 1 279 ? -2.285 19.672 14.586 1 98.88 279 VAL B C 1
ATOM 4870 O O . VAL B 1 279 ? -1.427 20.5 14.922 1 98.88 279 VAL B O 1
ATOM 4873 N N . ALA B 1 280 ? -2.828 18.844 15.453 1 98.88 280 ALA B N 1
ATOM 4874 C CA . ALA B 1 280 ? -2.492 18.875 16.875 1 98.88 280 ALA B CA 1
ATOM 4875 C C . ALA B 1 280 ? -0.998 18.656 17.094 1 98.88 280 ALA B C 1
ATOM 4877 O O . ALA B 1 280 ? -0.357 19.375 17.859 1 98.88 280 ALA B O 1
ATOM 4878 N N . ALA B 1 281 ? -0.484 17.656 16.406 1 98.81 281 ALA B N 1
ATOM 4879 C CA . ALA B 1 281 ? 0.932 17.328 16.531 1 98.81 281 ALA B CA 1
ATOM 4880 C C . ALA B 1 281 ? 1.813 18.484 16.078 1 98.81 281 ALA B C 1
ATOM 4882 O O . ALA B 1 281 ? 2.803 18.812 16.734 1 98.81 281 ALA B O 1
ATOM 4883 N N . ALA B 1 282 ? 1.453 19.094 14.977 1 98.81 282 ALA B N 1
ATOM 4884 C CA . ALA B 1 282 ? 2.246 20.172 14.422 1 98.81 282 ALA B CA 1
ATOM 4885 C C . ALA B 1 282 ? 2.213 21.406 15.328 1 98.81 282 ALA B C 1
ATOM 4887 O O . ALA B 1 282 ? 3.164 22.188 15.359 1 98.81 282 ALA B O 1
ATOM 4888 N N . ILE B 1 283 ? 1.126 21.594 16.016 1 98.75 283 ILE B N 1
ATOM 4889 C CA . ILE B 1 283 ? 1.006 22.688 16.984 1 98.75 283 ILE B CA 1
ATOM 4890 C C . ILE B 1 283 ? 1.899 22.406 18.188 1 98.75 283 ILE B C 1
ATOM 4892 O O . ILE B 1 283 ? 2.434 23.328 18.812 1 98.75 283 ILE B O 1
ATOM 4896 N N . GLY B 1 284 ? 2.047 21.172 18.516 1 98.31 284 GLY B N 1
ATOM 4897 C CA . GLY B 1 284 ? 2.82 20.781 19.688 1 98.31 284 GLY B CA 1
ATOM 4898 C C . GLY B 1 284 ? 1.957 20.422 20.875 1 98.31 284 GLY B C 1
ATOM 4899 O O . GLY B 1 284 ? 2.465 20.266 22 1 98.31 284 GLY B O 1
ATOM 4900 N N . SER B 1 285 ? 0.7 20.344 20.672 1 98.31 285 SER B N 1
ATOM 4901 C CA . SER B 1 285 ? -0.188 19.922 21.75 1 98.31 285 SER B CA 1
ATOM 4902 C C . SER B 1 285 ? 0.094 18.469 22.172 1 98.31 285 SER B C 1
ATOM 4904 O O . SER B 1 285 ? 0.544 17.672 21.359 1 98.31 285 SER B O 1
ATOM 4906 N N . ARG B 1 286 ? -0.1 18.172 23.484 1 98.5 286 ARG B N 1
ATOM 4907 C CA . ARG B 1 286 ? -0.066 16.766 23.891 1 98.5 286 ARG B CA 1
ATOM 4908 C C . ARG B 1 286 ? -1.119 15.961 23.141 1 98.5 286 ARG B C 1
ATOM 4910 O O . ARG B 1 286 ? -2.314 16.25 23.234 1 98.5 286 ARG B O 1
ATOM 4917 N N . THR B 1 287 ? -0.65 14.883 22.406 1 98.88 287 THR B N 1
ATOM 4918 C CA . THR B 1 287 ? -1.545 14.227 21.453 1 98.88 287 THR B CA 1
ATOM 4919 C C . THR B 1 287 ? -1.426 12.711 21.562 1 98.88 287 THR B C 1
ATOM 4921 O O . THR B 1 287 ? -0.321 12.18 21.688 1 98.88 287 THR B O 1
ATOM 4924 N N . ILE B 1 288 ? -2.516 12.055 21.609 1 98.88 288 ILE B N 1
ATOM 4925 C CA . ILE B 1 288 ? -2.611 10.609 21.469 1 98.88 288 ILE B CA 1
ATOM 4926 C C . ILE B 1 288 ? -3.275 10.25 20.141 1 98.88 288 ILE B C 1
ATOM 4928 O O . ILE B 1 288 ? -4.348 10.766 19.828 1 98.88 288 ILE B O 1
ATOM 4932 N N . GLY B 1 289 ? -2.611 9.469 19.375 1 98.88 289 GLY B N 1
ATOM 4933 C CA . GLY B 1 289 ? -3.166 8.992 18.125 1 98.88 289 GLY B CA 1
ATOM 4934 C C . GLY B 1 289 ? -3.605 7.539 18.172 1 98.88 289 GLY B C 1
ATOM 4935 O O . GLY B 1 289 ? -2.875 6.684 18.672 1 98.88 289 GLY B O 1
ATOM 4936 N N . ILE B 1 290 ? -4.805 7.285 17.703 1 98.88 290 ILE B N 1
ATOM 4937 C CA . ILE B 1 290 ? -5.328 5.926 17.625 1 98.88 290 ILE B CA 1
ATOM 4938 C C . ILE B 1 290 ? -5.285 5.441 16.172 1 98.88 290 ILE B C 1
ATOM 4940 O O . ILE B 1 290 ? -5.871 6.062 15.281 1 98.88 290 ILE B O 1
ATOM 4944 N N . PHE B 1 291 ? -4.605 4.324 15.969 1 98.44 291 PHE B N 1
ATOM 4945 C CA . PHE B 1 291 ? -4.422 3.779 14.625 1 98.44 291 PHE B CA 1
ATOM 4946 C C . PHE B 1 291 ? -5.035 2.387 14.516 1 98.44 291 PHE B C 1
ATOM 4948 O O . PHE B 1 291 ? -4.852 1.553 15.406 1 98.44 291 PHE B O 1
ATOM 4955 N N . GLY B 1 292 ? -5.797 2.137 13.406 1 97.62 292 GLY B N 1
ATOM 4956 C CA . GLY B 1 292 ? -6.41 0.845 13.133 1 97.62 292 GLY B CA 1
ATOM 4957 C C . GLY B 1 292 ? -5.98 0.243 11.812 1 97.62 292 GLY B C 1
ATOM 4958 O O . GLY B 1 292 ? -4.977 -0.469 11.742 1 97.62 292 GLY B O 1
ATOM 4959 N N . PRO B 1 293 ? -6.66 0.663 10.727 1 96.31 293 PRO B N 1
ATOM 4960 C CA . PRO B 1 293 ? -6.371 0.047 9.43 1 96.31 293 PRO B CA 1
ATOM 4961 C C . PRO B 1 293 ? -5.047 0.522 8.828 1 96.31 293 PRO B C 1
ATOM 4963 O O . PRO B 1 293 ? -4.539 -0.088 7.887 1 96.31 293 PRO B O 1
ATOM 4966 N N . THR B 1 294 ? -4.488 1.61 9.281 1 95.19 294 THR B N 1
ATOM 4967 C CA . THR B 1 294 ? -3.283 2.201 8.711 1 95.19 294 THR B CA 1
ATOM 4968 C C . THR B 1 294 ? -2.082 1.963 9.617 1 95.19 294 THR B C 1
ATOM 4970 O O . THR B 1 294 ? -2.238 1.81 10.836 1 95.19 294 THR B O 1
ATOM 4973 N N . SER B 1 295 ? -0.888 1.918 9.031 1 93.62 295 SER B N 1
ATOM 4974 C CA . SER B 1 295 ? 0.364 1.791 9.773 1 93.62 295 SER B CA 1
ATOM 4975 C C . SER B 1 295 ? 0.804 3.133 10.344 1 93.62 295 SER B C 1
ATOM 4977 O O . SER B 1 295 ? 0.913 4.121 9.617 1 93.62 295 SER B O 1
ATOM 4979 N N . ALA B 1 296 ? 1.124 3.139 11.648 1 94.94 296 ALA B N 1
ATOM 4980 C CA . ALA B 1 296 ? 1.612 4.363 12.273 1 94.94 296 ALA B CA 1
ATOM 4981 C C . ALA B 1 296 ? 2.971 4.766 11.711 1 94.94 296 ALA B C 1
ATOM 4983 O O . ALA B 1 296 ? 3.283 5.957 11.617 1 94.94 296 ALA B O 1
ATOM 4984 N N . TRP B 1 297 ? 3.789 3.799 11.32 1 91.56 297 TRP B N 1
ATOM 4985 C CA . TRP B 1 297 ? 5.09 4.105 10.742 1 91.56 297 TRP B CA 1
ATOM 4986 C C . TRP B 1 297 ? 4.941 4.926 9.469 1 91.56 297 TRP B C 1
ATOM 4988 O O . TRP B 1 297 ? 5.711 5.859 9.227 1 91.56 297 TRP B O 1
ATOM 4998 N N . HIS B 1 298 ? 3.908 4.629 8.758 1 91.81 298 HIS B N 1
ATOM 4999 C CA . HIS B 1 298 ? 3.697 5.301 7.477 1 91.81 298 HIS B CA 1
ATOM 5000 C C . HIS B 1 298 ? 2.984 6.633 7.668 1 91.81 298 HIS B C 1
ATOM 5002 O O . HIS B 1 298 ? 3.24 7.59 6.93 1 91.81 298 HIS B O 1
ATOM 5008 N N . TYR B 1 299 ? 2.098 6.668 8.711 1 93.81 299 TYR B N 1
ATOM 5009 C CA . TYR B 1 299 ? 1.118 7.742 8.609 1 93.81 299 TYR B CA 1
ATOM 5010 C C . TYR B 1 299 ? 1.138 8.617 9.859 1 93.81 299 TYR B C 1
ATOM 5012 O O . TYR B 1 299 ? 0.554 9.703 9.867 1 93.81 299 TYR B O 1
ATOM 5020 N N . ALA B 1 300 ? 1.806 8.195 10.906 1 96.31 300 ALA B N 1
ATOM 5021 C CA . ALA B 1 300 ? 1.854 9.031 12.109 1 96.31 300 ALA B CA 1
ATOM 5022 C C . ALA B 1 300 ? 2.6 10.336 11.836 1 96.31 300 ALA B C 1
ATOM 5024 O O . ALA B 1 300 ? 3.42 10.414 10.922 1 96.31 300 ALA B O 1
ATOM 5025 N N . PRO B 1 301 ? 2.275 11.383 12.586 1 97.19 301 PRO B N 1
ATOM 5026 C CA . PRO B 1 301 ? 3.027 12.633 12.438 1 97.19 301 PRO B CA 1
ATOM 5027 C C . PRO B 1 301 ? 4.523 12.453 12.688 1 97.19 301 PRO B C 1
ATOM 5029 O O . PRO B 1 301 ? 4.922 11.602 13.492 1 97.19 301 PRO B O 1
ATOM 5032 N N . LEU B 1 302 ? 5.289 13.234 11.969 1 96.06 302 LEU B N 1
ATOM 5033 C CA . LEU B 1 302 ? 6.719 13.289 12.258 1 96.06 302 LEU B CA 1
ATOM 5034 C C . LEU B 1 302 ? 6.973 13.844 13.648 1 96.06 302 LEU B C 1
ATOM 5036 O O . LEU B 1 302 ? 7.977 13.508 14.281 1 96.06 302 LEU B O 1
ATOM 5040 N N . ASN B 1 303 ? 6.094 14.703 14.094 1 97.56 303 ASN B N 1
ATOM 5041 C CA . ASN B 1 303 ? 6.184 15.289 15.422 1 97.56 303 ASN B CA 1
ATOM 5042 C C . ASN B 1 303 ? 6.051 14.234 16.516 1 97.56 303 ASN B C 1
ATOM 5044 O O . ASN B 1 303 ? 5.285 13.281 16.375 1 97.56 303 ASN B O 1
ATOM 5048 N N . PRO B 1 304 ? 6.785 14.469 17.594 1 95.88 304 PRO B N 1
ATOM 5049 C CA . PRO B 1 304 ? 6.539 13.578 18.734 1 95.88 304 PRO B CA 1
ATOM 5050 C C . PRO B 1 304 ? 5.141 13.742 19.328 1 95.88 304 PRO B C 1
ATOM 5052 O O . PRO B 1 304 ? 4.629 14.859 19.406 1 95.88 304 PRO B O 1
ATOM 5055 N N . ILE B 1 305 ? 4.531 12.656 19.609 1 97.69 305 ILE B N 1
ATOM 5056 C CA . ILE B 1 305 ? 3.254 12.68 20.312 1 97.69 305 ILE B CA 1
ATOM 5057 C C . ILE B 1 305 ? 3.336 11.789 21.547 1 97.69 305 ILE B C 1
ATOM 5059 O O . ILE B 1 305 ? 4.312 11.062 21.734 1 97.69 305 ILE B O 1
ATOM 5063 N N . GLU B 1 306 ? 2.334 11.883 22.359 1 98.12 306 GLU B N 1
ATOM 5064 C CA . GLU B 1 306 ? 2.373 11.227 23.672 1 98.12 306 GLU B CA 1
ATOM 5065 C C . GLU B 1 306 ? 2.287 9.711 23.516 1 98.12 306 GLU B C 1
ATOM 5067 O O . GLU B 1 306 ? 2.885 8.969 24.312 1 98.12 306 GLU B O 1
ATOM 5072 N N . ALA B 1 307 ? 1.498 9.258 22.609 1 98.38 307 ALA B N 1
ATOM 5073 C CA . ALA B 1 307 ? 1.313 7.824 22.438 1 98.38 307 ALA B CA 1
ATOM 5074 C C . ALA B 1 307 ? 0.644 7.512 21.109 1 98.38 307 ALA B C 1
ATOM 5076 O O . ALA B 1 307 ? -0.146 8.312 20.594 1 98.38 307 ALA B O 1
ATOM 5077 N N . VAL B 1 308 ? 1.032 6.441 20.547 1 98.5 308 VAL B N 1
ATOM 5078 C CA . VAL B 1 308 ? 0.319 5.781 19.453 1 98.5 308 VAL B CA 1
ATOM 5079 C C . VAL B 1 308 ? -0.338 4.5 19.969 1 98.5 308 VAL B C 1
ATOM 5081 O O . VAL B 1 308 ? 0.34 3.613 20.484 1 98.5 308 VAL B O 1
ATOM 5084 N N . ILE B 1 309 ? -1.651 4.445 19.844 1 98.69 309 ILE B N 1
ATOM 5085 C CA . ILE B 1 309 ? -2.381 3.285 20.344 1 98.69 309 ILE B CA 1
ATOM 5086 C C . ILE B 1 309 ? -2.857 2.432 19.172 1 98.69 309 ILE B C 1
ATOM 5088 O O . ILE B 1 309 ? -3.49 2.939 18.25 1 98.69 309 ILE B O 1
ATOM 5092 N N . GLU B 1 310 ? -2.539 1.158 19.172 1 97.62 310 GLU B N 1
ATOM 5093 C CA . GLU B 1 310 ? -2.98 0.139 18.234 1 97.62 310 GLU B CA 1
ATOM 5094 C C . GLU B 1 310 ? -3.516 -1.093 18.953 1 97.62 310 GLU B C 1
ATOM 5096 O O . GLU B 1 310 ? -3.248 -1.286 20.141 1 97.62 310 GLU B O 1
ATOM 5101 N N . THR B 1 311 ? -4.281 -1.873 18.234 1 97.31 311 THR B N 1
ATOM 5102 C CA . THR B 1 311 ? -4.816 -3.078 18.859 1 97.31 311 THR B CA 1
ATOM 5103 C C . THR B 1 311 ? -3.695 -4.055 19.188 1 97.31 311 THR B C 1
ATOM 5105 O O . THR B 1 311 ? -2.697 -4.137 18.469 1 97.31 311 THR B O 1
ATOM 5108 N N . ARG B 1 312 ? -3.904 -4.828 20.266 1 95 312 ARG B N 1
ATOM 5109 C CA . ARG B 1 312 ? -2.934 -5.828 20.703 1 95 312 ARG B CA 1
ATOM 5110 C C . ARG B 1 312 ? -3.32 -7.215 20.188 1 95 312 ARG B C 1
ATOM 5112 O O . ARG B 1 312 ? -2.535 -8.164 20.297 1 95 312 ARG B O 1
ATOM 5119 N N . THR B 1 313 ? -4.484 -7.223 19.641 1 95.56 313 THR B N 1
ATOM 5120 C CA . THR B 1 313 ? -4.941 -8.5 19.094 1 95.56 313 THR B CA 1
ATOM 5121 C C . THR B 1 313 ? -4.348 -8.742 17.719 1 95.56 313 THR B C 1
ATOM 5123 O O . THR B 1 313 ? -3.824 -7.824 17.094 1 95.56 313 THR B O 1
ATOM 5126 N N . ASP B 1 314 ? -4.391 -10.047 17.328 1 92 314 ASP B N 1
ATOM 5127 C CA . ASP B 1 314 ? -3.922 -10.414 15.984 1 92 314 ASP B CA 1
ATOM 5128 C C . ASP B 1 314 ? -5.004 -10.164 14.938 1 92 314 ASP B C 1
ATOM 5130 O O . ASP B 1 314 ? -6 -10.891 14.883 1 92 314 ASP B O 1
ATOM 5134 N N . VAL B 1 315 ? -4.754 -9.125 14.188 1 95 315 VAL B N 1
ATOM 5135 C CA . VAL B 1 315 ? -5.637 -8.789 13.078 1 95 315 VAL B CA 1
ATOM 5136 C C . VAL B 1 315 ? -4.879 -8.914 11.758 1 95 315 VAL B C 1
ATOM 5138 O O . VAL B 1 315 ? -4.316 -7.934 11.266 1 95 315 VAL B O 1
ATOM 5141 N N . PRO B 1 316 ? -4.945 -9.984 11.078 1 90.88 316 PRO B N 1
ATOM 5142 C CA . PRO B 1 316 ? -4.074 -10.305 9.945 1 90.88 316 PRO B CA 1
ATOM 5143 C C . PRO B 1 316 ? -4.219 -9.32 8.797 1 90.88 316 PRO B C 1
ATOM 5145 O O . PRO B 1 316 ? -3.258 -9.07 8.062 1 90.88 316 PRO B O 1
ATOM 5148 N N . CYS B 1 317 ? -5.309 -8.758 8.562 1 92.62 317 CYS B N 1
ATOM 5149 C CA . CYS B 1 317 ? -5.543 -7.871 7.43 1 92.62 317 CYS B CA 1
ATOM 5150 C C . CYS B 1 317 ? -4.883 -6.516 7.648 1 92.62 317 CYS B C 1
ATOM 5152 O O . CYS B 1 317 ? -4.766 -5.723 6.715 1 92.62 317 CYS B O 1
ATOM 5154 N N . ARG B 1 318 ? -4.469 -6.27 8.836 1 93.19 318 ARG B N 1
ATOM 5155 C CA . ARG B 1 318 ? -3.887 -4.98 9.203 1 93.19 318 ARG B CA 1
ATOM 5156 C C . ARG B 1 318 ? -2.396 -4.941 8.875 1 93.19 318 ARG B C 1
ATOM 5158 O O . ARG B 1 318 ? -1.679 -5.914 9.109 1 93.19 318 ARG B O 1
ATOM 5165 N N . PRO B 1 319 ? -1.852 -3.902 8.289 1 93.06 319 PRO B N 1
ATOM 5166 C CA . PRO B 1 319 ? -2.561 -2.707 7.832 1 93.06 319 PRO B CA 1
ATOM 5167 C C . PRO B 1 319 ? -3.127 -2.859 6.422 1 93.06 319 PRO B C 1
ATOM 5169 O O . PRO B 1 319 ? -2.373 -3.102 5.477 1 93.06 319 PRO B O 1
ATOM 5172 N N . CYS B 1 320 ? -4.406 -2.605 6.277 1 91.38 320 CYS B N 1
ATOM 5173 C CA . CYS B 1 320 ? -5.031 -2.789 4.973 1 91.38 320 CYS B CA 1
ATOM 5174 C C . CYS B 1 320 ? -5.105 -1.471 4.211 1 91.38 320 CYS B C 1
ATOM 5176 O O . CYS B 1 320 ? -5.203 -1.462 2.984 1 91.38 320 CYS B O 1
ATOM 5178 N N . HIS B 1 321 ? -5.105 -0.362 4.93 1 91.06 321 HIS B N 1
ATOM 5179 C CA . HIS B 1 321 ? -5.117 0.996 4.398 1 91.06 321 HIS B CA 1
ATOM 5180 C C . HIS B 1 321 ? -6.375 1.254 3.574 1 91.06 321 HIS B C 1
ATOM 5182 O O . HIS B 1 321 ? -6.336 1.996 2.59 1 91.06 321 HIS B O 1
ATOM 5188 N N . LYS B 1 322 ? -7.453 0.6 3.906 1 91.94 322 LYS B N 1
ATOM 5189 C CA . LYS B 1 322 ? -8.711 0.787 3.184 1 91.94 322 LYS B CA 1
ATOM 5190 C C . LYS B 1 322 ? -9.664 1.686 3.965 1 91.94 322 LYS B C 1
ATOM 5192 O O . LYS B 1 322 ? -9.75 1.591 5.191 1 91.94 322 LYS B O 1
ATOM 5197 N N . PRO B 1 323 ? -10.422 2.508 3.26 1 92.38 323 PRO B N 1
ATOM 5198 C CA . PRO B 1 323 ? -11.312 3.443 3.949 1 92.38 323 PRO B CA 1
ATOM 5199 C C . PRO B 1 323 ? -12.547 2.756 4.543 1 92.38 323 PRO B C 1
ATOM 5201 O O . PRO B 1 323 ? -13.141 3.266 5.492 1 92.38 323 PRO B O 1
ATOM 5204 N N . VAL B 1 324 ? -12.953 1.724 3.904 1 92.62 324 VAL B N 1
ATOM 5205 C CA . VAL B 1 324 ? -14.078 0.925 4.387 1 92.62 324 VAL B CA 1
ATOM 5206 C C . VAL B 1 324 ? -13.625 -0.513 4.625 1 92.62 324 VAL B C 1
ATOM 5208 O O . VAL B 1 324 ? -12.969 -1.116 3.768 1 92.62 324 VAL B O 1
ATOM 5211 N N . CYS B 1 325 ? -13.953 -1.015 5.789 1 93 325 CYS B N 1
ATOM 5212 C CA . CYS B 1 325 ? -13.531 -2.365 6.141 1 93 325 CYS B CA 1
ATOM 5213 C C . CYS B 1 325 ? -14.219 -3.4 5.254 1 93 325 CYS B C 1
ATOM 5215 O O . CYS B 1 325 ? -15.43 -3.584 5.332 1 93 325 CYS B O 1
ATOM 5217 N N . ARG B 1 326 ? -13.453 -4.113 4.621 1 87.44 326 ARG B N 1
ATOM 5218 C CA . ARG B 1 326 ? -14 -5.125 3.727 1 87.44 326 ARG B CA 1
ATOM 5219 C C . ARG B 1 326 ? -14.367 -6.395 4.492 1 87.44 326 ARG B C 1
ATOM 5221 O O . ARG B 1 326 ? -15.242 -7.152 4.07 1 87.44 326 ARG B O 1
ATOM 5228 N N . MET B 1 327 ? -13.68 -6.594 5.637 1 88.5 327 MET B N 1
ATOM 5229 C CA . MET B 1 327 ? -13.922 -7.777 6.457 1 88.5 327 MET B CA 1
ATOM 5230 C C . MET B 1 327 ? -15.164 -7.59 7.324 1 88.5 327 MET B C 1
ATOM 5232 O O . MET B 1 327 ? -15.664 -8.547 7.918 1 88.5 327 MET B O 1
ATOM 5236 N N . VAL B 1 328 ? -15.617 -6.391 7.488 1 89.31 328 VAL B N 1
ATOM 5237 C CA . VAL B 1 328 ? -16.844 -5.996 8.164 1 89.31 328 VAL B CA 1
ATOM 5238 C C . VAL B 1 328 ? -16.656 -6.109 9.68 1 89.31 328 VAL B C 1
ATOM 5240 O O . VAL B 1 328 ? -17.312 -5.395 10.445 1 89.31 328 VAL B O 1
ATOM 5243 N N . HIS B 1 329 ? -15.711 -6.828 10.156 1 91.81 329 HIS B N 1
ATOM 5244 C CA . HIS B 1 329 ? -15.578 -7.059 11.586 1 91.81 329 HIS B CA 1
ATOM 5245 C C . HIS B 1 329 ? -14.953 -5.852 12.289 1 91.81 329 HIS B C 1
ATOM 5247 O O . HIS B 1 329 ? -15.164 -5.645 13.484 1 91.81 329 HIS B O 1
ATOM 5253 N N . HIS B 1 330 ? -14.195 -5.035 11.578 1 96.5 330 HIS B N 1
ATOM 5254 C CA . HIS B 1 330 ? -13.602 -3.807 12.094 1 96.5 330 HIS B CA 1
ATOM 5255 C C . HIS B 1 330 ? -12.797 -4.074 13.359 1 96.5 330 HIS B C 1
ATOM 5257 O O . HIS B 1 330 ? -12.75 -3.229 14.258 1 96.5 330 HIS B O 1
ATOM 5263 N N . LYS B 1 331 ? -12.156 -5.184 13.531 1 97.5 331 LYS B N 1
ATOM 5264 C CA . LYS B 1 331 ? -11.445 -5.621 14.727 1 97.5 331 LYS B CA 1
ATOM 5265 C C . LYS B 1 331 ? -10.266 -4.699 15.039 1 97.5 331 LYS B C 1
ATOM 5267 O O . LYS B 1 331 ? -9.93 -4.484 16.203 1 97.5 331 LYS B O 1
ATOM 5272 N N . CYS B 1 332 ? -9.695 -4.094 14.039 1 97.69 332 CYS B N 1
ATOM 5273 C CA . CYS B 1 332 ? -8.492 -3.283 14.227 1 97.69 332 CYS B CA 1
ATOM 5274 C C . CYS B 1 332 ? -8.797 -2.047 15.062 1 97.69 332 CYS B C 1
ATOM 5276 O O . CYS B 1 332 ? -7.887 -1.436 15.625 1 97.69 332 CYS B O 1
ATOM 5278 N N . MET B 1 333 ? -10.047 -1.657 15.164 1 98.38 333 MET B N 1
ATOM 5279 C CA . MET B 1 333 ? -10.461 -0.528 15.992 1 98.38 333 MET B CA 1
ATOM 5280 C C . MET B 1 333 ? -11.266 -1.004 17.203 1 98.38 333 MET B C 1
ATOM 5282 O O . MET B 1 333 ? -11.07 -0.524 18.312 1 98.38 333 MET B O 1
ATOM 5286 N N . ARG B 1 334 ? -12.133 -1.993 16.969 1 97.94 334 ARG B N 1
ATOM 5287 C CA . ARG B 1 334 ? -13.047 -2.496 18 1 97.94 334 ARG B CA 1
ATOM 5288 C C . ARG B 1 334 ? -12.273 -3.158 19.125 1 97.94 334 ARG B C 1
ATOM 5290 O O . ARG B 1 334 ? -12.688 -3.088 20.297 1 97.94 334 ARG B O 1
ATOM 5297 N N . ASP B 1 335 ? -11.148 -3.699 18.812 1 98.44 335 ASP B N 1
ATOM 5298 C CA . ASP B 1 335 ? -10.406 -4.457 19.812 1 98.44 335 ASP B CA 1
ATOM 5299 C C . ASP B 1 335 ? -9.516 -3.535 20.656 1 98.44 335 ASP B C 1
ATOM 5301 O O . ASP B 1 335 ? -8.812 -3.992 21.547 1 98.44 335 ASP B O 1
ATOM 5305 N N . ILE B 1 336 ? -9.492 -2.291 20.422 1 98.62 336 ILE B N 1
ATOM 5306 C CA . ILE B 1 336 ? -8.797 -1.335 21.266 1 98.62 336 ILE B CA 1
ATOM 5307 C C . ILE B 1 336 ? -9.703 -0.925 22.438 1 98.62 336 ILE B C 1
ATOM 5309 O O . ILE B 1 336 ? -10.609 -0.107 22.266 1 98.62 336 ILE B O 1
ATOM 5313 N N . PRO B 1 337 ? -9.406 -1.409 23.547 1 98.38 337 PRO B N 1
ATOM 5314 C CA . PRO B 1 337 ? -10.32 -1.109 24.656 1 98.38 337 PRO B CA 1
ATOM 5315 C C . PRO B 1 337 ? -10.188 0.329 25.156 1 98.38 337 PRO B C 1
ATOM 5317 O O . PRO B 1 337 ? -9.117 0.933 25.031 1 98.38 337 PRO B O 1
ATOM 5320 N N . VAL B 1 338 ? -11.234 0.812 25.812 1 98.62 338 VAL B N 1
ATOM 5321 C CA . VAL B 1 338 ? -11.266 2.15 26.391 1 98.62 338 VAL B CA 1
ATOM 5322 C C . VAL B 1 338 ? -10.164 2.291 27.438 1 98.62 338 VAL B C 1
ATOM 5324 O O . VAL B 1 338 ? -9.531 3.346 27.547 1 98.62 338 VAL B O 1
ATOM 5327 N N . GLU B 1 339 ? -9.844 1.218 28.094 1 98.19 339 GLU B N 1
ATOM 5328 C CA . GLU B 1 339 ? -8.859 1.228 29.172 1 98.19 339 GLU B CA 1
ATOM 5329 C C . GLU B 1 339 ? -7.469 1.587 28.641 1 98.19 339 GLU B C 1
ATOM 5331 O O . GLU B 1 339 ? -6.695 2.262 29.328 1 98.19 339 GLU B O 1
ATOM 5336 N N . ASP B 1 340 ? -7.137 1.131 27.453 1 98.31 340 ASP B N 1
ATOM 5337 C CA . ASP B 1 340 ? -5.84 1.443 26.875 1 98.31 340 ASP B CA 1
ATOM 5338 C C . ASP B 1 340 ? -5.711 2.938 26.578 1 98.31 340 ASP B C 1
ATOM 5340 O O . ASP B 1 340 ? -4.672 3.541 26.859 1 98.31 340 ASP B O 1
ATOM 5344 N N . VAL B 1 341 ? -6.738 3.52 26.094 1 98.69 341 VAL B N 1
ATOM 5345 C CA . VAL B 1 341 ? -6.746 4.938 25.75 1 98.69 341 VAL B CA 1
ATOM 5346 C C . VAL B 1 341 ? -6.738 5.777 27.031 1 98.69 341 VAL B C 1
ATOM 5348 O O . VAL B 1 341 ? -6 6.758 27.125 1 98.69 341 VAL B O 1
ATOM 5351 N N . MET B 1 342 ? -7.484 5.379 28.031 1 98.12 342 MET B N 1
ATOM 5352 C CA . MET B 1 342 ? -7.555 6.109 29.297 1 98.12 342 MET B CA 1
ATOM 5353 C C . MET B 1 342 ? -6.219 6.062 30.016 1 98.12 342 MET B C 1
ATOM 5355 O O . MET B 1 342 ? -5.812 7.043 30.656 1 98.12 342 MET B O 1
ATOM 5359 N N . ALA B 1 343 ? -5.602 4.898 29.984 1 98.19 343 ALA B N 1
ATOM 5360 C CA . ALA B 1 343 ? -4.293 4.777 30.609 1 98.19 343 ALA B CA 1
ATOM 5361 C C . ALA B 1 343 ? -3.287 5.742 29.984 1 98.19 343 ALA B C 1
ATOM 5363 O O . ALA B 1 343 ? -2.535 6.414 30.688 1 98.19 343 ALA B O 1
ATOM 5364 N N . ALA B 1 344 ? -3.285 5.836 28.703 1 98.31 344 ALA B N 1
ATOM 5365 C CA . ALA B 1 344 ? -2.4 6.758 27.984 1 98.31 344 ALA B CA 1
ATOM 5366 C C . ALA B 1 344 ? -2.738 8.211 28.328 1 98.31 344 ALA B C 1
ATOM 5368 O O . ALA B 1 344 ? -1.841 9.039 28.5 1 98.31 344 ALA B O 1
ATOM 5369 N N . ALA B 1 345 ? -4.008 8.484 28.391 1 98.5 345 ALA B N 1
ATOM 5370 C CA . ALA B 1 345 ? -4.453 9.836 28.719 1 98.5 345 ALA B CA 1
ATOM 5371 C C . ALA B 1 345 ? -3.992 10.242 30.125 1 98.5 345 ALA B C 1
ATOM 5373 O O . ALA B 1 345 ? -3.484 11.344 30.312 1 98.5 345 ALA B O 1
ATOM 5374 N N . GLN B 1 346 ? -4.18 9.328 31.031 1 97.12 346 GLN B N 1
ATOM 5375 C CA . GLN B 1 346 ? -3.771 9.594 32.406 1 97.12 346 GLN B CA 1
ATOM 5376 C C . GLN B 1 346 ? -2.27 9.844 32.5 1 97.12 346 GLN B C 1
ATOM 5378 O O . GLN B 1 346 ? -1.827 10.75 33.188 1 97.12 346 GLN B O 1
ATOM 5383 N N . GLN B 1 347 ? -1.574 9.055 31.812 1 97.56 347 GLN B N 1
ATOM 5384 C CA . GLN B 1 347 ? -0.124 9.219 31.812 1 97.56 347 GLN B CA 1
ATOM 5385 C C . GLN B 1 347 ? 0.273 10.578 31.234 1 97.56 347 GLN B C 1
ATOM 5387 O O . GLN B 1 347 ? 1.117 11.273 31.797 1 97.56 347 GLN B O 1
ATOM 5392 N N . ALA B 1 348 ? -0.313 10.945 30.156 1 97.88 348 ALA B N 1
ATOM 5393 C CA . ALA B 1 348 ? 0.004 12.211 29.5 1 97.88 348 ALA B CA 1
ATOM 5394 C C . ALA B 1 348 ? -0.339 13.398 30.375 1 97.88 348 ALA B C 1
ATOM 5396 O O . ALA B 1 348 ? 0.467 14.32 30.531 1 97.88 348 ALA B O 1
ATOM 5397 N N . LEU B 1 349 ? -1.508 13.383 30.938 1 97.5 349 LEU B N 1
ATOM 5398 C CA . LEU B 1 349 ? -1.941 14.469 31.812 1 97.5 349 LEU B CA 1
ATOM 5399 C C . LEU B 1 349 ? -1.105 14.508 33.094 1 97.5 349 LEU B C 1
ATOM 5401 O O . LEU B 1 349 ? -0.796 15.586 33.594 1 97.5 349 LEU B O 1
ATOM 5405 N N . GLY B 1 350 ? -0.774 13.328 33.594 1 95.69 350 GLY B N 1
ATOM 5406 C CA . GLY B 1 350 ? 0.09 13.258 34.75 1 95.69 350 GLY B CA 1
ATOM 5407 C C . GLY B 1 350 ? 1.445 13.898 34.531 1 95.69 350 GLY B C 1
ATOM 5408 O O . GLY B 1 350 ? 1.927 14.648 35.375 1 95.69 350 GLY B O 1
ATOM 5409 N N . LYS B 1 351 ? 2.053 13.648 33.438 1 94.56 351 LYS B N 1
ATOM 5410 C CA . LYS B 1 351 ? 3.342 14.227 33.094 1 94.56 351 LYS B CA 1
ATOM 5411 C C . LYS B 1 351 ? 3.264 15.75 33.062 1 94.56 351 LYS B C 1
ATOM 5413 O O . LYS B 1 351 ? 4.258 16.438 33.312 1 94.56 351 LYS B O 1
ATOM 5418 N N . ALA B 1 352 ? 2.094 16.25 32.75 1 94 352 ALA B N 1
ATOM 5419 C CA . ALA B 1 352 ? 1.897 17.688 32.625 1 94 352 ALA B CA 1
ATOM 5420 C C . ALA B 1 352 ? 1.453 18.312 33.938 1 94 352 ALA B C 1
ATOM 5422 O O . ALA B 1 352 ? 1.233 19.516 34.031 1 94 352 ALA B O 1
ATOM 5423 N N . GLY B 1 353 ? 1.272 17.469 34.969 1 92.12 353 GLY B N 1
ATOM 5424 C CA . GLY B 1 353 ? 0.807 17.953 36.25 1 92.12 353 GLY B CA 1
ATOM 5425 C C . GLY B 1 353 ? -0.673 18.281 36.281 1 92.12 353 GLY B C 1
ATOM 5426 O O . GLY B 1 353 ? -1.118 19.141 37.062 1 92.12 353 GLY B O 1
ATOM 5427 N N . LEU B 1 354 ? -1.426 17.672 35.406 1 90.5 354 LEU B N 1
ATOM 5428 C CA . LEU B 1 354 ? -2.84 17.984 35.25 1 90.5 354 LEU B CA 1
ATOM 5429 C C . LEU B 1 354 ? -3.713 16.797 35.594 1 90.5 354 LEU B C 1
ATOM 5431 O O . LEU B 1 354 ? -4.902 16.766 35.281 1 90.5 354 LEU B O 1
ATOM 5435 N N . ALA B 1 355 ? -3.164 15.812 36.25 1 81.38 355 ALA B N 1
ATOM 5436 C CA . ALA B 1 355 ? -3.945 14.617 36.531 1 81.38 355 ALA B CA 1
ATOM 5437 C C . ALA B 1 355 ? -5.117 14.945 37.469 1 81.38 355 ALA B C 1
ATOM 5439 O O . ALA B 1 355 ? -4.977 15.727 38.406 1 81.38 355 ALA B O 1
ATOM 5440 N N . PRO B 1 356 ? -6.281 14.43 36.906 1 71.12 356 PRO B N 1
ATOM 5441 C CA . PRO B 1 356 ? -7.406 14.68 37.812 1 71.12 356 PRO B CA 1
ATOM 5442 C C . PRO B 1 356 ? -7.223 14.031 39.188 1 71.12 356 PRO B C 1
ATOM 5444 O O . PRO B 1 356 ? -6.418 13.109 39.312 1 71.12 356 PRO B O 1
ATOM 5447 N N . ALA B 1 357 ? -7.879 14.695 40.125 1 57.38 357 ALA B N 1
ATOM 5448 C CA . ALA B 1 357 ? -7.855 14.109 41.469 1 57.38 357 ALA B CA 1
ATOM 5449 C C . ALA B 1 357 ? -8.406 12.688 41.438 1 57.38 357 ALA B C 1
ATOM 5451 O O . ALA B 1 357 ? -9.297 12.367 40.656 1 57.38 357 ALA B O 1
ATOM 5452 N N . ARG B 1 358 ? -7.715 11.562 41.969 1 48.03 358 ARG B N 1
ATOM 5453 C CA . ARG B 1 358 ? -8.219 10.195 42.125 1 48.03 358 ARG B CA 1
ATOM 5454 C C . ARG B 1 358 ? -9.617 10.188 42.719 1 48.03 358 ARG B C 1
ATOM 5456 O O . ARG B 1 358 ? -9.945 11.023 43.562 1 48.03 358 ARG B O 1
#

Radius of gyration: 28.91 Å; Cα contacts (8 Å, |Δi|>4): 1449; chains: 2; bounding box: 57×81×78 Å

InterPro domains:
  IPR002201 Glycosyl transferase, family 9 [PF01075] (89-327)
  IPR002201 Glycosyl transferase, family 9 [cd03789] (21-345)
  IPR011910 ADP-heptose--LPS heptosyltransferase 2 [TIGR02195] (22-347)
  IPR051199 Lipopolysaccharide/Lipooligosaccharide Heptosyltransferase [PTHR30160] (15-349)